Protein AF-0000000078757921 (afdb_homodimer)

Structure (mmCIF, N/CA/C/O backbone):
data_AF-0000000078757921-model_v1
#
loop_
_entity.id
_entity.type
_entity.pdbx_description
1 polymer 'Phosphoesterase RecJ domain protein'
#
loop_
_atom_site.group_PDB
_atom_site.id
_atom_site.type_symbol
_atom_site.label_atom_id
_atom_site.label_alt_id
_atom_site.label_comp_id
_atom_site.label_asym_id
_atom_site.label_entity_id
_atom_site.label_seq_id
_atom_site.pdbx_PDB_ins_code
_atom_site.Cartn_x
_atom_site.Cartn_y
_atom_site.Cartn_z
_atom_site.occupancy
_atom_site.B_iso_or_equiv
_atom_site.auth_seq_id
_atom_site.auth_comp_id
_atom_site.auth_asym_id
_atom_site.auth_atom_id
_atom_site.pdbx_PDB_model_num
ATOM 1 N N . MET A 1 1 ? 29.578 21.203 -12.328 1 53.94 1 MET A N 1
ATOM 2 C CA . MET A 1 1 ? 30.719 20.422 -11.859 1 53.94 1 MET A CA 1
ATOM 3 C C . MET A 1 1 ? 30.625 20.156 -10.359 1 53.94 1 MET A C 1
ATOM 5 O O . MET A 1 1 ? 30.703 19.016 -9.922 1 53.94 1 MET A O 1
ATOM 9 N N . GLN A 1 2 ? 30.344 21.266 -9.672 1 52.03 2 GLN A N 1
ATOM 10 C CA . GLN A 1 2 ? 30.281 21.109 -8.227 1 52.03 2 GLN A CA 1
ATOM 11 C C . GLN A 1 2 ? 29.016 20.375 -7.812 1 52.03 2 GLN A C 1
ATOM 13 O O . GLN A 1 2 ? 29.047 19.516 -6.926 1 52.03 2 GLN A O 1
ATOM 18 N N . ALA A 1 3 ? 28.031 20.484 -8.531 1 53.66 3 ALA A N 1
ATOM 19 C CA . ALA A 1 3 ? 26.766 19.844 -8.227 1 53.66 3 ALA A CA 1
ATOM 20 C C . ALA A 1 3 ? 26.828 18.328 -8.492 1 53.66 3 ALA A C 1
ATOM 22 O O . ALA A 1 3 ? 26.297 17.531 -7.715 1 53.66 3 ALA A O 1
ATOM 23 N N . GLU A 1 4 ? 27.438 18.031 -9.57 1 57.31 4 GLU A N 1
ATOM 24 C CA . GLU A 1 4 ? 27.594 16.625 -9.922 1 57.31 4 GLU A CA 1
ATOM 25 C C . GLU A 1 4 ? 28.453 15.891 -8.891 1 57.31 4 GLU A C 1
ATOM 27 O O . GLU A 1 4 ? 28.172 14.742 -8.547 1 57.31 4 GLU A O 1
ATOM 32 N N . LYS A 1 5 ? 29.484 16.578 -8.422 1 58.62 5 LYS A N 1
ATOM 33 C CA . LYS A 1 5 ? 30.375 16 -7.426 1 58.62 5 LYS A CA 1
ATOM 34 C C . LYS A 1 5 ? 29.656 15.773 -6.102 1 58.62 5 LYS A C 1
ATOM 36 O O . LYS A 1 5 ? 29.875 14.766 -5.426 1 58.62 5 LYS A O 1
ATOM 41 N N . GLU A 1 6 ? 28.859 16.672 -5.801 1 55.25 6 GLU A N 1
ATOM 42 C CA . GLU A 1 6 ? 28.094 16.578 -4.562 1 55.25 6 GLU A CA 1
ATOM 43 C C . GLU A 1 6 ? 27.062 15.461 -4.645 1 55.25 6 GLU A C 1
ATOM 45 O O . GLU A 1 6 ? 26.875 14.703 -3.689 1 55.25 6 GLU A O 1
ATOM 50 N N . THR A 1 7 ? 26.484 15.383 -5.777 1 59.5 7 THR A N 1
ATOM 51 C CA . THR A 1 7 ? 25.531 14.305 -6.008 1 59.5 7 THR A CA 1
ATOM 52 C C . THR A 1 7 ? 26.219 12.945 -5.898 1 59.5 7 THR A C 1
ATOM 54 O O . THR A 1 7 ? 25.656 12.008 -5.328 1 59.5 7 THR A O 1
ATOM 57 N N . GLN A 1 8 ? 27.438 12.969 -6.371 1 59.06 8 GLN A N 1
ATOM 58 C CA . GLN A 1 8 ? 28.219 11.734 -6.312 1 59.06 8 GLN A CA 1
ATOM 59 C C . GLN A 1 8 ? 28.562 11.375 -4.871 1 59.06 8 GLN A C 1
ATOM 61 O O . GLN A 1 8 ? 28.531 10.203 -4.496 1 59.06 8 GLN A O 1
ATOM 66 N N . ARG A 1 9 ? 28.875 12.352 -4.121 1 56.84 9 ARG A N 1
ATOM 67 C CA . ARG A 1 9 ? 29.234 12.117 -2.723 1 56.84 9 ARG A CA 1
ATOM 68 C C . ARG A 1 9 ? 28.031 11.625 -1.931 1 56.84 9 ARG A C 1
ATOM 70 O O . ARG A 1 9 ? 28.141 10.695 -1.129 1 56.84 9 ARG A O 1
ATOM 77 N N . LEU A 1 10 ? 26.922 12.211 -2.146 1 54.72 10 LEU A N 1
ATOM 78 C CA . LEU A 1 10 ? 25.703 11.828 -1.457 1 54.72 10 LEU A CA 1
ATOM 79 C C . LEU A 1 10 ? 25.297 10.398 -1.804 1 54.72 10 LEU A C 1
ATOM 81 O O . LEU A 1 10 ? 24.891 9.633 -0.93 1 54.72 10 LEU A O 1
ATOM 85 N N . SER A 1 11 ? 25.578 10.164 -3.002 1 60.16 11 SER A N 1
ATOM 86 C CA . SER A 1 11 ? 25.297 8.82 -3.5 1 60.16 11 SER A CA 1
ATOM 87 C C . SER A 1 11 ? 26.219 7.789 -2.861 1 60.16 11 SER A C 1
ATOM 89 O O . SER A 1 11 ? 25.766 6.703 -2.482 1 60.16 11 SER A O 1
ATOM 91 N N . ALA A 1 12 ? 27.406 8.305 -2.578 1 58.88 12 ALA A N 1
ATOM 92 C CA . ALA A 1 12 ? 28.391 7.391 -2.014 1 58.88 12 ALA A CA 1
ATOM 93 C C . ALA A 1 12 ? 28.078 7.082 -0.552 1 58.88 12 ALA A C 1
ATOM 95 O O . ALA A 1 12 ? 28.188 5.934 -0.115 1 58.88 12 ALA A O 1
ATOM 96 N N . ALA A 1 13 ? 27.688 8.047 0.225 1 59.38 13 ALA A N 1
ATOM 97 C CA . ALA A 1 13 ? 27.359 7.852 1.637 1 59.38 13 ALA A CA 1
ATOM 98 C C . ALA A 1 13 ? 26.141 6.953 1.804 1 59.38 13 ALA A C 1
ATOM 100 O O . ALA A 1 13 ? 26.141 6.059 2.652 1 59.38 13 ALA A O 1
ATOM 101 N N . LEU A 1 14 ? 25.188 7.199 1.048 1 61.16 14 LEU A N 1
ATOM 102 C CA . LEU A 1 14 ? 24 6.359 1.078 1 61.16 14 LEU A CA 1
ATOM 103 C C . LEU A 1 14 ? 24.344 4.918 0.709 1 61.16 14 LEU A C 1
ATOM 105 O O . LEU A 1 14 ? 23.828 3.979 1.329 1 61.16 14 LEU A O 1
ATOM 109 N N . SER A 1 15 ? 25.219 4.91 -0.259 1 59.75 15 SER A N 1
ATOM 110 C CA . SER A 1 15 ? 25.625 3.594 -0.73 1 59.75 15 SER A CA 1
ATOM 111 C C . SER A 1 15 ? 26.266 2.781 0.39 1 59.75 15 SER A C 1
ATOM 113 O O . SER A 1 15 ? 25.938 1.612 0.587 1 59.75 15 SER A O 1
ATOM 115 N N . GLN A 1 16 ? 27.062 3.471 1.153 1 61.5 16 GLN A N 1
ATOM 116 C CA . GLN A 1 16 ? 27.766 2.76 2.217 1 61.5 16 GLN A CA 1
ATOM 117 C C . GLN A 1 16 ? 26.812 2.318 3.312 1 61.5 16 GLN A C 1
ATOM 119 O O . GLN A 1 16 ? 26.922 1.206 3.834 1 61.5 16 GLN A O 1
ATOM 124 N N . GLN A 1 17 ? 25.922 3.104 3.572 1 64.94 17 GLN A N 1
ATOM 125 C CA . GLN A 1 17 ? 24.938 2.795 4.613 1 64.94 17 GLN A CA 1
ATOM 126 C C . GLN A 1 17 ? 24.031 1.654 4.184 1 64.94 17 GLN A C 1
ATOM 128 O O . GLN A 1 17 ? 23.797 0.718 4.949 1 64.94 17 GLN A O 1
ATOM 133 N N . LEU A 1 18 ? 23.594 1.81 2.967 1 67.5 18 LEU A N 1
ATOM 134 C CA . LEU A 1 18 ? 22.688 0.795 2.451 1 67.5 18 LEU A CA 1
ATOM 135 C C . LEU A 1 18 ? 23.391 -0.542 2.281 1 67.5 18 LEU A C 1
ATOM 137 O O . LEU A 1 18 ? 22.828 -1.597 2.553 1 67.5 18 LEU A O 1
ATOM 141 N N . LEU A 1 19 ? 24.578 -0.396 1.94 1 61.28 19 LEU A N 1
ATOM 142 C CA . LEU A 1 19 ? 25.391 -1.599 1.743 1 61.28 19 LEU A CA 1
ATOM 143 C C . LEU A 1 19 ? 25.531 -2.373 3.049 1 61.28 19 LEU A C 1
ATOM 145 O O . LEU A 1 19 ? 25.5 -3.605 3.051 1 61.28 19 LEU A O 1
ATOM 149 N N . ARG A 1 20 ? 25.641 -1.626 4.008 1 59.44 20 ARG A N 1
ATOM 150 C CA . ARG A 1 20 ? 25.859 -2.271 5.301 1 59.44 20 ARG A CA 1
ATOM 151 C C . ARG A 1 20 ? 24.594 -2.959 5.785 1 59.44 20 ARG A C 1
ATOM 153 O O . ARG A 1 20 ? 24.656 -3.996 6.449 1 59.44 20 ARG A O 1
ATOM 160 N N . ALA A 1 21 ? 23.594 -2.496 5.27 1 63.84 21 ALA A N 1
ATOM 161 C CA . ALA A 1 21 ? 22.328 -2.996 5.816 1 63.84 21 ALA A CA 1
ATOM 162 C C . ALA A 1 21 ? 21.734 -4.078 4.918 1 63.84 21 ALA A C 1
ATOM 164 O O . ALA A 1 21 ? 20.969 -4.918 5.383 1 63.84 21 ALA A O 1
ATOM 165 N N . TYR A 1 22 ? 22.188 -4.09 3.645 1 73.5 22 TYR A N 1
ATOM 166 C CA . TYR A 1 22 ? 21.688 -5.059 2.674 1 73.5 22 TYR A CA 1
ATOM 167 C C . TYR A 1 22 ? 22.406 -6.391 2.805 1 73.5 22 TYR A C 1
ATOM 169 O O . TYR A 1 22 ? 23.625 -6.461 2.635 1 73.5 22 TYR A O 1
ATOM 177 N N . LYS A 1 23 ? 21.703 -7.512 3.227 1 72.75 23 LYS A N 1
ATOM 178 C CA . LYS A 1 23 ? 22.281 -8.828 3.461 1 72.75 23 LYS A CA 1
ATOM 179 C C . LYS A 1 23 ? 21.594 -9.898 2.611 1 72.75 23 LYS A C 1
ATOM 181 O O . LYS A 1 23 ? 20.625 -10.5 3.047 1 72.75 23 LYS A O 1
ATOM 186 N N . PRO A 1 24 ? 22.172 -10.07 1.446 1 77 24 PRO A N 1
ATOM 187 C CA . PRO A 1 24 ? 21.625 -11.18 0.666 1 77 24 PRO A CA 1
ATOM 188 C C . PRO A 1 24 ? 21.906 -12.547 1.284 1 77 24 PRO A C 1
ATOM 190 O O . PRO A 1 24 ? 22.844 -12.68 2.076 1 77 24 PRO A O 1
ATOM 193 N N . SER A 1 25 ? 21.047 -13.555 0.934 1 79.81 25 SER A N 1
ATOM 194 C CA . SER A 1 25 ? 21.203 -14.883 1.517 1 79.81 25 SER A CA 1
ATOM 195 C C . SER A 1 25 ? 22.531 -15.508 1.11 1 79.81 25 SER A C 1
ATOM 197 O O . SER A 1 25 ? 22.797 -15.719 -0.078 1 79.81 25 SER A O 1
ATOM 199 N N . SER A 1 26 ? 23.312 -15.867 2.061 1 73.62 26 SER A N 1
ATOM 200 C CA . SER A 1 26 ? 24.625 -16.453 1.811 1 73.62 26 SER A CA 1
ATOM 201 C C . SER A 1 26 ? 24.531 -17.953 1.609 1 73.62 26 SER A C 1
ATOM 203 O O . SER A 1 26 ? 25.5 -18.578 1.148 1 73.62 26 SER A O 1
ATOM 205 N N . LYS A 1 27 ? 23.359 -18.484 1.808 1 84.06 27 LYS A N 1
ATOM 206 C CA . LYS A 1 27 ? 23.25 -19.938 1.721 1 84.06 27 LYS A CA 1
ATOM 207 C C . LYS A 1 27 ? 22.422 -20.344 0.504 1 84.06 27 LYS A C 1
ATOM 209 O O . LYS A 1 27 ? 22.859 -21.156 -0.306 1 84.06 27 LYS A O 1
ATOM 214 N N . VAL A 1 28 ? 21.406 -19.703 0.283 1 90.81 28 VAL A N 1
ATOM 215 C CA . VAL A 1 28 ? 20.422 -20.156 -0.702 1 90.81 28 VAL A CA 1
ATOM 216 C C . VAL A 1 28 ? 20.875 -19.75 -2.102 1 90.81 28 VAL A C 1
ATOM 218 O O . VAL A 1 28 ? 20.766 -20.516 -3.053 1 90.81 28 VAL A O 1
ATOM 221 N N . LEU A 1 29 ? 21.469 -18.594 -2.238 1 94.06 29 LEU A N 1
ATOM 222 C CA . LEU A 1 29 ? 21.828 -18.078 -3.555 1 94.06 29 LEU A CA 1
ATOM 223 C C . LEU A 1 29 ? 22.922 -18.906 -4.195 1 94.06 29 LEU A C 1
ATOM 225 O O . LEU A 1 29 ? 22.797 -19.328 -5.348 1 94.06 29 LEU A O 1
ATOM 229 N N . PRO A 1 30 ? 23.953 -19.25 -3.426 1 92.62 30 PRO A N 1
ATOM 230 C CA . PRO A 1 30 ? 24.984 -20.109 -4.023 1 92.62 30 PRO A CA 1
ATOM 231 C C . PRO A 1 30 ? 24.453 -21.484 -4.402 1 92.62 30 PRO A C 1
ATOM 233 O O . PRO A 1 30 ? 24.875 -22.078 -5.402 1 92.62 30 PRO A O 1
ATOM 236 N N . LYS A 1 31 ? 23.578 -21.938 -3.643 1 94.19 31 LYS A N 1
ATOM 237 C CA . LYS A 1 31 ? 22.984 -23.234 -3.922 1 94.19 31 LYS A CA 1
ATOM 238 C C . LYS A 1 31 ? 22.203 -23.219 -5.238 1 94.19 31 LYS A C 1
ATOM 240 O O . LYS A 1 31 ? 22.359 -24.125 -6.066 1 94.19 31 LYS A O 1
ATOM 245 N N . ILE A 1 32 ? 21.422 -22.234 -5.473 1 96.31 32 ILE A N 1
ATOM 246 C CA . ILE A 1 32 ? 20.656 -22.094 -6.699 1 96.31 32 ILE A CA 1
ATOM 247 C C . ILE A 1 32 ? 21.594 -21.922 -7.887 1 96.31 32 ILE A C 1
ATOM 249 O O . ILE A 1 32 ? 21.422 -22.562 -8.93 1 96.31 32 ILE A O 1
ATOM 253 N N . ALA A 1 33 ? 22.609 -21.109 -7.676 1 95.69 33 ALA A N 1
ATOM 254 C CA . ALA A 1 33 ? 23.578 -20.844 -8.734 1 95.69 33 ALA A CA 1
ATOM 255 C C . ALA A 1 33 ? 24.281 -22.125 -9.164 1 95.69 33 ALA A C 1
ATOM 257 O O . ALA A 1 33 ? 24.531 -22.328 -10.352 1 95.69 33 ALA A O 1
ATOM 258 N N . ALA A 1 34 ? 24.578 -22.953 -8.219 1 96 34 ALA A N 1
ATOM 259 C CA . ALA A 1 34 ? 25.25 -24.203 -8.508 1 96 34 ALA A CA 1
ATOM 260 C C . ALA A 1 34 ? 24.359 -25.125 -9.359 1 96 34 ALA A C 1
ATOM 262 O O . ALA A 1 34 ? 24.844 -25.766 -10.289 1 96 34 ALA A O 1
ATOM 263 N N . LEU A 1 35 ? 23.109 -25.156 -9.047 1 96.69 35 LEU A N 1
ATOM 264 C CA . LEU A 1 35 ? 22.172 -25.953 -9.812 1 96.69 35 LEU A CA 1
ATOM 265 C C . LEU A 1 35 ? 22.047 -25.438 -11.242 1 96.69 35 LEU A C 1
ATOM 267 O O . LEU A 1 35 ? 22 -26.219 -12.195 1 96.69 35 LEU A O 1
ATOM 271 N N . ILE A 1 36 ? 22.031 -24.172 -11.398 1 97.75 36 ILE A N 1
ATOM 272 C CA . ILE A 1 36 ? 21.906 -23.547 -12.711 1 97.75 36 ILE A CA 1
ATOM 273 C C . ILE A 1 36 ? 23.141 -23.875 -13.547 1 97.75 36 ILE A C 1
ATOM 275 O O . ILE A 1 36 ? 23.031 -24.172 -14.734 1 97.75 36 ILE A O 1
ATOM 279 N N . LYS A 1 37 ? 24.266 -23.891 -12.914 1 96.69 37 LYS A N 1
ATOM 280 C CA . LYS A 1 37 ? 25.516 -24.141 -13.633 1 96.69 37 LYS A CA 1
ATOM 281 C C . LYS A 1 37 ? 25.625 -25.594 -14.078 1 96.69 37 LYS A C 1
ATOM 283 O O . LYS A 1 37 ? 26.172 -25.891 -15.133 1 96.69 37 LYS A O 1
ATOM 288 N N . THR A 1 38 ? 25.047 -26.469 -13.312 1 96.38 38 THR A N 1
ATOM 289 C CA . THR A 1 38 ? 25.266 -27.906 -13.516 1 96.38 38 THR A CA 1
ATOM 290 C C . THR A 1 38 ? 24.25 -28.469 -14.516 1 96.38 38 THR A C 1
ATOM 292 O O . THR A 1 38 ? 24.422 -29.562 -15.031 1 96.38 38 THR A O 1
ATOM 295 N N . HIS A 1 39 ? 23.219 -27.734 -14.805 1 97.25 39 HIS A N 1
ATOM 296 C CA . HIS A 1 39 ? 22.188 -28.219 -15.719 1 97.25 39 HIS A CA 1
ATOM 297 C C . HIS A 1 39 ? 22.062 -27.312 -16.938 1 97.25 39 HIS A C 1
ATOM 299 O O . HIS A 1 39 ? 22.438 -26.141 -16.891 1 97.25 39 HIS A O 1
ATOM 305 N N . LYS A 1 40 ? 21.438 -27.906 -17.984 1 97.19 40 LYS A N 1
ATOM 306 C CA . LYS A 1 40 ? 21.344 -27.141 -19.234 1 97.19 40 LYS A CA 1
ATOM 307 C C . LYS A 1 40 ? 19.875 -26.875 -19.594 1 97.19 40 LYS A C 1
ATOM 309 O O . LYS A 1 40 ? 19.578 -25.891 -20.266 1 97.19 40 LYS A O 1
ATOM 314 N N . LYS A 1 41 ? 19.047 -27.781 -19.234 1 98.19 41 LYS A N 1
ATOM 315 C CA . LYS A 1 41 ? 17.625 -27.688 -19.531 1 98.19 41 LYS A CA 1
ATOM 316 C C . LYS A 1 41 ? 16.781 -27.578 -18.266 1 98.19 41 LYS A C 1
ATOM 318 O O . LYS A 1 41 ? 17.016 -28.297 -17.297 1 98.19 41 LYS A O 1
ATOM 323 N N . PHE A 1 42 ? 15.852 -26.625 -18.297 1 98.5 42 PHE A N 1
ATOM 324 C CA . PHE A 1 42 ? 15.102 -26.359 -17.078 1 98.5 42 PHE A CA 1
ATOM 325 C C . PHE A 1 42 ? 13.602 -26.312 -17.359 1 98.5 42 PHE A C 1
ATOM 327 O O . PHE A 1 42 ? 13.188 -25.875 -18.438 1 98.5 42 PHE A O 1
ATOM 334 N N . LEU A 1 43 ? 12.836 -26.781 -16.438 1 98.06 43 LEU A N 1
ATOM 335 C CA . LEU A 1 43 ? 11.406 -26.516 -16.328 1 98.06 43 LEU A CA 1
ATOM 336 C C . LEU A 1 43 ? 11.102 -25.672 -15.086 1 98.06 43 LEU A C 1
ATOM 338 O O . LEU A 1 43 ? 11.602 -25.969 -14 1 98.06 43 LEU A O 1
ATOM 342 N N . LEU A 1 44 ? 10.367 -24.625 -15.266 1 98.44 44 LEU A N 1
ATOM 343 C CA . LEU A 1 44 ? 9.898 -23.812 -14.164 1 98.44 44 LEU A CA 1
ATOM 344 C C . LEU A 1 44 ? 8.406 -24 -13.93 1 98.44 44 LEU A C 1
ATOM 346 O O . LEU A 1 44 ? 7.613 -23.953 -14.867 1 98.44 44 LEU A O 1
ATOM 350 N N . THR A 1 45 ? 8.023 -24.266 -12.719 1 97.69 45 THR A N 1
ATOM 351 C CA . THR A 1 45 ? 6.621 -24.391 -12.352 1 97.69 45 THR A CA 1
ATOM 352 C C . THR A 1 45 ? 6.355 -23.781 -10.984 1 97.69 45 THR A C 1
ATOM 354 O O . THR A 1 45 ? 7.277 -23.281 -10.336 1 97.69 45 THR A O 1
ATOM 357 N N . THR A 1 46 ? 5.07 -23.594 -10.617 1 97.19 46 THR A N 1
ATOM 358 C CA . THR A 1 46 ? 4.645 -23.047 -9.328 1 97.19 46 THR A CA 1
ATOM 359 C C . THR A 1 46 ? 3.389 -23.766 -8.828 1 97.19 46 THR A C 1
ATOM 361 O O . THR A 1 46 ? 2.998 -24.797 -9.375 1 97.19 46 THR A O 1
ATOM 364 N N . HIS A 1 47 ? 2.863 -23.344 -7.801 1 94.38 47 HIS A N 1
ATOM 365 C CA . HIS A 1 47 ? 1.723 -24 -7.176 1 94.38 47 HIS A CA 1
ATOM 366 C C . HIS A 1 47 ? 0.447 -23.781 -7.98 1 94.38 47 HIS A C 1
ATOM 368 O O . HIS A 1 47 ? 0.372 -22.844 -8.789 1 94.38 47 HIS A O 1
ATOM 374 N N . VAL A 1 48 ? -0.478 -24.641 -7.719 1 91.94 48 VAL A N 1
ATOM 375 C CA . VAL A 1 48 ? -1.806 -24.469 -8.297 1 91.94 48 VAL A CA 1
ATOM 376 C C . VAL A 1 48 ? -2.375 -23.109 -7.898 1 91.94 48 VAL A C 1
ATOM 378 O O . VAL A 1 48 ? -2.156 -22.641 -6.777 1 91.94 48 VAL A O 1
ATOM 381 N N . GLY A 1 49 ? -3.064 -22.469 -8.828 1 90 49 GLY A N 1
ATOM 382 C CA . GLY A 1 49 ? -3.52 -21.109 -8.547 1 90 49 GLY A CA 1
ATOM 383 C C . GLY A 1 49 ? -2.391 -20.109 -8.484 1 90 49 GLY A C 1
ATOM 384 O O . GLY A 1 49 ? -2.281 -19.344 -7.52 1 90 49 GLY A O 1
ATOM 385 N N . ALA A 1 50 ? -1.607 -20.188 -9.484 1 94 50 ALA A N 1
ATOM 386 C CA . ALA A 1 50 ? -0.425 -19.328 -9.531 1 94 50 ALA A CA 1
ATOM 387 C C . ALA A 1 50 ? -0.79 -17.875 -9.242 1 94 50 ALA A C 1
ATOM 389 O O . ALA A 1 50 ? -1.755 -17.344 -9.805 1 94 50 ALA A O 1
ATOM 390 N N . ASP A 1 51 ? -0.043 -17.312 -8.297 1 94.5 51 ASP A N 1
ATOM 391 C CA . ASP A 1 51 ? -0.268 -15.906 -7.977 1 94.5 51 ASP A CA 1
ATOM 392 C C . ASP A 1 51 ? 0.854 -15.031 -8.531 1 94.5 51 ASP A C 1
ATOM 394 O O . ASP A 1 51 ? 1.675 -15.492 -9.32 1 94.5 51 ASP A O 1
ATOM 398 N N . ALA A 1 52 ? 0.827 -13.789 -8.203 1 97.69 52 ALA A N 1
ATOM 399 C CA . ALA A 1 52 ? 1.756 -12.828 -8.781 1 97.69 52 ALA A CA 1
ATOM 400 C C . ALA A 1 52 ? 3.199 -13.164 -8.422 1 97.69 52 ALA A C 1
ATOM 402 O O . ALA A 1 52 ? 4.105 -13.016 -9.242 1 97.69 52 ALA A O 1
ATOM 403 N N . ASP A 1 53 ? 3.441 -13.602 -7.203 1 97.94 53 ASP A N 1
ATOM 404 C CA . ASP A 1 53 ? 4.805 -13.922 -6.793 1 97.94 53 ASP A CA 1
ATOM 405 C C . ASP A 1 53 ? 5.312 -15.172 -7.512 1 97.94 53 ASP A C 1
ATOM 407 O O . ASP A 1 53 ? 6.438 -15.195 -8.016 1 97.94 53 ASP A O 1
ATOM 411 N N . GLY A 1 54 ? 4.441 -16.156 -7.543 1 97.88 54 GLY A N 1
ATOM 412 C CA . GLY A 1 54 ? 4.82 -17.359 -8.281 1 97.88 54 GLY A CA 1
ATOM 413 C C . GLY A 1 54 ? 5.133 -17.094 -9.734 1 97.88 54 GLY A C 1
ATOM 414 O O . GLY A 1 54 ? 6.207 -17.453 -10.227 1 97.88 54 GLY A O 1
ATOM 415 N N . LEU A 1 55 ? 4.246 -16.453 -10.391 1 98.44 55 LEU A N 1
ATOM 416 C CA . LEU A 1 55 ? 4.398 -16.156 -11.812 1 98.44 55 LEU A CA 1
ATOM 417 C C . LEU A 1 55 ? 5.562 -15.195 -12.039 1 98.44 55 LEU A C 1
ATOM 419 O O . LEU A 1 55 ? 6.375 -15.406 -12.945 1 98.44 55 LEU A O 1
ATOM 423 N N . GLY A 1 56 ? 5.621 -14.148 -11.211 1 98.69 56 GLY A N 1
ATOM 424 C CA . GLY A 1 56 ? 6.711 -13.195 -11.344 1 98.69 56 GLY A CA 1
ATOM 425 C C . GLY A 1 56 ? 8.078 -13.828 -11.18 1 98.69 56 GLY A C 1
ATOM 426 O O . GLY A 1 56 ? 9.016 -13.492 -11.906 1 98.69 56 GLY A O 1
ATOM 427 N N . SER A 1 57 ? 8.164 -14.711 -10.242 1 98.62 57 SER A N 1
ATOM 428 C CA . SER A 1 57 ? 9.422 -15.414 -10 1 98.62 57 SER A CA 1
ATOM 429 C C . SER A 1 57 ? 9.773 -16.344 -11.164 1 98.62 57 SER A C 1
ATOM 431 O O . SER A 1 57 ? 10.938 -16.422 -11.562 1 98.62 57 SER A O 1
ATOM 433 N N . GLN A 1 58 ? 8.75 -17.031 -11.719 1 98.56 58 GLN A N 1
ATOM 434 C CA . GLN A 1 58 ? 8.969 -17.891 -12.875 1 98.56 58 GLN A CA 1
ATOM 435 C C . GLN A 1 58 ? 9.523 -17.078 -14.055 1 98.56 58 GLN A C 1
ATOM 437 O O . GLN A 1 58 ? 10.516 -17.484 -14.664 1 98.56 58 GLN A O 1
ATOM 442 N N . ILE A 1 59 ? 8.922 -15.992 -14.352 1 98.75 59 ILE A N 1
ATOM 443 C CA . ILE A 1 59 ? 9.289 -15.18 -15.5 1 98.75 59 ILE A CA 1
ATOM 444 C C . ILE A 1 59 ? 10.664 -14.555 -15.273 1 98.75 59 ILE A C 1
ATOM 446 O O . ILE A 1 59 ? 11.492 -14.516 -16.188 1 98.75 59 ILE A O 1
ATOM 450 N N . GLY A 1 60 ? 10.867 -14.031 -14.055 1 98.75 60 GLY A N 1
ATOM 451 C CA . GLY A 1 60 ? 12.188 -13.516 -13.719 1 98.75 60 GLY A CA 1
ATOM 452 C C . GLY A 1 60 ? 13.289 -14.539 -13.906 1 98.75 60 GLY A C 1
ATOM 453 O O . GLY A 1 60 ? 14.328 -14.242 -14.508 1 98.75 60 GLY A O 1
ATOM 454 N N . LEU A 1 61 ? 13.07 -15.742 -13.422 1 98.75 61 LEU A N 1
ATOM 455 C CA . LEU A 1 61 ? 14.07 -16.797 -13.547 1 98.75 61 LEU A CA 1
ATOM 456 C C . LEU A 1 61 ? 14.227 -17.234 -15.008 1 98.75 61 LEU A C 1
ATOM 458 O O . LEU A 1 61 ? 15.336 -17.531 -15.453 1 98.75 61 LEU A O 1
ATOM 462 N N . TYR A 1 62 ? 13.133 -17.312 -15.727 1 98.75 62 TYR A N 1
ATOM 463 C CA . TYR A 1 62 ? 13.164 -17.641 -17.156 1 98.75 62 TYR A CA 1
ATOM 464 C C . TYR A 1 62 ? 14.156 -16.75 -17.891 1 98.75 62 TYR A C 1
ATOM 466 O O . TYR A 1 62 ? 15.039 -17.25 -18.609 1 98.75 62 TYR A O 1
ATOM 474 N N . TYR A 1 63 ? 14.062 -15.477 -17.672 1 98.69 63 TYR A N 1
ATOM 475 C CA . TYR A 1 63 ? 14.914 -14.547 -18.406 1 98.69 63 TYR A CA 1
ATOM 476 C C . TYR A 1 63 ? 16.359 -14.625 -17.922 1 98.69 63 TYR A C 1
ATOM 478 O O . TYR A 1 63 ? 17.297 -14.445 -18.703 1 98.69 63 TYR A O 1
ATOM 486 N N . LEU A 1 64 ? 16.516 -14.906 -16.594 1 98.5 64 LEU A N 1
ATOM 487 C CA . LEU A 1 64 ? 17.859 -15.117 -16.094 1 98.5 64 LEU A CA 1
ATOM 488 C C . LEU A 1 64 ? 18.516 -16.312 -16.781 1 98.5 64 LEU A C 1
ATOM 490 O O . LEU A 1 64 ? 19.641 -16.219 -17.281 1 98.5 64 LEU A O 1
ATOM 494 N N . LEU A 1 65 ? 17.797 -17.422 -16.891 1 98.75 65 LEU A N 1
ATOM 495 C CA . LEU A 1 65 ? 18.312 -18.641 -17.5 1 98.75 65 LEU A CA 1
ATOM 496 C C . LEU A 1 65 ? 18.562 -18.453 -18.984 1 98.75 65 LEU A C 1
ATOM 498 O O . LEU A 1 65 ? 19.547 -18.922 -19.531 1 98.75 65 LEU A O 1
ATOM 502 N N . LYS A 1 66 ? 17.672 -17.719 -19.625 1 98.38 66 LYS A N 1
ATOM 503 C CA . LYS A 1 66 ? 17.859 -17.406 -21.031 1 98.38 66 LYS A CA 1
ATOM 504 C C . LYS A 1 66 ? 19.125 -16.594 -21.266 1 98.38 66 LYS A C 1
ATOM 506 O O . LYS A 1 66 ? 19.859 -16.828 -22.219 1 98.38 66 LYS A O 1
ATOM 511 N N . SER A 1 67 ? 19.344 -15.656 -20.422 1 97.25 67 SER A N 1
ATOM 512 C CA . SER A 1 67 ? 20.547 -14.844 -20.516 1 97.25 67 SER A CA 1
ATOM 513 C C . SER A 1 67 ? 21.797 -15.703 -20.391 1 97.25 67 SER A C 1
ATOM 515 O O . SER A 1 67 ? 22.859 -15.344 -20.906 1 97.25 67 SER A O 1
ATOM 517 N N . LEU A 1 68 ? 21.688 -16.812 -19.766 1 97.62 68 LEU A N 1
ATOM 518 C CA . LEU A 1 68 ? 22.812 -17.734 -19.562 1 97.62 68 LEU A CA 1
ATOM 519 C C . LEU A 1 68 ? 22.797 -18.844 -20.625 1 97.62 68 LEU A C 1
ATOM 521 O O . LEU A 1 68 ? 23.484 -19.859 -20.484 1 97.62 68 LEU A O 1
ATOM 525 N N . LYS A 1 69 ? 21.922 -18.688 -21.609 1 97.69 69 LYS A N 1
ATOM 526 C CA . LYS A 1 69 ? 21.828 -19.562 -22.781 1 97.69 69 LYS A CA 1
ATOM 527 C C . LYS A 1 69 ? 21.359 -20.953 -22.391 1 97.69 69 LYS A C 1
ATOM 529 O O . LYS A 1 69 ? 21.797 -21.953 -22.969 1 97.69 69 LYS A O 1
ATOM 534 N N . LYS A 1 70 ? 20.609 -21 -21.344 1 98.25 70 LYS A N 1
ATOM 535 C CA . LYS A 1 70 ? 19.969 -22.266 -20.984 1 98.25 70 LYS A CA 1
ATOM 536 C C . LYS A 1 70 ? 18.688 -22.484 -21.781 1 98.25 70 LYS A C 1
ATOM 538 O O . LYS A 1 70 ? 18.109 -21.531 -22.297 1 98.25 70 LYS A O 1
ATOM 543 N N . ASP A 1 71 ? 18.344 -23.766 -21.953 1 98.06 71 ASP A N 1
ATOM 544 C CA . ASP A 1 71 ? 17.031 -24.141 -22.484 1 98.06 71 ASP A CA 1
ATOM 545 C C . ASP A 1 71 ? 15.984 -24.188 -21.375 1 98.06 71 ASP A C 1
ATOM 547 O O . ASP A 1 71 ? 16.031 -25.062 -20.516 1 98.06 71 ASP A O 1
ATOM 551 N N . VAL A 1 72 ? 14.992 -23.266 -21.422 1 98.12 72 VAL A N 1
ATOM 552 C CA . VAL A 1 72 ? 14.078 -23.141 -20.297 1 98.12 72 VAL A CA 1
ATOM 553 C C . VAL A 1 72 ? 12.633 -23.109 -20.797 1 98.12 72 VAL A C 1
ATOM 555 O O . VAL A 1 72 ? 12.344 -22.484 -21.812 1 98.12 72 VAL A O 1
ATOM 558 N N . ARG A 1 73 ? 11.773 -23.766 -20.125 1 97.31 73 ARG A N 1
ATOM 559 C CA . ARG A 1 73 ? 10.328 -23.766 -20.359 1 97.31 73 ARG A CA 1
ATOM 560 C C . ARG A 1 73 ? 9.57 -23.484 -19.062 1 97.31 73 ARG A C 1
ATOM 562 O O . ARG A 1 73 ? 10 -23.906 -17.984 1 97.31 73 ARG A O 1
ATOM 569 N N . ILE A 1 74 ? 8.453 -22.781 -19.219 1 98.19 74 ILE A N 1
ATOM 570 C CA . ILE A 1 74 ? 7.523 -22.594 -18.109 1 98.19 74 ILE A CA 1
ATOM 571 C C . ILE A 1 74 ? 6.262 -23.422 -18.359 1 98.19 74 ILE A C 1
ATOM 573 O O . ILE A 1 74 ? 5.699 -23.391 -19.453 1 98.19 74 ILE A O 1
ATOM 577 N N . LEU A 1 75 ? 5.871 -24.188 -17.391 1 97.31 75 LEU A N 1
ATOM 578 C CA . LEU A 1 75 ? 4.645 -24.969 -17.469 1 97.31 75 LEU A CA 1
ATOM 579 C C . LEU A 1 75 ? 3.912 -24.984 -16.141 1 97.31 75 LEU A C 1
ATOM 581 O O . LEU A 1 75 ? 4.488 -25.359 -15.117 1 97.31 75 LEU A O 1
ATOM 585 N N . ASN A 1 76 ? 2.658 -24.547 -16.141 1 97 76 ASN A N 1
ATOM 586 C CA . ASN A 1 76 ? 1.821 -24.531 -14.945 1 97 76 ASN A CA 1
ATOM 587 C C . ASN A 1 76 ? 0.552 -25.359 -15.141 1 97 76 ASN A C 1
ATOM 589 O O . ASN A 1 76 ? 0.28 -25.828 -16.25 1 97 76 ASN A O 1
ATOM 593 N N . ASN A 1 77 ? -0.119 -25.547 -13.984 1 94 77 ASN A N 1
ATOM 594 C CA . ASN A 1 77 ? -1.327 -26.359 -14.008 1 94 77 ASN A CA 1
ATOM 595 C C . ASN A 1 77 ? -2.461 -25.672 -14.758 1 94 77 ASN A C 1
ATOM 597 O O . ASN A 1 77 ? -3.299 -26.328 -15.375 1 94 77 ASN A O 1
ATOM 601 N N . GLU A 1 78 ? -2.555 -24.359 -14.633 1 92.75 78 GLU A N 1
ATOM 602 C CA . GLU A 1 78 ? -3.627 -23.562 -15.219 1 92.75 78 GLU A CA 1
ATOM 603 C C . GLU A 1 78 ? -3.076 -22.328 -15.922 1 92.75 78 GLU A C 1
ATOM 605 O O . GLU A 1 78 ? -1.898 -22 -15.773 1 92.75 78 GLU A O 1
ATOM 610 N N . LYS A 1 79 ? -4.012 -21.781 -16.688 1 93.88 79 LYS A N 1
ATOM 611 C CA . LYS A 1 79 ? -3.656 -20.547 -17.391 1 93.88 79 LYS A CA 1
ATOM 612 C C . LYS A 1 79 ? -3.371 -19.406 -16.406 1 93.88 79 LYS A C 1
ATOM 614 O O . LYS A 1 79 ? -3.82 -19.453 -15.266 1 93.88 79 LYS A O 1
ATOM 619 N N . VAL A 1 80 ? -2.58 -18.422 -16.859 1 95.38 80 VAL A N 1
ATOM 620 C CA . VAL A 1 80 ? -2.357 -17.219 -16.062 1 95.38 80 VAL A CA 1
ATOM 621 C C . VAL A 1 80 ? -3.699 -16.609 -15.672 1 95.38 80 VAL A C 1
ATOM 623 O O . VAL A 1 80 ? -4.594 -16.453 -16.5 1 95.38 80 VAL A O 1
ATOM 626 N N . PRO A 1 81 ? -3.848 -16.344 -14.422 1 92.56 81 PRO A N 1
ATOM 627 C CA . PRO A 1 81 ? -5.102 -15.695 -14.016 1 92.56 81 PRO A CA 1
ATOM 628 C C . PRO A 1 81 ? -5.387 -14.414 -14.797 1 92.56 81 PRO A C 1
ATOM 630 O O . PRO A 1 81 ? -4.469 -13.641 -15.078 1 92.56 81 PRO A O 1
ATOM 633 N N . GLU A 1 82 ? -6.629 -14.18 -15.039 1 89.25 82 GLU A N 1
ATOM 634 C CA . GLU A 1 82 ? -7.062 -13.07 -15.883 1 89.25 82 GLU A CA 1
ATOM 635 C C . GLU A 1 82 ? -6.547 -11.742 -15.344 1 89.25 82 GLU A C 1
ATOM 637 O O . GLU A 1 82 ? -6.074 -10.898 -16.109 1 89.25 82 GLU A O 1
ATOM 642 N N . TYR A 1 83 ? -6.566 -11.57 -14.086 1 88.62 83 TYR A N 1
ATOM 643 C CA . TYR A 1 83 ? -6.238 -10.273 -13.5 1 88.62 83 TYR A CA 1
ATOM 644 C C . TYR A 1 83 ? -4.75 -9.977 -13.641 1 88.62 83 TYR A C 1
ATOM 646 O O . TYR A 1 83 ? -4.32 -8.828 -13.477 1 88.62 83 TYR A O 1
ATOM 654 N N . LEU A 1 84 ? -3.949 -10.961 -14.023 1 95.81 84 LEU A N 1
ATOM 655 C CA . LEU A 1 84 ? -2.506 -10.773 -14.125 1 95.81 84 LEU A CA 1
ATOM 656 C C . LEU A 1 84 ? -2.066 -10.711 -15.586 1 95.81 84 LEU A C 1
ATOM 658 O O . LEU A 1 84 ? -0.885 -10.508 -15.875 1 95.81 84 LEU A O 1
ATOM 662 N N . GLU A 1 85 ? -2.955 -10.781 -16.484 1 94.94 85 GLU A N 1
ATOM 663 C CA . GLU A 1 85 ? -2.623 -10.945 -17.891 1 94.94 85 GLU A CA 1
ATOM 664 C C . GLU A 1 85 ? -1.883 -9.719 -18.422 1 94.94 85 GLU A C 1
ATOM 666 O O . GLU A 1 85 ? -1.056 -9.836 -19.328 1 94.94 85 GLU A O 1
ATOM 671 N N . ASN A 1 86 ? -2.15 -8.562 -17.828 1 93.69 86 ASN A N 1
ATOM 672 C CA . ASN A 1 86 ? -1.558 -7.344 -18.359 1 93.69 86 ASN A CA 1
ATOM 673 C C . ASN A 1 86 ? -0.198 -7.059 -17.734 1 93.69 86 ASN A C 1
ATOM 675 O O . ASN A 1 86 ? 0.531 -6.176 -18.188 1 93.69 86 ASN A O 1
ATOM 679 N N . VAL A 1 87 ? 0.131 -7.855 -16.719 1 97.25 87 VAL A N 1
ATOM 680 C CA . VAL A 1 87 ? 1.402 -7.586 -16.062 1 97.25 87 VAL A CA 1
ATOM 681 C C . VAL A 1 87 ? 2.322 -8.797 -16.188 1 97.25 87 VAL A C 1
ATOM 683 O O . VAL A 1 87 ? 3.418 -8.812 -15.625 1 97.25 87 VAL A O 1
ATOM 686 N N . MET A 1 88 ? 1.908 -9.797 -16.844 1 96.94 88 MET A N 1
ATOM 687 C CA . MET A 1 88 ? 2.682 -11.008 -17.125 1 96.94 88 MET A CA 1
ATOM 688 C C . MET A 1 88 ? 2.754 -11.273 -18.625 1 96.94 88 MET A C 1
ATOM 690 O O . MET A 1 88 ? 1.779 -11.055 -19.344 1 96.94 88 MET A O 1
ATOM 694 N N . PRO A 1 89 ? 3.9 -11.734 -19.094 1 96.75 89 PRO A N 1
ATOM 695 C CA . PRO A 1 89 ? 3.938 -12.203 -20.484 1 96.75 89 PRO A CA 1
ATOM 696 C C . PRO A 1 89 ? 3.248 -13.555 -20.672 1 96.75 89 PRO A C 1
ATOM 698 O O . PRO A 1 89 ? 3.916 -14.594 -20.719 1 96.75 89 PRO A O 1
ATOM 701 N N . VAL A 1 90 ? 2.047 -13.594 -20.984 1 94.31 90 VAL A N 1
ATOM 702 C CA . VAL A 1 90 ? 1.173 -14.758 -20.938 1 94.31 90 VAL A CA 1
ATOM 703 C C . VAL A 1 90 ? 1.636 -15.789 -21.969 1 94.31 90 VAL A C 1
ATOM 705 O O . VAL A 1 90 ? 1.543 -17 -21.719 1 94.31 90 VAL A O 1
ATOM 708 N N . LYS A 1 91 ? 2.156 -15.352 -23.031 1 94.31 91 LYS A N 1
ATOM 709 C CA . LYS A 1 91 ? 2.555 -16.25 -24.109 1 94.31 91 LYS A CA 1
ATOM 710 C C . LYS A 1 91 ? 3.746 -17.109 -23.703 1 94.31 91 LYS A C 1
ATOM 712 O O . LYS A 1 91 ? 3.986 -18.172 -24.281 1 94.31 91 LYS A O 1
ATOM 717 N N . LEU A 1 92 ? 4.457 -16.688 -22.703 1 96.25 92 LEU A N 1
ATOM 718 C CA . LEU A 1 92 ? 5.641 -17.391 -22.219 1 96.25 92 LEU A CA 1
ATOM 719 C C . LEU A 1 92 ? 5.254 -18.516 -21.266 1 96.25 92 LEU A C 1
ATOM 721 O O . LEU A 1 92 ? 6.051 -19.422 -21 1 96.25 92 LEU A O 1
ATOM 725 N N . VAL A 1 93 ? 4.047 -18.453 -20.734 1 97.25 93 VAL A N 1
ATOM 726 C CA . VAL A 1 93 ? 3.641 -19.359 -19.672 1 97.25 93 VAL A CA 1
ATOM 727 C C . VAL A 1 93 ? 2.752 -20.469 -20.234 1 97.25 93 VAL A C 1
ATOM 729 O O . VAL A 1 93 ? 1.585 -20.219 -20.562 1 97.25 93 VAL A O 1
ATOM 732 N N . GLY A 1 94 ? 3.361 -21.656 -20.359 1 96.19 94 GLY A N 1
ATOM 733 C CA . GLY A 1 94 ? 2.553 -22.797 -20.75 1 96.19 94 GLY A CA 1
ATOM 734 C C . GLY A 1 94 ? 1.646 -23.312 -19.641 1 96.19 94 GLY A C 1
ATOM 735 O O . GLY A 1 94 ? 1.905 -23.062 -18.469 1 96.19 94 GLY A O 1
ATOM 736 N N . PHE A 1 95 ? 0.597 -23.984 -20 1 95.69 95 PHE A N 1
ATOM 737 C CA . PHE A 1 95 ? -0.299 -24.594 -19.031 1 95.69 95 PHE A CA 1
ATOM 738 C C . PHE A 1 95 ? -0.901 -25.875 -19.578 1 95.69 95 PHE A C 1
ATOM 740 O O . PHE A 1 95 ? -0.912 -26.094 -20.797 1 95.69 95 PHE A O 1
ATOM 747 N N . LEU A 1 96 ? -1.302 -26.703 -18.625 1 92.75 96 LEU A N 1
ATOM 748 C CA . LEU A 1 96 ? -1.865 -27.984 -19.016 1 92.75 96 LEU A CA 1
ATOM 749 C C . LEU A 1 96 ? -3.369 -27.875 -19.234 1 92.75 96 LEU A C 1
ATOM 751 O O . LEU A 1 96 ? -4.043 -27.078 -18.594 1 92.75 96 LEU A O 1
ATOM 755 N N . GLY A 1 97 ? -3.873 -28.641 -20.078 1 82.38 97 GLY A N 1
ATOM 756 C CA . GLY A 1 97 ? -5.312 -28.812 -20.188 1 82.38 97 GLY A CA 1
ATOM 757 C C . GLY A 1 97 ? -5.891 -28.219 -21.469 1 82.38 97 GLY A C 1
ATOM 758 O O . GLY A 1 97 ? -5.195 -28.125 -22.484 1 82.38 97 GLY A O 1
ATOM 759 N N . HIS A 1 98 ? -7.23 -27.891 -21.281 1 79.38 98 HIS A N 1
ATOM 760 C CA . HIS A 1 98 ? -7.984 -27.453 -22.453 1 79.38 98 HIS A CA 1
ATOM 761 C C . HIS A 1 98 ? -7.414 -26.156 -23.031 1 79.38 98 HIS A C 1
ATOM 763 O O . HIS A 1 98 ? -7.297 -25.156 -22.312 1 79.38 98 HIS A O 1
ATOM 769 N N . ASN A 1 99 ? -6.945 -26.156 -24.219 1 80.44 99 ASN A N 1
ATOM 770 C CA . ASN A 1 99 ? -6.406 -25.031 -24.969 1 80.44 99 ASN A CA 1
ATOM 771 C C . ASN A 1 99 ? -4.941 -24.781 -24.641 1 80.44 99 ASN A C 1
ATOM 773 O O . ASN A 1 99 ? -4.387 -23.75 -25 1 80.44 99 ASN A O 1
ATOM 777 N N . GLY A 1 100 ? -4.477 -25.672 -23.766 1 89.75 100 GLY A N 1
ATOM 778 C CA . GLY A 1 100 ? -3.057 -25.641 -23.469 1 89.75 100 GLY A CA 1
ATOM 779 C C . GLY A 1 100 ? -2.297 -26.828 -24.031 1 89.75 100 GLY A C 1
ATOM 780 O O . GLY A 1 100 ? -2.572 -27.266 -25.156 1 89.75 100 GLY A O 1
ATOM 781 N N . ILE A 1 101 ? -1.267 -27.281 -23.297 1 91 101 ILE A N 1
ATOM 782 C CA . ILE A 1 101 ? -0.429 -28.391 -23.75 1 91 101 ILE A CA 1
ATOM 783 C C . ILE A 1 101 ? -1.005 -29.703 -23.234 1 91 101 ILE A C 1
ATOM 785 O O . ILE A 1 101 ? -1.327 -29.828 -22.047 1 91 101 ILE A O 1
ATOM 789 N N . GLU A 1 102 ? -1.116 -30.578 -24.094 1 90.62 102 GLU A N 1
ATOM 790 C CA . GLU A 1 102 ? -1.574 -31.906 -23.703 1 90.62 102 GLU A CA 1
ATOM 791 C C . GLU A 1 102 ? -0.522 -32.625 -22.859 1 90.62 102 GLU A C 1
ATOM 793 O O . GLU A 1 102 ? 0.678 -32.438 -23.062 1 90.62 102 GLU A O 1
ATOM 798 N N . GLU A 1 103 ? -1.041 -33.469 -21.984 1 88.81 103 GLU A N 1
ATOM 799 C CA . GLU A 1 103 ? -0.162 -34.156 -21.031 1 88.81 103 GLU A CA 1
ATOM 800 C C . GLU A 1 103 ? 0.938 -34.938 -21.75 1 88.81 103 GLU A C 1
ATOM 802 O O . GLU A 1 103 ? 2.104 -34.875 -21.359 1 88.81 103 GLU A O 1
ATOM 807 N N . ALA A 1 104 ? 0.579 -35.594 -22.828 1 88.31 104 ALA A N 1
ATOM 808 C CA . ALA A 1 104 ? 1.55 -36.406 -23.562 1 88.31 104 ALA A CA 1
ATOM 809 C C . ALA A 1 104 ? 2.623 -35.531 -24.203 1 88.31 104 ALA A C 1
ATOM 811 O O . ALA A 1 104 ? 3.809 -35.875 -24.172 1 88.31 104 ALA A O 1
ATOM 812 N N . ALA A 1 105 ? 2.205 -34.5 -24.688 1 90.75 105 ALA A N 1
ATOM 813 C CA . ALA A 1 105 ? 3.143 -33.562 -25.297 1 90.75 105 ALA A CA 1
ATOM 814 C C .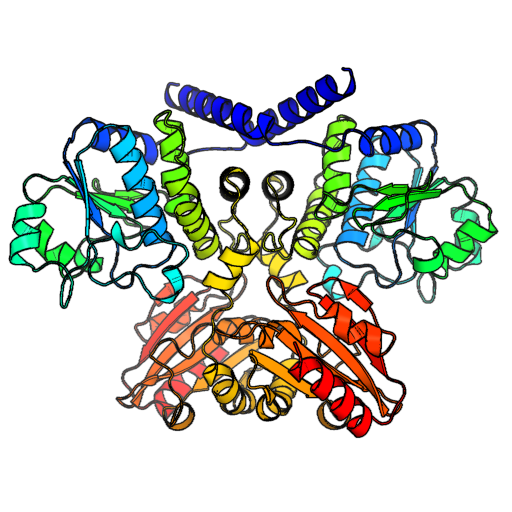 ALA A 1 105 ? 4.023 -32.906 -24.219 1 90.75 105 ALA A C 1
ATOM 816 O O . ALA A 1 105 ? 5.211 -32.656 -24.453 1 90.75 105 ALA A O 1
ATOM 817 N N . ALA A 1 106 ? 3.396 -32.656 -23.125 1 92.44 106 ALA A N 1
ATOM 818 C CA . ALA A 1 106 ? 4.133 -32.062 -22 1 92.44 106 ALA A CA 1
ATOM 819 C C . ALA A 1 106 ? 5.234 -33 -21.516 1 92.44 106 ALA A C 1
ATOM 821 O O . ALA A 1 106 ? 6.348 -32.562 -21.219 1 92.44 106 ALA A O 1
ATOM 822 N N . ALA A 1 107 ? 4.961 -34.219 -21.453 1 91.62 107 ALA A N 1
ATOM 823 C CA . ALA A 1 107 ? 5.941 -35.219 -21 1 91.62 107 ALA A CA 1
ATOM 824 C C . ALA A 1 107 ? 7.172 -35.219 -21.906 1 91.62 107 ALA A C 1
ATOM 826 O O . ALA A 1 107 ? 8.305 -35.312 -21.422 1 91.62 107 ALA A O 1
ATOM 827 N N . LYS A 1 108 ? 6.957 -35.125 -23.156 1 91.31 108 LYS A N 1
ATOM 828 C CA . LYS A 1 108 ? 8.055 -35.094 -24.109 1 91.31 108 LYS A CA 1
ATOM 829 C C . LYS A 1 108 ? 8.883 -33.812 -23.953 1 91.31 108 LYS A C 1
ATOM 831 O O . LYS A 1 108 ? 10.117 -33.844 -24.031 1 91.31 108 LYS A O 1
ATOM 836 N N . LEU A 1 109 ? 8.18 -32.812 -23.703 1 90.19 109 LEU A N 1
ATOM 837 C CA . LEU A 1 109 ? 8.812 -31.5 -23.578 1 90.19 109 LEU A CA 1
ATOM 838 C C . LEU A 1 109 ? 9.664 -31.438 -22.312 1 90.19 109 LEU A C 1
ATOM 840 O O . LEU A 1 109 ? 10.672 -30.719 -22.281 1 90.19 109 LEU A O 1
ATOM 844 N N . LEU A 1 110 ? 9.312 -32.188 -21.328 1 92.44 110 LEU A N 1
ATOM 845 C CA . LEU A 1 110 ? 9.938 -32.062 -20.016 1 92.44 110 LEU A CA 1
ATOM 846 C C . LEU A 1 110 ? 11.125 -33.031 -19.906 1 92.44 110 LEU A C 1
ATOM 848 O O . LEU A 1 110 ? 11.93 -32.906 -18.969 1 92.44 110 LEU A O 1
ATOM 852 N N . LYS A 1 111 ? 11.289 -33.875 -20.859 1 90.38 111 LYS A N 1
ATOM 853 C CA . LYS A 1 111 ? 12.312 -34.938 -20.766 1 90.38 111 LYS A CA 1
ATOM 854 C C . LYS A 1 111 ? 13.695 -34.312 -20.547 1 90.38 111 LYS A C 1
ATOM 856 O O . LYS A 1 111 ? 14.062 -33.344 -21.203 1 90.38 111 LYS A O 1
ATOM 861 N N . ASP A 1 112 ? 14.477 -34.812 -19.516 1 93.12 112 ASP A N 1
ATOM 862 C CA . ASP A 1 112 ? 15.875 -34.5 -19.203 1 93.12 112 ASP A CA 1
ATOM 863 C C . ASP A 1 112 ? 16.031 -33.094 -18.641 1 93.12 112 ASP A C 1
ATOM 865 O O . ASP A 1 112 ? 17.109 -32.5 -18.703 1 93.12 112 ASP A O 1
ATOM 869 N N . ARG A 1 113 ? 14.914 -32.531 -18.141 1 97.19 113 ARG A N 1
ATOM 870 C CA . ARG A 1 113 ? 14.984 -31.172 -17.609 1 97.19 113 ARG A CA 1
ATOM 871 C C . ARG A 1 113 ? 15.109 -31.203 -16.094 1 97.19 113 ARG A C 1
ATOM 873 O O . ARG A 1 113 ? 14.602 -32.125 -15.43 1 97.19 113 ARG A O 1
ATOM 880 N N . PHE A 1 114 ? 15.875 -30.297 -15.57 1 98 114 PHE A N 1
ATOM 881 C CA . PHE A 1 114 ? 15.844 -30 -14.141 1 98 114 PHE A CA 1
ATOM 882 C C . PHE A 1 114 ? 14.672 -29.094 -13.789 1 98 114 PHE A C 1
ATOM 884 O O . PHE A 1 114 ? 14.445 -28.078 -14.453 1 98 114 PHE A O 1
ATOM 891 N N . VAL A 1 115 ? 13.906 -29.453 -12.727 1 97.75 115 VAL A N 1
ATOM 892 C CA . VAL A 1 115 ? 12.688 -28.719 -12.406 1 97.75 115 VAL A CA 1
ATOM 893 C C . VAL A 1 115 ? 12.945 -27.766 -11.234 1 97.75 115 VAL A C 1
ATOM 895 O O . VAL A 1 115 ? 13.438 -28.203 -10.188 1 97.75 115 VAL A O 1
ATOM 898 N N . PHE A 1 116 ? 12.68 -26.469 -11.422 1 97.81 116 PHE A N 1
ATOM 899 C CA . PHE A 1 116 ? 12.555 -25.547 -10.297 1 97.81 116 PHE A CA 1
ATOM 900 C C . PHE A 1 116 ? 11.094 -25.312 -9.953 1 97.81 116 PHE A C 1
ATOM 902 O O . PHE A 1 116 ? 10.297 -24.922 -10.812 1 97.81 116 PHE A O 1
ATOM 909 N N . ILE A 1 117 ? 10.719 -25.562 -8.742 1 97.12 117 ILE A N 1
ATOM 910 C CA . ILE A 1 117 ? 9.414 -25.203 -8.211 1 97.12 117 ILE A CA 1
ATOM 911 C C . ILE A 1 117 ? 9.516 -23.859 -7.477 1 97.12 117 ILE A C 1
ATOM 913 O O . ILE A 1 117 ? 10.18 -23.766 -6.445 1 97.12 117 ILE A O 1
ATOM 917 N N . LEU A 1 118 ? 8.828 -22.891 -8 1 97.62 118 LEU A N 1
ATOM 918 C CA . LEU A 1 118 ? 8.961 -21.547 -7.449 1 97.62 118 LEU A CA 1
ATOM 919 C C . LEU A 1 118 ? 7.766 -21.203 -6.566 1 97.62 118 LEU A C 1
ATOM 921 O O . LEU A 1 118 ? 6.617 -21.438 -6.953 1 97.62 118 LEU A O 1
ATOM 925 N N . ASP A 1 119 ? 8.039 -20.594 -5.383 1 95.69 119 ASP A N 1
ATOM 926 C CA . ASP A 1 119 ? 7.051 -20.062 -4.445 1 95.69 119 ASP A CA 1
ATOM 927 C C . ASP A 1 119 ? 6.141 -21.172 -3.918 1 95.69 119 ASP A C 1
ATOM 929 O O . ASP A 1 119 ? 4.934 -20.969 -3.771 1 95.69 119 ASP A O 1
ATOM 933 N N . SER A 1 120 ? 6.711 -22.328 -3.893 1 90 120 SER A N 1
ATOM 934 C CA . SER A 1 120 ? 6.035 -23.516 -3.381 1 90 120 SER A CA 1
ATOM 935 C C . SER A 1 120 ? 7.039 -24.547 -2.877 1 90 120 SER A C 1
ATOM 937 O O . SER A 1 120 ? 8.156 -24.625 -3.387 1 90 120 SER A O 1
ATOM 939 N N . SER A 1 121 ? 6.652 -25.359 -1.958 1 78.12 121 SER A N 1
ATOM 940 C CA . SER A 1 121 ? 7.629 -26.203 -1.275 1 78.12 121 SER A CA 1
ATOM 941 C C . SER A 1 121 ? 7.578 -27.641 -1.789 1 78.12 121 SER A C 1
ATOM 943 O O . SER A 1 121 ? 8.539 -28.391 -1.632 1 78.12 121 SER A O 1
ATOM 945 N N . GLU A 1 122 ? 6.461 -28.047 -2.426 1 85.62 122 GLU A N 1
ATOM 946 C CA . GLU A 1 122 ? 6.344 -29.469 -2.727 1 85.62 122 GLU A CA 1
ATOM 947 C C . GLU A 1 122 ? 5.723 -29.688 -4.102 1 85.62 122 GLU A C 1
ATOM 949 O O . GLU A 1 122 ? 4.895 -28.906 -4.551 1 85.62 122 GLU A O 1
ATOM 954 N N . PRO A 1 123 ? 6.148 -30.797 -4.668 1 90.81 123 PRO A N 1
ATOM 955 C CA . PRO A 1 123 ? 5.652 -31.125 -6.004 1 90.81 123 PRO A CA 1
ATOM 956 C C . PRO A 1 123 ? 4.129 -31.234 -6.059 1 90.81 123 PRO A C 1
ATOM 958 O O . PRO A 1 123 ? 3.514 -30.828 -7.047 1 90.81 123 PRO A O 1
ATOM 961 N N . HIS A 1 124 ? 3.543 -31.703 -5.004 1 90.38 124 HIS A N 1
ATOM 962 C CA . HIS A 1 124 ? 2.105 -31.953 -5.031 1 90.38 124 HIS A CA 1
ATOM 963 C C . HIS A 1 124 ? 1.322 -30.656 -5.133 1 90.38 124 HIS A C 1
ATOM 965 O O . HIS A 1 124 ? 0.171 -30.641 -5.574 1 90.38 124 HIS A O 1
ATOM 971 N N . ARG A 1 125 ? 1.914 -29.547 -4.812 1 90.31 125 ARG A N 1
ATOM 972 C CA . ARG A 1 125 ? 1.269 -28.234 -4.902 1 90.31 125 ARG A CA 1
ATOM 973 C C . ARG A 1 125 ? 1.146 -27.781 -6.352 1 90.31 125 ARG A C 1
ATOM 975 O O . ARG A 1 125 ? 0.399 -26.844 -6.656 1 90.31 125 ARG A O 1
ATOM 982 N N . SER A 1 126 ? 1.848 -28.453 -7.227 1 93.19 126 SER A N 1
ATOM 983 C CA . SER A 1 126 ? 1.757 -28.141 -8.648 1 93.19 126 SER A CA 1
ATOM 984 C C . SER A 1 126 ? 0.776 -29.078 -9.352 1 93.19 126 SER A C 1
ATOM 986 O O . SER A 1 126 ? 0.674 -29.078 -10.578 1 93.19 126 SER A O 1
ATOM 988 N N . GLU A 1 127 ? 0.202 -29.969 -8.641 1 93.69 127 GLU A N 1
ATOM 989 C CA . GLU A 1 127 ? -0.848 -30.875 -9.094 1 93.69 127 GLU A CA 1
ATOM 990 C C . GLU A 1 127 ? -0.403 -31.672 -10.312 1 93.69 127 GLU A C 1
ATOM 992 O O . GLU A 1 127 ? 0.625 -32.344 -10.281 1 93.69 127 GLU A O 1
ATOM 997 N N . LYS A 1 128 ? -1.08 -31.469 -11.469 1 93.38 128 LYS A N 1
ATOM 998 C CA . LYS A 1 128 ? -0.835 -32.312 -12.641 1 93.38 128 LYS A CA 1
ATOM 999 C C . LYS A 1 128 ? 0.602 -32.156 -13.125 1 93.38 128 LYS A C 1
ATOM 1001 O O . LYS A 1 128 ? 1.221 -33.125 -13.555 1 93.38 128 LYS A O 1
ATOM 1006 N N . VAL A 1 129 ? 1.097 -31 -13.094 1 94.81 129 VAL A N 1
ATOM 1007 C CA . VAL A 1 129 ? 2.471 -30.781 -13.531 1 94.81 129 VAL A CA 1
ATOM 1008 C C . VAL A 1 129 ? 3.436 -31.484 -12.578 1 94.81 129 VAL A C 1
ATOM 1010 O O . VAL A 1 129 ? 4.41 -32.094 -13.016 1 94.81 129 VAL A O 1
ATOM 1013 N N . GLY A 1 130 ? 3.131 -31.328 -11.289 1 94.94 130 GLY A N 1
ATOM 1014 C CA . GLY A 1 130 ? 3.922 -32.031 -10.289 1 94.94 130 GLY A CA 1
ATOM 1015 C C . GLY A 1 130 ? 3.914 -33.531 -10.477 1 94.94 130 GLY A C 1
ATOM 1016 O O . GLY A 1 130 ? 4.965 -34.188 -10.422 1 94.94 130 GLY A O 1
ATOM 1017 N N . GLU A 1 131 ? 2.762 -34.062 -10.719 1 94.75 131 GLU A N 1
ATOM 1018 C CA . GLU A 1 131 ? 2.623 -35.5 -10.969 1 94.75 131 GLU A CA 1
ATOM 1019 C C . GLU A 1 131 ? 3.447 -35.938 -12.172 1 94.75 131 GLU A C 1
ATOM 1021 O O . GLU A 1 131 ? 4.09 -36.969 -12.148 1 94.75 131 GLU A O 1
ATOM 1026 N N . LEU A 1 132 ? 3.412 -35.125 -13.156 1 94.44 132 LEU A N 1
ATOM 1027 C CA . LEU A 1 132 ? 4.074 -35.469 -14.414 1 94.44 132 LEU A CA 1
ATOM 1028 C C . LEU A 1 132 ? 5.586 -35.531 -14.234 1 94.44 132 LEU A C 1
ATOM 1030 O O . LEU A 1 132 ? 6.215 -36.531 -14.617 1 94.44 132 LEU A O 1
ATOM 1034 N N . PHE A 1 133 ? 6.242 -34.531 -13.602 1 94.69 133 PHE A N 1
ATOM 1035 C CA . PHE A 1 133 ? 7.699 -34.531 -13.523 1 94.69 133 PHE A CA 1
ATOM 1036 C C . PHE A 1 133 ? 8.172 -35.531 -12.469 1 94.69 133 PHE A C 1
ATOM 1038 O O . PHE A 1 133 ? 9.305 -36 -12.523 1 94.69 133 PHE A O 1
ATOM 1045 N N . MET A 1 134 ? 7.281 -35.812 -11.516 1 95.19 134 MET A N 1
ATOM 1046 C CA . MET A 1 134 ? 7.609 -36.875 -10.562 1 95.19 134 MET A CA 1
ATOM 1047 C C . MET A 1 134 ? 7.559 -38.25 -11.227 1 95.19 134 MET A C 1
ATOM 1049 O O . MET A 1 134 ? 8.391 -39.094 -10.945 1 95.19 134 MET A O 1
ATOM 1053 N N . ALA A 1 135 ? 6.562 -38.438 -12.047 1 94.38 135 ALA A N 1
ATOM 1054 C CA . ALA A 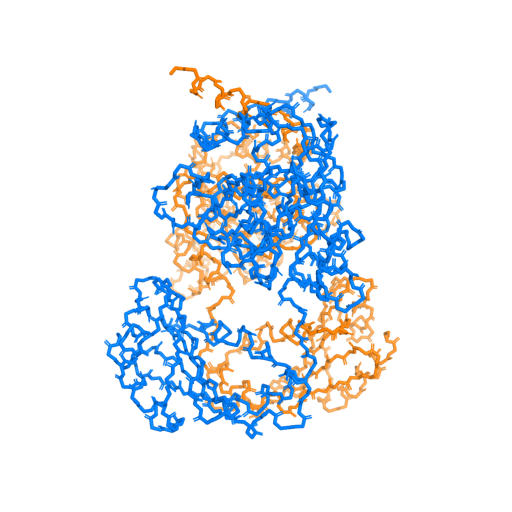1 135 ? 6.434 -39.719 -12.781 1 94.38 135 ALA A CA 1
ATOM 1055 C C . ALA A 1 135 ? 7.633 -39.938 -13.695 1 94.38 135 ALA A C 1
ATOM 1057 O O . ALA A 1 135 ? 8.07 -41.062 -13.891 1 94.38 135 ALA A O 1
ATOM 1058 N N . LEU A 1 136 ? 8.164 -38.906 -14.227 1 95.25 136 LEU A N 1
ATOM 1059 C CA . LEU A 1 136 ? 9.305 -38.969 -15.125 1 95.25 136 LEU A CA 1
ATOM 1060 C C . LEU A 1 136 ? 10.609 -39.031 -14.336 1 95.25 136 LEU A C 1
ATOM 1062 O O . LEU A 1 136 ? 11.695 -39.094 -14.922 1 95.25 136 LEU A O 1
ATOM 1066 N N . LYS A 1 137 ? 10.562 -38.906 -12.992 1 95.94 137 LYS A N 1
ATOM 1067 C CA . LYS A 1 137 ? 11.695 -38.969 -12.078 1 95.94 137 LYS A CA 1
ATOM 1068 C C . LYS A 1 137 ? 12.719 -37.875 -12.398 1 95.94 137 LYS A C 1
ATOM 1070 O O . LYS A 1 137 ? 13.922 -38.125 -12.398 1 95.94 137 LYS A O 1
ATOM 1075 N N . LEU A 1 138 ? 12.164 -36.75 -12.75 1 95.88 138 LEU A N 1
ATOM 1076 C CA . LEU A 1 138 ? 13.047 -35.594 -13 1 95.88 138 LEU A CA 1
ATOM 1077 C C . LEU A 1 138 ? 13.617 -35.062 -11.695 1 95.88 138 LEU A C 1
ATOM 1079 O O . LEU A 1 138 ? 12.914 -35 -10.688 1 95.88 138 LEU A O 1
ATOM 1083 N N . PRO A 1 139 ? 14.906 -34.656 -11.75 1 95.81 139 PRO A N 1
ATOM 1084 C CA . PRO A 1 139 ? 15.438 -33.938 -10.578 1 95.81 139 PRO A CA 1
ATOM 1085 C C . PRO A 1 139 ? 14.797 -32.562 -10.375 1 95.81 139 PRO A C 1
ATOM 1087 O O . PRO A 1 139 ? 14.453 -31.891 -11.344 1 95.81 139 PRO A O 1
ATOM 1090 N N . TRP A 1 140 ? 14.625 -32.156 -9.094 1 95.5 140 TRP A N 1
ATOM 1091 C CA . TRP A 1 140 ? 13.938 -30.906 -8.828 1 95.5 140 TRP A CA 1
ATOM 1092 C C . TRP A 1 140 ? 14.461 -30.25 -7.559 1 95.5 140 TRP A C 1
ATOM 1094 O O . TRP A 1 140 ? 15.125 -30.906 -6.742 1 95.5 140 TRP A O 1
ATOM 1104 N N . ALA A 1 141 ? 14.289 -28.984 -7.484 1 95.5 141 ALA A N 1
ATOM 1105 C CA . ALA A 1 141 ? 14.531 -28.172 -6.297 1 95.5 141 ALA A CA 1
ATOM 1106 C C . ALA A 1 141 ? 13.5 -27.062 -6.184 1 95.5 141 ALA A C 1
ATOM 1108 O O . ALA A 1 141 ? 12.898 -26.656 -7.18 1 95.5 141 ALA A O 1
ATOM 1109 N N . THR A 1 142 ? 13.273 -26.578 -4.984 1 94.75 142 THR A N 1
ATOM 1110 C CA . THR A 1 142 ? 12.352 -25.469 -4.773 1 94.75 142 THR A CA 1
ATOM 1111 C C . THR A 1 142 ? 13.125 -24.172 -4.535 1 94.75 142 THR A C 1
ATOM 1113 O O . THR A 1 142 ? 14.25 -24.188 -4.035 1 94.75 142 THR A O 1
ATOM 1116 N N . ILE A 1 143 ? 12.672 -23.094 -5.004 1 95.56 143 ILE A N 1
ATOM 1117 C CA . ILE A 1 143 ? 13.062 -21.734 -4.629 1 95.56 143 ILE A CA 1
ATOM 1118 C C . ILE A 1 143 ? 11.898 -21.031 -3.949 1 95.56 143 ILE A C 1
ATOM 1120 O O . ILE A 1 143 ? 10.875 -20.766 -4.582 1 95.56 143 ILE A O 1
ATOM 1124 N N . ASP A 1 144 ? 12.062 -20.781 -2.678 1 92.06 144 ASP A N 1
ATOM 1125 C CA . ASP A 1 144 ? 10.898 -20.359 -1.909 1 92.06 144 ASP A CA 1
ATOM 1126 C C . ASP A 1 144 ? 11.305 -19.469 -0.731 1 92.06 144 ASP A C 1
ATOM 1128 O O . ASP A 1 144 ? 12.484 -19.406 -0.373 1 92.06 144 ASP A O 1
ATOM 1132 N N . HIS A 1 145 ? 10.328 -18.797 -0.217 1 89.81 145 HIS A N 1
ATOM 1133 C CA . HIS A 1 145 ? 10.57 -17.953 0.958 1 89.81 145 HIS A CA 1
ATOM 1134 C C . HIS A 1 145 ? 9.68 -18.391 2.123 1 89.81 145 HIS A C 1
ATOM 1136 O O . HIS A 1 145 ? 9.805 -17.859 3.23 1 89.81 145 HIS A O 1
ATOM 1142 N N . HIS A 1 146 ? 8.883 -19.375 1.994 1 83 146 HIS A N 1
ATOM 1143 C CA . HIS A 1 146 ? 8.031 -19.844 3.078 1 83 146 HIS A CA 1
ATOM 1144 C C . HIS A 1 146 ? 8.812 -20.734 4.039 1 83 146 HIS A C 1
ATOM 1146 O O . HIS A 1 146 ? 9.852 -21.297 3.668 1 83 146 HIS A O 1
ATOM 1152 N N . ILE A 1 147 ? 8.312 -20.766 5.227 1 73.88 147 ILE A N 1
ATOM 1153 C CA . ILE A 1 147 ? 8.969 -21.609 6.215 1 73.88 147 ILE A CA 1
ATOM 1154 C C . ILE A 1 147 ? 8.719 -23.078 5.883 1 73.88 147 ILE A C 1
ATOM 1156 O O . ILE A 1 147 ? 7.57 -23.531 5.875 1 73.88 147 ILE A O 1
ATOM 1160 N N . LEU A 1 148 ? 9.797 -23.719 5.484 1 69.25 148 LEU A N 1
ATOM 1161 C CA . LEU A 1 148 ? 9.703 -25.141 5.137 1 69.25 148 LEU A CA 1
ATOM 1162 C C . LEU A 1 148 ? 10.742 -25.953 5.91 1 69.25 148 LEU A C 1
ATOM 1164 O O . LEU A 1 148 ? 11.766 -25.406 6.336 1 69.25 148 LEU A O 1
ATOM 1168 N N . PRO A 1 149 ? 10.32 -27.219 6.094 1 65.25 149 PRO A N 1
ATOM 1169 C CA . PRO A 1 149 ? 11.328 -28.094 6.715 1 65.25 149 PRO A CA 1
ATOM 1170 C C . PRO A 1 149 ? 12.617 -28.172 5.902 1 65.25 149 PRO A C 1
ATOM 1172 O O . PRO A 1 149 ? 12.609 -27.906 4.695 1 65.25 149 PRO A O 1
ATOM 1175 N N . GLY A 1 150 ? 13.688 -28.281 6.566 1 65.31 150 GLY A N 1
ATOM 1176 C CA . GLY A 1 150 ? 15.008 -28.344 5.965 1 65.31 150 GLY A CA 1
ATOM 1177 C C . GLY A 1 150 ? 15.234 -29.594 5.145 1 65.31 150 GLY A C 1
ATOM 1178 O O . GLY A 1 150 ? 15.18 -30.719 5.68 1 65.31 150 GLY A O 1
ATOM 1179 N N . LYS A 1 151 ? 14.969 -29.562 3.807 1 72.44 151 LYS A N 1
ATOM 1180 C CA . LYS A 1 151 ? 15.336 -30.625 2.873 1 72.44 151 LYS A CA 1
ATOM 1181 C C . LYS A 1 151 ? 16.359 -30.125 1.848 1 72.44 151 LYS A C 1
ATOM 1183 O O . LYS A 1 151 ? 16.453 -28.922 1.592 1 72.44 151 LYS A O 1
ATOM 1188 N N . LYS A 1 152 ? 17.141 -31.094 1.356 1 66.75 152 LYS A N 1
ATOM 1189 C CA . LYS A 1 152 ? 18.188 -30.797 0.381 1 66.75 152 LYS A CA 1
ATOM 1190 C C . LYS A 1 152 ? 17.609 -30.078 -0.835 1 66.75 152 LYS A C 1
ATOM 1192 O O . LYS A 1 152 ? 18.25 -29.172 -1.375 1 66.75 152 LYS A O 1
ATOM 1197 N N . GLU A 1 153 ? 16.531 -30.391 -1.157 1 77.25 153 GLU A N 1
ATOM 1198 C CA . GLU A 1 153 ? 15.914 -29.859 -2.371 1 77.25 153 GLU A CA 1
ATOM 1199 C C . GLU A 1 153 ? 15.344 -28.469 -2.133 1 77.25 153 GLU A C 1
ATOM 1201 O O . GLU A 1 153 ? 14.945 -27.781 -3.078 1 77.25 153 GLU A O 1
ATOM 1206 N N . PHE A 1 154 ? 15.602 -28.031 -0.938 1 79.69 154 PHE A N 1
ATOM 1207 C CA . PHE A 1 154 ? 14.898 -26.797 -0.596 1 79.69 154 PHE A CA 1
ATOM 1208 C C . PHE A 1 154 ? 15.859 -25.609 -0.551 1 79.69 154 PHE A C 1
ATOM 1210 O O . PHE A 1 154 ? 16.672 -25.5 0.369 1 79.69 154 PHE A O 1
ATOM 1217 N N . CYS A 1 155 ? 15.805 -24.828 -1.566 1 89.81 155 CYS A N 1
ATOM 1218 C CA . CYS A 1 155 ? 16.438 -23.5 -1.545 1 89.81 155 CYS A CA 1
ATOM 1219 C C . CYS A 1 155 ? 15.492 -22.453 -0.965 1 89.81 155 CYS A C 1
ATOM 1221 O O . CYS A 1 155 ? 14.844 -21.719 -1.709 1 89.81 155 CYS A O 1
ATOM 1223 N N . VAL A 1 156 ? 15.461 -22.453 0.386 1 90 156 VAL A N 1
ATOM 1224 C CA . VAL A 1 156 ? 14.438 -21.688 1.077 1 90 156 VAL A CA 1
ATOM 1225 C C . VAL A 1 156 ? 15.094 -20.703 2.041 1 90 156 VAL A C 1
ATOM 1227 O O . VAL A 1 156 ? 16.047 -21.047 2.742 1 90 156 VAL A O 1
ATOM 1230 N N . ASP A 1 157 ? 14.695 -19.516 2.018 1 91.12 157 ASP A N 1
ATOM 1231 C CA . ASP A 1 157 ? 15.078 -18.5 3.002 1 91.12 157 ASP A CA 1
ATOM 1232 C C . ASP A 1 157 ? 13.875 -17.656 3.416 1 91.12 157 ASP A C 1
ATOM 1234 O O . ASP A 1 157 ? 13.484 -16.734 2.697 1 91.12 157 ASP A O 1
ATOM 1238 N N . PRO A 1 158 ? 13.344 -17.938 4.586 1 90.44 158 PRO A N 1
ATOM 1239 C CA . PRO A 1 158 ? 12.109 -17.281 5.031 1 90.44 158 PRO A CA 1
ATOM 1240 C C . PRO A 1 158 ? 12.312 -15.812 5.383 1 90.44 158 PRO A C 1
ATOM 1242 O O . PRO A 1 158 ? 11.344 -15.102 5.688 1 90.44 158 PRO A O 1
ATOM 1245 N N . SER A 1 159 ? 13.547 -15.289 5.312 1 90.44 159 SER A N 1
ATOM 1246 C CA . SER A 1 159 ? 13.773 -13.875 5.594 1 90.44 159 SER A CA 1
ATOM 1247 C C . SER A 1 159 ? 13.359 -13 4.414 1 90.44 159 SER A C 1
ATOM 1249 O O . SER A 1 159 ? 13.242 -11.781 4.547 1 90.44 159 SER A O 1
ATOM 1251 N N . TYR A 1 160 ? 13.141 -13.609 3.289 1 94.06 160 TYR A N 1
ATOM 1252 C CA . TYR A 1 160 ? 12.695 -12.883 2.107 1 94.06 160 TYR A CA 1
ATOM 1253 C C . TYR A 1 160 ? 11.195 -12.648 2.152 1 94.06 160 TYR A C 1
ATOM 1255 O O . TYR A 1 160 ? 10.43 -13.516 2.576 1 94.06 160 TYR A O 1
ATOM 1263 N N . ALA A 1 161 ? 10.805 -11.523 1.66 1 94.56 161 ALA A N 1
ATOM 1264 C CA . ALA A 1 161 ? 9.391 -11.164 1.667 1 94.56 161 ALA A CA 1
ATOM 1265 C C . ALA A 1 161 ? 8.648 -11.852 0.522 1 94.56 161 ALA A C 1
ATOM 1267 O O . ALA A 1 161 ? 7.426 -12.008 0.574 1 94.56 161 ALA A O 1
ATOM 1268 N N . ALA A 1 162 ? 9.336 -12.203 -0.468 1 96.69 162 ALA A N 1
ATOM 1269 C CA . ALA A 1 162 ? 8.781 -12.812 -1.674 1 96.69 162 ALA A CA 1
ATOM 1270 C C . ALA A 1 162 ? 9.82 -13.672 -2.385 1 96.69 162 ALA A C 1
ATOM 1272 O O . ALA A 1 162 ? 11.031 -13.438 -2.248 1 96.69 162 ALA A O 1
ATOM 1273 N N . THR A 1 163 ? 9.367 -14.648 -3.098 1 97.12 163 THR A N 1
ATOM 1274 C CA . THR A 1 163 ? 10.273 -15.422 -3.943 1 97.12 163 THR A CA 1
ATOM 1275 C C . THR A 1 163 ? 10.867 -14.547 -5.039 1 97.12 163 THR A C 1
ATOM 1277 O O . THR A 1 163 ? 12.031 -14.719 -5.41 1 97.12 163 THR A O 1
ATOM 1280 N N . ALA A 1 164 ? 10.094 -13.57 -5.5 1 98.19 164 ALA A N 1
ATOM 1281 C CA . ALA A 1 164 ? 10.578 -12.617 -6.5 1 98.19 164 ALA A CA 1
ATOM 1282 C C . ALA A 1 164 ? 11.812 -11.875 -6 1 98.19 164 ALA A C 1
ATOM 1284 O O . ALA A 1 164 ? 12.711 -11.555 -6.781 1 98.19 164 ALA A O 1
ATOM 1285 N N . GLU A 1 165 ? 11.828 -11.602 -4.758 1 96.62 165 GLU A N 1
ATOM 1286 C CA . GLU A 1 165 ? 12.977 -10.93 -4.152 1 96.62 165 GLU A CA 1
ATOM 1287 C C . GLU A 1 165 ? 14.219 -11.812 -4.211 1 96.62 165 GLU A C 1
ATOM 1289 O O . GLU A 1 165 ? 15.328 -11.312 -4.441 1 96.62 165 GLU A O 1
ATOM 1294 N N . LEU A 1 166 ? 14.086 -13.07 -3.98 1 95.44 166 LEU A N 1
ATOM 1295 C CA . LEU A 1 166 ? 15.172 -14.039 -4.094 1 95.44 166 LEU A CA 1
ATOM 1296 C C . LEU A 1 166 ? 15.719 -14.078 -5.52 1 95.44 166 LEU A C 1
ATOM 1298 O O . LEU A 1 166 ? 16.938 -14.086 -5.723 1 95.44 166 LEU A O 1
ATOM 1302 N N . ILE A 1 167 ? 14.82 -14.109 -6.484 1 97.81 167 ILE A N 1
ATOM 1303 C CA . ILE A 1 167 ? 15.219 -14.125 -7.887 1 97.81 167 ILE A CA 1
ATOM 1304 C C . ILE A 1 167 ? 15.961 -12.844 -8.227 1 97.81 167 ILE A C 1
ATOM 1306 O O . ILE A 1 167 ? 16.969 -12.867 -8.945 1 97.81 167 ILE A O 1
ATOM 1310 N N . TRP A 1 168 ? 15.422 -11.727 -7.73 1 96.06 168 TRP A N 1
ATOM 1311 C CA . TRP A 1 168 ? 16.078 -10.445 -7.941 1 96.06 168 TRP A CA 1
ATOM 1312 C C . TRP A 1 168 ? 17.516 -10.469 -7.426 1 96.06 168 TRP A C 1
ATOM 1314 O O . TRP A 1 168 ? 18.438 -10.062 -8.125 1 96.06 168 TRP A O 1
ATOM 1324 N N . ASP A 1 169 ? 17.734 -11 -6.254 1 93.94 169 ASP A N 1
ATOM 1325 C CA . ASP A 1 169 ? 19.062 -11.133 -5.672 1 93.94 169 ASP A CA 1
ATOM 1326 C C . ASP A 1 169 ? 19.922 -12.086 -6.496 1 93.94 169 ASP A C 1
ATOM 1328 O O . ASP A 1 169 ? 21.141 -11.898 -6.59 1 93.94 169 ASP A O 1
ATOM 1332 N N . LEU A 1 170 ? 19.344 -13.094 -7.043 1 95.25 170 LEU A N 1
ATOM 1333 C CA . LEU A 1 170 ? 20.062 -14.086 -7.828 1 95.25 170 LEU A CA 1
ATOM 1334 C C . LEU A 1 170 ? 20.719 -13.453 -9.047 1 95.25 170 LEU A C 1
ATOM 1336 O O . LEU A 1 170 ? 21.828 -13.828 -9.438 1 95.25 170 LEU A O 1
ATOM 1340 N N . TYR A 1 171 ? 20.047 -12.508 -9.703 1 94.12 171 TYR A N 1
ATOM 1341 C CA . TYR A 1 171 ? 20.625 -11.789 -10.836 1 94.12 171 TYR A CA 1
ATOM 1342 C C . TYR A 1 171 ? 21.969 -11.164 -10.453 1 94.12 171 TYR A C 1
ATOM 1344 O O . TYR A 1 171 ? 22.953 -11.32 -11.172 1 94.12 171 TYR A O 1
ATOM 1352 N N . ARG A 1 172 ? 21.969 -10.531 -9.336 1 88.38 172 ARG A N 1
ATOM 1353 C CA . ARG A 1 172 ? 23.188 -9.883 -8.883 1 88.38 172 ARG A CA 1
ATOM 1354 C C . ARG A 1 172 ? 24.25 -10.914 -8.508 1 88.38 172 ARG A C 1
ATOM 1356 O O . ARG A 1 172 ? 25.438 -10.734 -8.82 1 88.38 172 ARG A O 1
ATOM 1363 N N . HIS A 1 173 ? 23.75 -11.891 -7.844 1 89.75 173 HIS A N 1
ATOM 1364 C CA . HIS A 1 173 ? 24.672 -12.945 -7.438 1 89.75 173 HIS A CA 1
ATOM 1365 C C . HIS A 1 173 ? 25.359 -13.57 -8.648 1 89.75 173 HIS A C 1
ATOM 1367 O O . HIS A 1 173 ? 26.547 -13.898 -8.586 1 89.75 173 HIS A O 1
ATOM 1373 N N . MET A 1 174 ? 24.688 -13.672 -9.68 1 93 174 MET A N 1
ATOM 1374 C CA . MET A 1 174 ? 25.219 -14.328 -10.875 1 93 174 MET A CA 1
ATOM 1375 C C . MET A 1 174 ? 25.781 -13.297 -11.844 1 93 174 MET A C 1
ATOM 1377 O O . MET A 1 174 ? 26.219 -13.656 -12.945 1 93 174 MET A O 1
ATOM 1381 N N . LYS A 1 175 ? 25.719 -12.039 -11.5 1 89.44 175 LYS A N 1
ATOM 1382 C CA . LYS A 1 175 ? 26.281 -10.938 -12.273 1 89.44 175 LYS A CA 1
ATOM 1383 C C . LYS A 1 175 ? 25.609 -10.82 -13.641 1 89.44 175 LYS A C 1
ATOM 1385 O O . LYS A 1 175 ? 26.281 -10.703 -14.664 1 89.44 175 LYS A O 1
ATOM 1390 N N . VAL A 1 176 ? 24.359 -10.938 -13.617 1 92.88 176 VAL A N 1
ATOM 1391 C CA . VAL A 1 176 ? 23.531 -10.789 -14.812 1 92.88 176 VAL A CA 1
ATOM 1392 C C . VAL A 1 176 ? 22.641 -9.562 -14.68 1 92.88 176 VAL A C 1
ATOM 1394 O O . VAL A 1 176 ? 22.062 -9.328 -13.617 1 92.88 176 VAL A O 1
ATOM 1397 N N . THR A 1 177 ? 22.562 -8.742 -15.711 1 91.19 177 THR A N 1
ATOM 1398 C CA . THR A 1 177 ? 21.672 -7.594 -15.719 1 91.19 177 THR A CA 1
ATOM 1399 C C . THR A 1 177 ? 20.234 -8.039 -15.93 1 91.19 177 THR A C 1
ATOM 1401 O O . THR A 1 177 ? 19.953 -8.906 -16.766 1 91.19 177 THR A O 1
ATOM 1404 N N . ILE A 1 178 ? 19.344 -7.469 -15.234 1 94.88 178 ILE A N 1
ATOM 1405 C CA . ILE A 1 178 ? 17.922 -7.801 -15.375 1 94.88 178 ILE A CA 1
ATOM 1406 C C . ILE A 1 178 ? 17.406 -7.246 -16.688 1 94.88 178 ILE A C 1
ATOM 1408 O O . ILE A 1 178 ? 17.484 -6.043 -16.953 1 94.88 178 ILE A O 1
ATOM 1412 N N . PRO A 1 179 ? 16.922 -8.109 -17.516 1 96.25 179 PRO A N 1
ATOM 1413 C CA . PRO A 1 179 ? 16.297 -7.594 -18.734 1 96.25 179 PRO A CA 1
ATOM 1414 C C . PRO A 1 179 ? 14.992 -6.844 -18.453 1 96.25 179 PRO A C 1
ATOM 1416 O O . PRO A 1 179 ? 14.266 -7.172 -17.516 1 96.25 179 PRO A O 1
ATOM 1419 N N . LYS A 1 180 ? 14.688 -5.879 -19.312 1 95.44 180 LYS A N 1
ATOM 1420 C CA . LYS A 1 180 ? 13.484 -5.062 -19.156 1 95.44 180 LYS A CA 1
ATOM 1421 C C . LYS A 1 180 ? 12.234 -5.934 -19.078 1 95.44 180 LYS A C 1
ATOM 1423 O O . LYS A 1 180 ? 11.32 -5.648 -18.297 1 95.44 180 LYS A O 1
ATOM 1428 N N . ALA A 1 181 ? 12.203 -7.031 -19.781 1 96.75 181 ALA A N 1
ATOM 1429 C CA . ALA A 1 181 ? 11.039 -7.906 -19.875 1 96.75 181 ALA A CA 1
ATOM 1430 C C . ALA A 1 181 ? 10.773 -8.609 -18.531 1 96.75 181 ALA A C 1
ATOM 1432 O O . ALA A 1 181 ? 9.648 -9.039 -18.266 1 96.75 181 ALA A O 1
ATOM 1433 N N . ALA A 1 182 ? 11.789 -8.656 -17.656 1 98.06 182 ALA A N 1
ATOM 1434 C CA . ALA A 1 182 ? 11.648 -9.359 -16.375 1 98.06 182 ALA A CA 1
ATOM 1435 C C . ALA A 1 182 ? 11.211 -8.406 -15.273 1 98.06 182 ALA A C 1
ATOM 1437 O O . ALA A 1 182 ? 10.781 -8.844 -14.203 1 98.06 182 ALA A O 1
ATOM 1438 N N . ALA A 1 183 ? 11.328 -7.117 -15.539 1 98 183 ALA A N 1
ATOM 1439 C CA . ALA A 1 183 ? 11.195 -6.125 -14.469 1 98 183 ALA A CA 1
ATOM 1440 C C . ALA A 1 183 ? 9.766 -6.051 -13.961 1 98 183 ALA A C 1
ATOM 1442 O O . ALA A 1 183 ? 9.523 -6.145 -12.758 1 98 183 ALA A O 1
ATOM 1443 N N . LEU A 1 184 ? 8.789 -5.953 -14.867 1 98.5 184 LEU A N 1
ATOM 1444 C CA . LEU A 1 184 ? 7.391 -5.77 -14.484 1 98.5 184 LEU A CA 1
ATOM 1445 C C . LEU A 1 184 ? 6.855 -7.004 -13.766 1 98.5 184 LEU A C 1
ATOM 1447 O O . LEU A 1 184 ? 6.254 -6.891 -12.695 1 98.5 184 LEU A O 1
ATOM 1451 N N . PRO A 1 185 ? 7.152 -8.219 -14.234 1 98.75 185 PRO A N 1
ATOM 1452 C CA . PRO A 1 185 ? 6.699 -9.414 -13.516 1 98.75 185 PRO A CA 1
ATOM 1453 C C . PRO A 1 185 ? 7.312 -9.523 -12.125 1 98.75 185 PRO A C 1
ATOM 1455 O O . PRO A 1 185 ? 6.602 -9.82 -11.156 1 98.75 185 PRO A O 1
ATOM 1458 N N . LEU A 1 186 ? 8.602 -9.242 -12.023 1 98.75 186 LEU A N 1
ATOM 1459 C CA . LEU A 1 186 ? 9.266 -9.297 -10.727 1 98.75 186 LEU A CA 1
ATOM 1460 C C . LEU A 1 186 ? 8.688 -8.266 -9.773 1 98.75 186 LEU A C 1
ATOM 1462 O O . LEU A 1 186 ? 8.422 -8.57 -8.602 1 98.75 186 LEU A O 1
ATOM 1466 N N . TYR A 1 187 ? 8.469 -7.074 -10.297 1 98.56 187 TYR A N 1
ATOM 1467 C CA . TYR A 1 187 ? 7.891 -6.023 -9.469 1 98.56 187 TYR A CA 1
ATOM 1468 C C . TYR A 1 187 ? 6.5 -6.414 -8.984 1 98.56 187 TYR A C 1
ATOM 1470 O O . TYR A 1 187 ? 6.156 -6.191 -7.82 1 98.56 187 TYR A O 1
ATOM 1478 N N . THR A 1 188 ? 5.73 -6.996 -9.867 1 98.62 188 THR A N 1
ATOM 1479 C CA . THR A 1 188 ? 4.379 -7.426 -9.523 1 98.62 188 THR A CA 1
ATOM 1480 C C . THR A 1 188 ? 4.41 -8.453 -8.391 1 98.62 188 THR A C 1
ATOM 1482 O O . THR A 1 188 ? 3.57 -8.414 -7.492 1 98.62 188 THR A O 1
ATOM 1485 N N . GLY A 1 189 ? 5.406 -9.312 -8.398 1 98.44 189 GLY A N 1
ATOM 1486 C CA . GLY A 1 189 ? 5.547 -10.312 -7.352 1 98.44 189 GLY A CA 1
ATOM 1487 C C . GLY A 1 189 ? 5.816 -9.703 -5.988 1 98.44 189 GLY A C 1
ATOM 1488 O O . GLY A 1 189 ? 5.164 -10.062 -5.004 1 98.44 189 GLY A O 1
ATOM 1489 N N . ILE A 1 190 ? 6.762 -8.758 -5.93 1 98.12 190 ILE A N 1
ATOM 1490 C CA . ILE A 1 190 ? 7.117 -8.18 -4.641 1 98.12 190 ILE A CA 1
ATOM 1491 C C . ILE A 1 190 ? 5.969 -7.309 -4.133 1 98.12 190 ILE A C 1
ATOM 1493 O O . ILE A 1 190 ? 5.711 -7.258 -2.926 1 98.12 190 ILE A O 1
ATOM 1497 N N . VAL A 1 191 ? 5.246 -6.629 -5.004 1 98.19 191 VAL A N 1
ATOM 1498 C CA . VAL A 1 191 ? 4.094 -5.824 -4.609 1 98.19 191 VAL A CA 1
ATOM 1499 C C . VAL A 1 191 ? 3.031 -6.719 -3.975 1 98.19 191 VAL A C 1
ATOM 1501 O O . VAL A 1 191 ? 2.512 -6.406 -2.9 1 98.19 191 VAL A O 1
ATOM 1504 N N . ALA A 1 192 ? 2.807 -7.828 -4.551 1 96.81 192 ALA A N 1
ATOM 1505 C CA . ALA A 1 192 ? 1.762 -8.727 -4.066 1 96.81 192 ALA A CA 1
ATOM 1506 C C . ALA A 1 192 ? 2.141 -9.336 -2.721 1 96.81 192 ALA A C 1
ATOM 1508 O O . ALA A 1 192 ? 1.409 -9.188 -1.739 1 96.81 192 ALA A O 1
ATOM 1509 N N . ASP A 1 193 ? 3.312 -9.875 -2.578 1 95.94 193 ASP A N 1
ATOM 1510 C CA . ASP A 1 193 ? 3.65 -10.672 -1.407 1 95.94 193 ASP A CA 1
ATOM 1511 C C . ASP A 1 193 ? 4.105 -9.789 -0.248 1 95.94 193 ASP A C 1
ATOM 1513 O O . ASP A 1 193 ? 4.141 -10.234 0.901 1 95.94 193 ASP A O 1
ATOM 1517 N N . SER A 1 194 ? 4.457 -8.539 -0.537 1 96.44 194 SER A N 1
ATOM 1518 C CA . SER A 1 194 ? 4.816 -7.629 0.542 1 96.44 194 SER A CA 1
ATOM 1519 C C . SER A 1 194 ? 3.631 -6.766 0.957 1 96.44 194 SER A C 1
ATOM 1521 O O . SER A 1 194 ? 3.77 -5.867 1.792 1 96.44 194 SER A O 1
ATOM 1523 N N . GLY A 1 195 ? 2.473 -7.008 0.325 1 95.94 195 GLY A N 1
ATOM 1524 C CA . GLY A 1 195 ? 1.349 -6.129 0.592 1 95.94 195 GLY A CA 1
ATOM 1525 C C . GLY A 1 195 ? 1.591 -4.699 0.142 1 95.94 195 GLY A C 1
ATOM 1526 O O . GLY A 1 195 ? 1.175 -3.752 0.813 1 95.94 195 GLY A O 1
ATOM 1527 N N . ASN A 1 196 ? 2.303 -4.594 -0.94 1 97.62 196 ASN A N 1
ATOM 1528 C CA . ASN A 1 196 ? 2.766 -3.279 -1.365 1 97.62 196 ASN A CA 1
ATOM 1529 C C . ASN A 1 196 ? 3.625 -2.613 -0.293 1 97.62 196 ASN A C 1
ATOM 1531 O O . ASN A 1 196 ? 3.375 -1.467 0.086 1 97.62 196 ASN A O 1
ATOM 1535 N N . PHE A 1 197 ? 4.504 -3.338 0.28 1 97.69 197 PHE A N 1
ATOM 1536 C CA . PHE A 1 197 ? 5.578 -2.928 1.178 1 97.69 197 PHE A CA 1
ATOM 1537 C C . PHE A 1 197 ? 5.027 -2.582 2.557 1 97.69 197 PHE A C 1
ATOM 1539 O O . PHE A 1 197 ? 5.648 -1.828 3.309 1 97.69 197 PHE A O 1
ATOM 1546 N N . ARG A 1 198 ? 3.852 -3.121 2.885 1 95.88 198 ARG A N 1
ATOM 1547 C CA . ARG A 1 198 ? 3.307 -2.789 4.199 1 95.88 198 ARG A CA 1
ATOM 1548 C C . ARG A 1 198 ? 3.477 -3.951 5.168 1 95.88 198 ARG A C 1
ATOM 1550 O O . ARG A 1 198 ? 3.393 -3.768 6.387 1 95.88 198 ARG A O 1
ATOM 1557 N N . TYR A 1 199 ? 3.684 -5.188 4.738 1 93.38 199 TYR A N 1
ATOM 1558 C CA . TYR A 1 199 ? 3.723 -6.34 5.633 1 93.38 199 TYR A CA 1
ATOM 1559 C C . TYR A 1 199 ? 5.023 -6.371 6.426 1 93.38 199 TYR A C 1
ATOM 1561 O O . TYR A 1 199 ? 6.023 -5.777 6.016 1 93.38 199 TYR A O 1
ATOM 1569 N N . PRO A 1 200 ? 5.055 -7.086 7.512 1 90.06 200 PRO A N 1
ATOM 1570 C CA . PRO A 1 200 ? 6.168 -7.02 8.461 1 90.06 200 PRO A CA 1
ATOM 1571 C C . PRO A 1 200 ? 7.48 -7.527 7.867 1 90.06 200 PRO A C 1
ATOM 1573 O O . PRO A 1 200 ? 8.562 -7.141 8.32 1 90.06 200 PRO A O 1
ATOM 1576 N N . LYS A 1 201 ? 7.477 -8.328 6.84 1 90.88 201 LYS A N 1
ATOM 1577 C CA . LYS A 1 201 ? 8.703 -8.875 6.273 1 90.88 201 LYS A CA 1
ATOM 1578 C C . LYS A 1 201 ? 9.352 -7.891 5.305 1 90.88 201 LYS A C 1
ATOM 1580 O O . LYS A 1 201 ? 10.477 -8.109 4.844 1 90.88 201 LYS A O 1
ATOM 1585 N N . THR A 1 202 ? 8.602 -6.824 5.012 1 94.69 202 THR A N 1
ATOM 1586 C CA . THR A 1 202 ? 9.188 -5.781 4.18 1 94.69 202 THR A CA 1
ATOM 1587 C C . THR A 1 202 ? 10.469 -5.246 4.816 1 94.69 202 THR A C 1
ATOM 1589 O O . THR A 1 202 ? 10.523 -5.012 6.023 1 94.69 202 THR A O 1
ATOM 1592 N N . SER A 1 20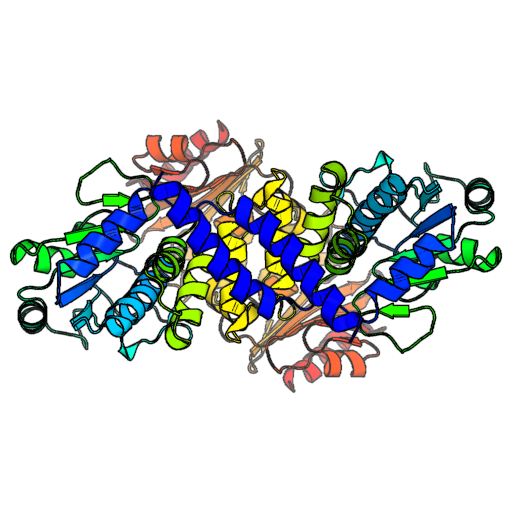3 ? 11.508 -5.066 4.004 1 92.19 203 SER A N 1
ATOM 1593 C CA . SER A 1 203 ? 12.828 -4.676 4.492 1 92.19 203 SER A CA 1
ATOM 1594 C C . SER A 1 203 ? 13.523 -3.738 3.51 1 92.19 203 SER A C 1
ATOM 1596 O O . SER A 1 203 ? 12.945 -3.365 2.484 1 92.19 203 SER A O 1
ATOM 1598 N N . LEU A 1 204 ? 14.734 -3.391 3.922 1 91.25 204 LEU A N 1
ATOM 1599 C CA . LEU A 1 204 ? 15.586 -2.621 3.018 1 91.25 204 LEU A CA 1
ATOM 1600 C C . LEU A 1 204 ? 15.727 -3.326 1.673 1 91.25 204 LEU A C 1
ATOM 1602 O O . LEU A 1 204 ? 15.648 -2.688 0.621 1 91.25 204 LEU A O 1
ATOM 1606 N N . ARG A 1 205 ? 15.828 -4.641 1.705 1 91.06 205 ARG A N 1
ATOM 1607 C CA . ARG A 1 205 ? 15.977 -5.426 0.483 1 91.06 205 ARG A CA 1
ATOM 1608 C C . ARG A 1 205 ? 14.75 -5.277 -0.414 1 91.06 205 ARG A C 1
ATOM 1610 O O . ARG A 1 205 ? 14.883 -5.086 -1.625 1 91.06 205 ARG A O 1
ATOM 1617 N N . SER A 1 206 ? 13.578 -5.336 0.216 1 95.31 206 SER A N 1
ATOM 1618 C CA . SER A 1 206 ? 12.328 -5.191 -0.527 1 95.31 206 SER A CA 1
ATOM 1619 C C . SER A 1 206 ? 12.258 -3.834 -1.22 1 95.31 206 SER A C 1
ATOM 1621 O O . SER A 1 206 ? 11.906 -3.752 -2.398 1 95.31 206 SER A O 1
ATOM 1623 N N . HIS A 1 207 ? 12.641 -2.836 -0.48 1 94.75 207 HIS A N 1
ATOM 1624 C CA . HIS A 1 207 ? 12.578 -1.481 -1.017 1 94.75 207 HIS A CA 1
ATOM 1625 C C . HIS A 1 207 ? 13.641 -1.263 -2.09 1 94.75 207 HIS A C 1
ATOM 1627 O O . HIS A 1 207 ? 13.383 -0.604 -3.1 1 94.75 207 HIS A O 1
ATOM 1633 N N . LEU A 1 208 ? 14.82 -1.783 -1.864 1 91.38 208 LEU A N 1
ATOM 1634 C CA . LEU A 1 208 ? 15.852 -1.695 -2.893 1 91.38 208 LEU A CA 1
ATOM 1635 C C . LEU A 1 208 ? 15.383 -2.342 -4.191 1 91.38 208 LEU A C 1
ATOM 1637 O O . LEU A 1 208 ? 15.547 -1.769 -5.27 1 91.38 208 LEU A O 1
ATOM 1641 N N . MET A 1 209 ? 14.766 -3.498 -4.051 1 93.38 209 MET A N 1
ATOM 1642 C CA . MET A 1 209 ? 14.211 -4.18 -5.215 1 93.38 209 MET A CA 1
ATOM 1643 C C . MET A 1 209 ? 13.141 -3.326 -5.883 1 93.38 209 MET A C 1
ATOM 1645 O O . MET A 1 209 ? 13.172 -3.131 -7.102 1 93.38 209 MET A O 1
ATOM 1649 N N . GLY A 1 210 ? 12.234 -2.836 -5.047 1 95 210 GLY A N 1
ATOM 1650 C CA . GLY A 1 210 ? 11.18 -1.989 -5.586 1 95 210 GLY A CA 1
ATOM 1651 C C . GLY A 1 210 ? 11.711 -0.794 -6.355 1 95 210 GLY A C 1
ATOM 1652 O O . GLY A 1 210 ? 11.297 -0.55 -7.492 1 95 210 GLY A O 1
ATOM 1653 N N . GLY A 1 211 ? 12.648 -0.061 -5.754 1 93.06 211 GLY A N 1
ATOM 1654 C CA . GLY A 1 211 ? 13.234 1.095 -6.41 1 93.06 211 GLY A CA 1
ATOM 1655 C C . GLY A 1 211 ? 13.977 0.745 -7.688 1 93.06 211 GLY A C 1
ATOM 1656 O O . GLY A 1 211 ? 13.82 1.428 -8.703 1 93.06 211 GLY A O 1
ATOM 1657 N N . ASP A 1 212 ? 14.766 -0.3 -7.641 1 91.12 212 ASP A N 1
ATOM 1658 C CA . ASP A 1 212 ? 15.516 -0.766 -8.797 1 91.12 212 ASP A CA 1
ATOM 1659 C C . ASP A 1 212 ? 14.594 -1.083 -9.969 1 91.12 212 ASP A C 1
ATOM 1661 O O . ASP A 1 212 ? 14.805 -0.607 -11.086 1 91.12 212 ASP A O 1
ATOM 1665 N N . LEU A 1 213 ? 13.57 -1.783 -9.688 1 95.38 213 LEU A N 1
ATOM 1666 C CA . LEU A 1 213 ? 12.68 -2.24 -10.75 1 95.38 213 LEU A CA 1
ATOM 1667 C C . LEU A 1 213 ? 11.844 -1.087 -11.297 1 95.38 213 LEU A C 1
ATOM 1669 O O . LEU A 1 213 ? 11.523 -1.052 -12.484 1 95.38 213 LEU A O 1
ATOM 1673 N N . LEU A 1 214 ? 11.508 -0.129 -10.484 1 94.12 214 LEU A N 1
ATOM 1674 C CA . LEU A 1 214 ? 10.758 1.036 -10.953 1 94.12 214 LEU A CA 1
ATOM 1675 C C . LEU A 1 214 ? 11.578 1.837 -11.961 1 94.12 214 LEU A C 1
ATOM 1677 O O . LEU A 1 214 ? 11.023 2.523 -12.82 1 94.12 214 LEU A O 1
ATOM 1681 N N . SER A 1 215 ? 12.852 1.752 -11.844 1 89.19 215 SER A N 1
ATOM 1682 C CA . SER A 1 215 ? 13.727 2.518 -12.727 1 89.19 215 SER A CA 1
ATOM 1683 C C . SER A 1 215 ? 13.625 2.029 -14.172 1 89.19 215 SER A C 1
ATOM 1685 O O . SER A 1 215 ? 14.102 2.693 -15.094 1 89.19 215 SER A O 1
ATOM 1687 N N . TYR A 1 216 ? 12.953 0.897 -14.391 1 93.38 216 TYR A N 1
ATOM 1688 C CA . TYR A 1 216 ? 12.734 0.37 -15.727 1 93.38 216 TYR A CA 1
ATOM 1689 C C . TYR A 1 216 ? 11.492 0.991 -16.359 1 93.38 216 TYR A C 1
ATOM 1691 O O . TYR A 1 216 ? 11.062 0.569 -17.438 1 93.38 216 TYR A O 1
ATOM 1699 N N . GLY A 1 217 ? 10.844 1.938 -15.68 1 93.5 217 GLY A N 1
ATOM 1700 C CA . GLY A 1 217 ? 9.703 2.654 -16.234 1 93.5 217 GLY A CA 1
ATOM 1701 C C . GLY A 1 217 ? 8.367 2.051 -15.852 1 93.5 217 GLY A C 1
ATOM 1702 O O . GLY A 1 217 ? 7.355 2.303 -16.516 1 93.5 217 GLY A O 1
ATOM 1703 N N . ILE A 1 218 ? 8.367 1.28 -14.836 1 96 218 ILE A N 1
ATOM 1704 C CA . ILE A 1 218 ? 7.148 0.642 -14.344 1 96 218 ILE A CA 1
ATOM 1705 C C . ILE A 1 218 ? 6.285 1.668 -13.617 1 96 218 ILE A C 1
ATOM 1707 O O . ILE A 1 218 ? 6.801 2.492 -12.859 1 96 218 ILE A O 1
ATOM 1711 N N . HIS A 1 219 ? 5.012 1.602 -13.875 1 94.5 219 HIS A N 1
ATOM 1712 C CA . HIS A 1 219 ? 4.047 2.436 -13.164 1 94.5 219 HIS A CA 1
ATOM 1713 C C . HIS A 1 219 ? 3.529 1.735 -11.914 1 94.5 219 HIS A C 1
ATOM 1715 O O . HIS A 1 219 ? 2.705 0.823 -12 1 94.5 219 HIS A O 1
ATOM 1721 N N . SER A 1 220 ? 3.992 2.23 -10.773 1 96.56 220 SER A N 1
ATOM 1722 C CA . SER A 1 220 ? 3.648 1.591 -9.508 1 96.56 220 SER A CA 1
ATOM 1723 C C . SER A 1 220 ? 2.139 1.571 -9.289 1 96.56 220 SER A C 1
ATOM 1725 O O . SER A 1 220 ? 1.59 0.585 -8.797 1 96.56 220 SER A O 1
ATOM 1727 N N . ASP A 1 221 ? 1.43 2.607 -9.672 1 94.31 221 ASP A N 1
ATOM 1728 C CA . ASP A 1 221 ? -0.013 2.721 -9.477 1 94.31 221 ASP A CA 1
ATOM 1729 C C . ASP A 1 221 ? -0.761 1.672 -10.297 1 94.31 221 ASP A C 1
ATOM 1731 O O . ASP A 1 221 ? -1.735 1.085 -9.82 1 94.31 221 ASP A O 1
ATOM 1735 N N . TYR A 1 222 ? -0.285 1.451 -11.5 1 94.06 222 TYR A N 1
ATOM 1736 C CA . TYR A 1 222 ? -0.905 0.455 -12.367 1 94.06 222 TYR A CA 1
ATOM 1737 C C . TYR A 1 222 ? -0.803 -0.938 -11.758 1 94.06 222 TYR A C 1
ATOM 1739 O O . TYR A 1 222 ? -1.781 -1.688 -11.742 1 94.06 222 TYR A O 1
ATOM 1747 N N . VAL A 1 223 ? 0.372 -1.277 -11.266 1 97.12 223 VAL A N 1
ATOM 1748 C CA . VAL A 1 223 ? 0.589 -2.592 -10.672 1 97.12 223 VAL A CA 1
ATOM 1749 C C . VAL A 1 223 ? -0.256 -2.734 -9.406 1 97.12 223 VAL A C 1
ATOM 1751 O O . VAL A 1 223 ? -0.891 -3.77 -9.188 1 97.12 223 VAL A O 1
ATOM 1754 N N . TYR A 1 224 ? -0.288 -1.699 -8.594 1 96.56 224 TYR A N 1
ATOM 1755 C CA . TYR A 1 224 ? -1.088 -1.724 -7.375 1 96.56 224 TYR A CA 1
ATOM 1756 C C . TYR A 1 224 ? -2.559 -1.971 -7.691 1 96.56 224 TYR A C 1
ATOM 1758 O O . TYR A 1 224 ? -3.199 -2.818 -7.07 1 96.56 224 TYR A O 1
ATOM 1766 N N . ARG A 1 225 ? -3.082 -1.283 -8.641 1 94.5 225 ARG A N 1
ATOM 1767 C CA . ARG A 1 225 ? -4.484 -1.426 -9.016 1 94.5 225 ARG A CA 1
ATOM 1768 C C . ARG A 1 225 ? -4.773 -2.832 -9.531 1 94.5 225 ARG A C 1
ATOM 1770 O O . ARG A 1 225 ? -5.816 -3.41 -9.219 1 94.5 225 ARG A O 1
ATOM 1777 N N . THR A 1 226 ? -3.85 -3.32 -10.281 1 94.44 226 THR A N 1
ATOM 1778 C CA . THR A 1 226 ? -3.986 -4.664 -10.828 1 94.44 226 THR A CA 1
ATOM 1779 C C . THR A 1 226 ? -4.129 -5.695 -9.711 1 94.44 226 THR A C 1
ATOM 1781 O O . THR A 1 226 ? -4.945 -6.613 -9.812 1 94.44 226 THR A O 1
ATOM 1784 N N . ILE A 1 227 ? -3.393 -5.492 -8.656 1 94.88 227 ILE A N 1
ATOM 1785 C CA . ILE A 1 227 ? -3.314 -6.492 -7.594 1 94.88 227 ILE A CA 1
ATOM 1786 C C . ILE A 1 227 ? -4.426 -6.246 -6.574 1 94.88 227 ILE A C 1
ATOM 1788 O O . ILE A 1 227 ? -5.047 -7.195 -6.086 1 94.88 227 ILE A O 1
ATOM 1792 N N . TYR A 1 228 ? -4.754 -4.965 -6.293 1 93.06 228 TYR A N 1
ATOM 1793 C CA . TYR A 1 228 ? -5.512 -4.707 -5.074 1 93.06 228 TYR A CA 1
ATOM 1794 C C . TYR A 1 228 ? -6.828 -4.004 -5.391 1 93.06 228 TYR A C 1
ATOM 1796 O O . TYR A 1 228 ? -7.715 -3.928 -4.539 1 93.06 228 TYR A O 1
ATOM 1804 N N . GLU A 1 229 ? -6.961 -3.463 -6.551 1 92 229 GLU A N 1
ATOM 1805 C CA . GLU A 1 229 ? -8.133 -2.641 -6.836 1 92 229 GLU A CA 1
ATOM 1806 C C . GLU A 1 229 ? -8.875 -3.15 -8.062 1 92 229 GLU A C 1
ATOM 1808 O O . GLU A 1 229 ? -9.32 -2.359 -8.898 1 92 229 GLU A O 1
ATOM 1813 N N . SER A 1 230 ? -8.992 -4.418 -8.219 1 88.94 230 SER A N 1
ATOM 1814 C CA . SER A 1 230 ? -9.68 -5.012 -9.359 1 88.94 230 SER A CA 1
ATOM 1815 C C . SER A 1 230 ? -10.867 -5.863 -8.906 1 88.94 230 SER A C 1
ATOM 1817 O O . SER A 1 230 ? -11.125 -6.926 -9.469 1 88.94 230 SER A O 1
ATOM 1819 N N . ASN A 1 231 ? -11.602 -5.336 -7.906 1 91.12 231 ASN A N 1
ATOM 1820 C CA . ASN A 1 231 ? -12.781 -6.059 -7.434 1 91.12 231 ASN A CA 1
ATOM 1821 C C . ASN A 1 231 ? -13.859 -6.133 -8.508 1 91.12 231 ASN A C 1
ATOM 1823 O O . ASN A 1 231 ? -14.047 -5.188 -9.273 1 91.12 231 ASN A O 1
ATOM 1827 N N . PRO A 1 232 ? -14.547 -7.301 -8.57 1 90.88 232 PRO A N 1
ATOM 1828 C CA . PRO A 1 232 ? -15.68 -7.344 -9.5 1 90.88 232 PRO A CA 1
ATOM 1829 C C . PRO A 1 232 ? -16.766 -6.332 -9.148 1 90.88 232 PRO A C 1
ATOM 1831 O O . PRO A 1 232 ? -17.016 -6.066 -7.969 1 90.88 232 PRO A O 1
ATOM 1834 N N . LEU A 1 233 ? -17.438 -5.816 -10.148 1 92.88 233 LEU A N 1
ATOM 1835 C CA . LEU A 1 233 ? -18.469 -4.805 -9.945 1 92.88 233 LEU A CA 1
ATOM 1836 C C . LEU A 1 233 ? -19.594 -5.336 -9.062 1 92.88 233 LEU A C 1
ATOM 1838 O O . LEU A 1 233 ? -20.156 -4.598 -8.258 1 92.88 233 LEU A O 1
ATOM 1842 N N . ASP A 1 234 ? -19.859 -6.617 -9.148 1 95.44 234 ASP A N 1
ATOM 1843 C CA . ASP A 1 234 ? -20.922 -7.242 -8.359 1 95.44 234 ASP A CA 1
ATOM 1844 C C . ASP A 1 234 ? -20.609 -7.184 -6.867 1 95.44 234 ASP A C 1
ATOM 1846 O O . ASP A 1 234 ? -21.5 -7.355 -6.035 1 95.44 234 ASP A O 1
ATOM 1850 N N . ARG A 1 235 ? -19.391 -6.906 -6.551 1 95.38 235 ARG A N 1
ATOM 1851 C CA . ARG A 1 235 ? -19 -6.738 -5.156 1 95.38 235 ARG A CA 1
ATOM 1852 C C . ARG A 1 235 ? -19.734 -5.562 -4.516 1 95.38 235 ARG A C 1
ATOM 1854 O O . ARG A 1 235 ? -20.031 -5.586 -3.322 1 95.38 235 ARG A O 1
ATOM 1861 N N . LEU A 1 236 ? -20 -4.559 -5.301 1 95.94 236 LEU A N 1
ATOM 1862 C CA . LEU A 1 236 ? -20.734 -3.41 -4.785 1 95.94 236 LEU A CA 1
ATOM 1863 C C . LEU A 1 236 ? -22.125 -3.822 -4.301 1 95.94 236 LEU A C 1
ATOM 1865 O O . LEU A 1 236 ? -22.531 -3.447 -3.199 1 95.94 236 LEU A O 1
ATOM 1869 N N . LYS A 1 237 ? -22.781 -4.617 -5.074 1 95.75 237 LYS A N 1
ATOM 1870 C CA . LYS A 1 237 ? -24.094 -5.129 -4.691 1 95.75 237 LYS A CA 1
ATOM 1871 C C . LYS A 1 237 ? -24 -6.086 -3.51 1 95.75 237 LYS A C 1
ATOM 1873 O O . LYS A 1 237 ? -24.844 -6.066 -2.611 1 95.75 237 LYS A O 1
ATOM 1878 N N . LEU A 1 238 ? -23 -6.867 -3.562 1 96.94 238 LEU A N 1
ATOM 1879 C CA . LEU A 1 238 ? -22.797 -7.793 -2.455 1 96.94 238 LEU A CA 1
ATOM 1880 C C . LEU A 1 238 ? -22.578 -7.035 -1.147 1 96.94 238 LEU A C 1
ATOM 1882 O O . LEU A 1 238 ? -23.156 -7.395 -0.118 1 96.94 238 LEU A O 1
ATOM 1886 N N . ASN A 1 239 ? -21.719 -6.016 -1.179 1 96.69 239 ASN A N 1
ATOM 1887 C CA . ASN A 1 239 ? -21.469 -5.207 0.008 1 96.69 239 ASN A CA 1
ATOM 1888 C C . ASN A 1 239 ? -22.75 -4.602 0.567 1 96.69 239 ASN A C 1
ATOM 1890 O O . ASN A 1 239 ? -22.922 -4.527 1.784 1 96.69 239 ASN A O 1
ATOM 1894 N N . ALA A 1 240 ? -23.609 -4.23 -0.313 1 96.88 240 ALA A N 1
ATOM 1895 C CA . ALA A 1 240 ? -24.906 -3.686 0.106 1 96.88 240 ALA A CA 1
ATOM 1896 C C . ALA A 1 240 ? -25.703 -4.711 0.914 1 96.88 240 ALA A C 1
ATOM 1898 O O . ALA A 1 240 ? -26.406 -4.355 1.854 1 96.88 240 ALA A O 1
ATOM 1899 N N . ARG A 1 241 ? -25.516 -5.926 0.571 1 97.12 241 ARG A N 1
ATOM 1900 C CA . ARG A 1 241 ? -26.219 -7.004 1.254 1 97.12 241 ARG A CA 1
ATOM 1901 C C . ARG A 1 241 ? -25.5 -7.402 2.537 1 97.12 241 ARG A C 1
ATOM 1903 O O . ARG A 1 241 ? -26.125 -7.828 3.506 1 97.12 241 ARG A O 1
ATOM 1910 N N . LEU A 1 242 ? -24.203 -7.254 2.562 1 97.5 242 LEU A N 1
ATOM 1911 C CA . LEU A 1 242 ? -23.391 -7.875 3.604 1 97.5 242 LEU A CA 1
ATOM 1912 C C . LEU A 1 242 ? -23.188 -6.918 4.773 1 97.5 242 LEU A C 1
ATOM 1914 O O . LEU A 1 242 ? -23.203 -7.336 5.934 1 97.5 242 LEU A O 1
ATOM 1918 N N . TYR A 1 243 ? -23.016 -5.66 4.547 1 97.5 243 TYR A N 1
ATOM 1919 C CA . TYR A 1 243 ? -22.609 -4.734 5.598 1 97.5 243 TYR A CA 1
ATOM 1920 C C . TYR A 1 243 ? -23.641 -4.672 6.707 1 97.5 243 TYR A C 1
ATOM 1922 O O . TYR A 1 243 ? -23.297 -4.559 7.887 1 97.5 243 TYR A O 1
ATOM 1930 N N . PRO A 1 244 ? -24.938 -4.77 6.371 1 97.31 244 PRO A N 1
ATOM 1931 C CA . PRO A 1 244 ? -25.922 -4.781 7.449 1 97.31 244 PRO A CA 1
ATOM 1932 C C . PRO A 1 244 ? -25.797 -5.996 8.367 1 97.31 244 PRO A C 1
ATOM 1934 O O . PRO A 1 244 ? -26.359 -6.02 9.461 1 97.31 244 PRO A O 1
ATOM 1937 N N . LYS A 1 245 ? -25.016 -6.961 7.949 1 97.88 245 LYS A N 1
ATOM 1938 C CA . LYS A 1 245 ? -24.906 -8.219 8.688 1 97.88 245 LYS A CA 1
ATOM 1939 C C . LYS A 1 245 ? -23.641 -8.25 9.539 1 97.88 245 LYS A C 1
ATOM 1941 O O . LYS A 1 245 ? -23.375 -9.234 10.234 1 97.88 245 LYS A O 1
ATOM 1946 N N . VAL A 1 246 ? -22.875 -7.195 9.508 1 98.38 246 VAL A N 1
ATOM 1947 C CA . VAL A 1 246 ? -21.625 -7.137 10.25 1 98.38 246 VAL A CA 1
ATOM 1948 C C . VAL A 1 246 ? -21.906 -7.223 11.75 1 98.38 246 VAL A C 1
ATOM 1950 O O . VAL A 1 246 ? -22.797 -6.539 12.258 1 98.38 246 VAL A O 1
ATOM 1953 N N . GLN A 1 247 ? -21.141 -8.102 12.414 1 98.25 247 GLN A N 1
ATOM 1954 C CA . GLN A 1 247 ? -21.297 -8.289 13.852 1 98.25 247 GLN A CA 1
ATOM 1955 C C . GLN A 1 247 ? -20.016 -7.891 14.594 1 98.25 247 GLN A C 1
ATOM 1957 O O . GLN A 1 247 ? -18.922 -8.305 14.211 1 98.25 247 GLN A O 1
ATOM 1962 N N . LEU A 1 248 ? -20.266 -7.09 15.664 1 97.56 248 LEU A N 1
ATOM 1963 C CA . LEU A 1 248 ? -19.156 -6.648 16.5 1 97.56 248 LEU A CA 1
ATOM 1964 C C . LEU A 1 248 ? -19.203 -7.324 17.875 1 97.56 248 LEU A C 1
ATOM 1966 O O . LEU A 1 248 ? -20.203 -7.254 18.562 1 97.56 248 LEU A O 1
ATOM 1970 N N . LEU A 1 249 ? -18.078 -7.969 18.156 1 97.56 249 LEU A N 1
ATOM 1971 C CA . LEU A 1 249 ? -17.969 -8.547 19.484 1 97.56 249 LEU A CA 1
ATOM 1972 C C . LEU A 1 249 ? -17.344 -7.551 20.469 1 97.56 249 LEU A C 1
ATOM 1974 O O . LEU A 1 249 ? -16.641 -6.633 20.047 1 97.56 249 LEU A O 1
ATOM 1978 N N . GLU A 1 250 ? -17.531 -7.77 21.734 1 95.06 250 GLU A N 1
ATOM 1979 C CA . GLU A 1 250 ? -17.078 -6.848 22.766 1 95.06 250 GLU A CA 1
ATOM 1980 C C . GLU A 1 250 ? -15.555 -6.852 22.875 1 95.06 250 GLU A C 1
ATOM 1982 O O . GLU A 1 250 ? -14.953 -5.852 23.266 1 95.06 250 GLU A O 1
ATOM 1987 N N . ASN A 1 251 ? -14.977 -7.906 22.5 1 96.12 251 ASN A N 1
ATOM 1988 C CA . ASN A 1 251 ? -13.531 -8.031 22.703 1 96.12 251 ASN A CA 1
ATOM 1989 C C . ASN A 1 251 ? -12.75 -7.441 21.531 1 96.12 251 ASN A C 1
ATOM 1991 O O . ASN A 1 251 ? -11.547 -7.672 21.406 1 96.12 251 ASN A O 1
ATOM 1995 N N . GLY A 1 252 ? -13.438 -6.801 20.578 1 96.75 252 GLY A N 1
ATOM 1996 C CA . GLY A 1 252 ? -12.742 -6.141 19.484 1 96.75 252 GLY A CA 1
ATOM 1997 C C . GLY A 1 252 ? -12.648 -7 18.234 1 96.75 252 GLY A C 1
ATOM 1998 O O . GLY A 1 252 ? -11.852 -6.715 17.344 1 96.75 252 GLY A O 1
ATOM 1999 N N . VAL A 1 253 ? -13.469 -8.055 18.234 1 98.44 253 VAL A N 1
ATOM 2000 C CA . VAL A 1 253 ? -13.523 -8.914 17.047 1 98.44 253 VAL A CA 1
ATOM 2001 C C . VAL A 1 253 ? -14.758 -8.57 16.219 1 98.44 253 VAL A C 1
ATOM 2003 O O . VAL A 1 253 ? -15.836 -8.336 16.781 1 98.44 253 VAL A O 1
ATOM 2006 N N . VAL A 1 254 ? -14.555 -8.438 14.922 1 98.69 254 VAL A N 1
ATOM 2007 C CA . VAL A 1 254 ? -15.672 -8.25 13.992 1 98.69 254 VAL A CA 1
ATOM 2008 C C . VAL A 1 254 ? -15.797 -9.477 13.094 1 98.69 254 VAL A C 1
ATOM 2010 O O . VAL A 1 254 ? -14.797 -10.094 12.727 1 98.69 254 VAL A O 1
ATOM 2013 N N . TYR A 1 255 ? -16.984 -9.906 12.859 1 98.69 255 TYR A N 1
ATOM 2014 C CA . TYR A 1 255 ? -17.141 -11 11.914 1 98.69 255 TYR A CA 1
ATOM 2015 C C . TYR A 1 255 ? -18.359 -10.789 11.023 1 98.69 255 TYR A C 1
ATOM 2017 O O . TYR A 1 255 ? -19.219 -9.961 11.32 1 98.69 255 TYR A O 1
ATOM 2025 N N . LEU A 1 256 ? -18.391 -11.453 9.898 1 98.56 256 LEU A N 1
ATOM 2026 C CA . LEU A 1 256 ? -19.422 -11.32 8.867 1 98.56 256 LEU A CA 1
ATOM 2027 C C . LEU A 1 256 ? -19.781 -12.68 8.281 1 98.56 256 LEU A C 1
ATOM 2029 O O . LEU A 1 256 ? -18.953 -13.32 7.637 1 98.56 256 LEU A O 1
ATOM 2033 N N . PRO A 1 257 ? -21 -13.172 8.578 1 98.25 257 PRO A N 1
ATOM 2034 C CA . PRO A 1 257 ? -21.484 -14.383 7.906 1 98.25 257 PRO A CA 1
ATOM 2035 C C . PRO A 1 257 ? -22 -14.109 6.496 1 98.25 257 PRO A C 1
ATOM 2037 O O . PRO A 1 257 ? -22.688 -13.109 6.266 1 98.25 257 PRO A O 1
ATOM 2040 N N . VAL A 1 258 ? -21.641 -14.914 5.59 1 97.5 258 VAL A N 1
ATOM 2041 C CA . VAL A 1 258 ? -22.094 -14.836 4.203 1 97.5 258 VAL A CA 1
ATOM 2042 C C . VAL A 1 258 ? -22.75 -16.156 3.801 1 97.5 258 VAL A C 1
ATOM 2044 O O . VAL A 1 258 ? -22.078 -17.172 3.646 1 97.5 258 VAL A O 1
ATOM 2047 N N . VAL A 1 259 ? -24.031 -16.156 3.631 1 96.62 259 VAL A N 1
ATOM 2048 C CA . VAL A 1 259 ? -24.75 -17.359 3.236 1 96.62 259 VAL A CA 1
ATOM 2049 C C . VAL A 1 259 ? -24.938 -17.375 1.721 1 96.62 259 VAL A C 1
ATOM 2051 O O . VAL A 1 259 ? -24.734 -16.359 1.05 1 96.62 259 VAL A O 1
ATOM 2054 N N . CYS A 1 260 ? -25.312 -18.453 1.217 1 94.69 260 CYS A N 1
ATOM 2055 C CA . CYS A 1 260 ? -25.453 -18.625 -0.225 1 94.69 260 CYS A CA 1
ATOM 2056 C C . CYS A 1 260 ? -26.453 -17.641 -0.801 1 94.69 260 CYS A C 1
ATOM 2058 O O . CYS A 1 260 ? -26.25 -17.109 -1.895 1 94.69 260 CYS A O 1
ATOM 2060 N N . ALA A 1 261 ? -27.484 -17.359 -0.094 1 95.25 261 ALA A N 1
ATOM 2061 C CA . ALA A 1 261 ? -28.547 -16.453 -0.545 1 95.25 261 ALA A CA 1
ATOM 2062 C C . ALA A 1 261 ? -28 -15.055 -0.792 1 95.25 261 ALA A C 1
ATOM 2064 O O . ALA A 1 261 ? -28.5 -14.336 -1.662 1 95.25 261 ALA A O 1
ATOM 2065 N N . ASP A 1 262 ? -27 -14.656 -0.058 1 95.75 262 ASP A N 1
ATOM 2066 C CA . ASP A 1 262 ? -26.422 -13.32 -0.202 1 95.75 262 ASP A CA 1
ATOM 2067 C C . ASP A 1 262 ? -25.766 -13.156 -1.577 1 95.75 262 ASP A C 1
ATOM 2069 O O . ASP A 1 262 ? -25.656 -12.031 -2.078 1 95.75 262 ASP A O 1
ATOM 2073 N N . ARG A 1 263 ? -25.344 -14.203 -2.174 1 94.88 263 ARG A N 1
ATOM 2074 C CA . ARG A 1 263 ? -24.609 -14.156 -3.43 1 94.88 263 ARG A CA 1
ATOM 2075 C C . ARG A 1 263 ? -25.531 -14.43 -4.617 1 94.88 263 ARG A C 1
ATOM 2077 O O . ARG A 1 263 ? -25.094 -14.359 -5.77 1 94.88 263 ARG A O 1
ATOM 2084 N N . GLU A 1 264 ? -26.703 -14.758 -4.305 1 93.56 264 GLU A N 1
ATOM 2085 C CA . GLU A 1 264 ? -27.641 -15.117 -5.367 1 93.56 264 GLU A CA 1
ATOM 2086 C C . GLU A 1 264 ? -27.797 -13.977 -6.363 1 93.56 264 GLU A C 1
ATOM 2088 O O . GLU A 1 264 ? -27.984 -12.82 -5.969 1 93.56 264 GLU A O 1
ATOM 2093 N N . GLY A 1 265 ? -27.688 -14.367 -7.668 1 93.81 265 GLY A N 1
ATOM 2094 C CA . GLY A 1 265 ? -27.891 -13.383 -8.719 1 93.81 265 GLY A CA 1
ATOM 2095 C C . GLY A 1 265 ? -26.641 -12.57 -9.016 1 93.81 265 GLY A C 1
ATOM 2096 O O . GLY A 1 265 ? -26.641 -11.734 -9.922 1 93.81 265 GLY A O 1
ATOM 2097 N N . LEU A 1 266 ? -25.656 -12.773 -8.211 1 94.5 266 LEU A N 1
ATOM 2098 C CA . LEU A 1 266 ? -24.391 -12.07 -8.43 1 94.5 266 LEU A CA 1
ATOM 2099 C C . LEU A 1 266 ? -23.375 -12.969 -9.117 1 94.5 266 LEU A C 1
ATOM 2101 O O . LEU A 1 266 ? -23.344 -14.172 -8.867 1 94.5 266 LEU A O 1
ATOM 2105 N N . HIS A 1 267 ? -22.688 -12.438 -10.047 1 90.12 267 HIS A N 1
ATOM 2106 C CA . HIS A 1 267 ? -21.656 -13.18 -10.758 1 90.12 267 HIS A CA 1
ATOM 2107 C C . HIS A 1 267 ? -20.312 -13.078 -10.047 1 90.12 267 HIS A C 1
ATOM 2109 O O . HIS A 1 267 ? -19.375 -12.453 -10.562 1 90.12 267 HIS A O 1
ATOM 2115 N N . LEU A 1 268 ? -20.391 -13.805 -8.922 1 87.25 268 LEU A N 1
ATOM 2116 C CA . LEU A 1 268 ? -19.188 -13.789 -8.094 1 87.25 268 LEU A CA 1
ATOM 2117 C C . LEU A 1 268 ? -18.625 -15.195 -7.922 1 87.25 268 LEU A C 1
ATOM 2119 O O . LEU A 1 268 ? -19.375 -16.156 -7.84 1 87.25 268 LEU A O 1
ATOM 2123 N N . GLY A 1 269 ? -17.453 -15.516 -8.422 1 74.44 269 GLY A N 1
ATOM 2124 C CA . GLY A 1 269 ? -16.828 -16.797 -8.18 1 74.44 269 GLY A CA 1
ATOM 2125 C C . GLY A 1 269 ? -16.391 -17 -6.734 1 74.44 269 GLY A C 1
ATOM 2126 O O . GLY A 1 269 ? -16.906 -16.328 -5.836 1 74.44 269 GLY A O 1
ATOM 2127 N N . ASP A 1 270 ? -15.617 -17.984 -6.438 1 68.19 270 ASP A N 1
ATOM 2128 C CA . ASP A 1 270 ? -15.109 -18.344 -5.113 1 68.19 270 ASP A CA 1
ATOM 2129 C C . ASP A 1 270 ? -14.305 -17.188 -4.516 1 68.19 270 ASP A C 1
ATOM 2131 O O . ASP A 1 270 ? -14.195 -17.062 -3.295 1 68.19 270 ASP A O 1
ATOM 2135 N N . SER A 1 271 ? -13.93 -16.297 -5.379 1 75.12 271 SER A N 1
ATOM 2136 C CA . SER A 1 271 ? -13.055 -15.211 -4.938 1 75.12 271 SER A CA 1
ATOM 2137 C C . SER A 1 271 ? -13.828 -13.922 -4.719 1 75.12 271 SER A C 1
ATOM 2139 O O . SER A 1 271 ? -13.242 -12.875 -4.449 1 75.12 271 SER A O 1
ATOM 2141 N N . GLY A 1 272 ? -15.148 -14.039 -4.754 1 84.44 272 GLY A N 1
ATOM 2142 C CA . GLY A 1 272 ? -15.977 -12.844 -4.719 1 84.44 272 GLY A CA 1
ATOM 2143 C C . GLY A 1 272 ? -15.922 -12.117 -3.385 1 84.44 272 GLY A C 1
ATOM 2144 O O . GLY A 1 272 ? -16.156 -10.914 -3.316 1 84.44 272 GLY A O 1
ATOM 2145 N N . THR A 1 273 ? -15.539 -12.875 -2.338 1 91.81 273 THR A N 1
ATOM 2146 C CA . THR A 1 273 ? -15.555 -12.258 -1.017 1 91.81 273 THR A CA 1
ATOM 2147 C C . THR A 1 273 ? -14.133 -11.984 -0.535 1 91.81 273 THR A C 1
ATOM 2149 O O . THR A 1 273 ? -13.93 -11.484 0.578 1 91.81 273 THR A O 1
ATOM 2152 N N . GLU A 1 274 ? -13.203 -12.195 -1.416 1 87.88 274 GLU A N 1
ATOM 2153 C CA . GLU A 1 274 ? -11.805 -12.008 -1.046 1 87.88 274 GLU A CA 1
ATOM 2154 C C . GLU A 1 274 ? -11.523 -10.562 -0.653 1 87.88 274 GLU A C 1
ATOM 2156 O O . GLU A 1 274 ? -11.984 -9.633 -1.312 1 87.88 274 GLU A O 1
ATOM 2161 N N . GLY A 1 275 ? -10.844 -10.398 0.454 1 91.12 275 GLY A N 1
ATOM 2162 C CA . GLY A 1 275 ? -10.414 -9.078 0.874 1 91.12 275 GLY A CA 1
ATOM 2163 C C . GLY A 1 275 ? -11.375 -8.414 1.846 1 91.12 275 GLY A C 1
ATOM 2164 O O . GLY A 1 275 ? -11.008 -7.461 2.533 1 91.12 275 GLY A O 1
ATOM 2165 N N . ILE A 1 276 ? -12.609 -8.922 1.928 1 95.25 276 ILE A N 1
ATOM 2166 C CA . ILE A 1 276 ? -13.609 -8.297 2.783 1 95.25 276 ILE A CA 1
ATOM 2167 C C . ILE A 1 276 ? -13.156 -8.359 4.242 1 95.25 276 ILE A C 1
ATOM 2169 O O . ILE A 1 276 ? -13.328 -7.398 4.992 1 95.25 276 ILE A O 1
ATOM 2173 N N . VAL A 1 277 ? -12.562 -9.477 4.609 1 96.88 277 VAL A N 1
ATOM 2174 C CA . VAL A 1 277 ? -12.141 -9.664 5.992 1 96.88 277 VAL A CA 1
ATOM 2175 C C . VAL A 1 277 ? -11.125 -8.586 6.371 1 96.88 277 VAL A C 1
ATOM 2177 O O . VAL A 1 277 ? -11.164 -8.047 7.48 1 96.88 277 VAL A O 1
ATOM 2180 N N . ASN A 1 278 ? -10.258 -8.25 5.48 1 94.5 278 ASN A N 1
ATOM 2181 C CA . ASN A 1 278 ? -9.273 -7.199 5.715 1 94.5 278 ASN A CA 1
ATOM 2182 C C . ASN A 1 278 ? -9.938 -5.824 5.82 1 94.5 278 ASN A C 1
ATOM 2184 O O . ASN A 1 278 ? -9.5 -4.98 6.605 1 94.5 278 ASN A O 1
ATOM 2188 N N . GLN A 1 279 ? -10.898 -5.605 4.984 1 94.69 279 GLN A N 1
ATOM 2189 C CA . GLN A 1 279 ? -11.633 -4.344 5.031 1 94.69 279 GLN A CA 1
ATOM 2190 C C . GLN A 1 279 ? -12.336 -4.164 6.375 1 94.69 279 GLN A C 1
ATOM 2192 O O . GLN A 1 279 ? -12.383 -3.057 6.914 1 94.69 279 GLN A O 1
ATOM 2197 N N . LEU A 1 280 ? -12.836 -5.262 6.871 1 97.19 280 LEU A N 1
ATOM 2198 C CA . LEU A 1 280 ? -13.469 -5.219 8.18 1 97.19 280 LEU A CA 1
ATOM 2199 C C . LEU A 1 280 ? -12.453 -4.887 9.273 1 97.19 280 LEU A C 1
ATOM 2201 O O . LEU A 1 280 ? -12.734 -4.082 10.164 1 97.19 280 LEU A O 1
ATOM 2205 N N . LEU A 1 281 ? -11.336 -5.445 9.148 1 97.06 281 LEU A N 1
ATOM 2206 C CA . LEU A 1 281 ? -10.305 -5.305 10.172 1 97.06 281 LEU A CA 1
ATOM 2207 C C . LEU A 1 281 ? -9.742 -3.887 10.18 1 97.06 281 LEU A C 1
ATOM 2209 O O . LEU A 1 281 ? -9.141 -3.463 11.172 1 97.06 281 LEU A O 1
ATOM 2213 N N . ALA A 1 282 ? -9.977 -3.111 9.133 1 95.31 282 ALA A N 1
ATOM 2214 C CA . ALA A 1 282 ? -9.375 -1.795 8.938 1 95.31 282 ALA A CA 1
ATOM 2215 C C . ALA A 1 282 ? -10.141 -0.725 9.719 1 95.31 282 ALA A C 1
ATOM 2217 O O . ALA A 1 282 ? -10.391 0.367 9.203 1 95.31 282 ALA A O 1
ATOM 2218 N N . HIS A 1 283 ? -10.578 -1.058 10.883 1 94.44 283 HIS A N 1
ATOM 2219 C CA . HIS A 1 283 ? -11.297 -0.123 11.742 1 94.44 283 HIS A CA 1
ATOM 2220 C C . HIS A 1 283 ? -10.648 -0.025 13.117 1 94.44 283 HIS A C 1
ATOM 2222 O O . HIS A 1 283 ? -10.148 -1.021 13.648 1 94.44 283 HIS A O 1
ATOM 2228 N N . LYS A 1 284 ? -10.688 1.233 13.609 1 90.75 284 LYS A N 1
ATOM 2229 C CA . LYS A 1 284 ? -10.047 1.538 14.883 1 90.75 284 LYS A CA 1
ATOM 2230 C C . LYS A 1 284 ? -10.594 0.654 16 1 90.75 284 LYS A C 1
ATOM 2232 O O . LYS A 1 284 ? -11.805 0.446 16.094 1 90.75 284 LYS A O 1
ATOM 2237 N N . GLY A 1 285 ? -9.648 0.11 16.75 1 90.88 285 GLY A N 1
ATOM 2238 C CA . GLY A 1 285 ? -10.047 -0.618 17.953 1 90.88 285 GLY A CA 1
ATOM 2239 C C . GLY A 1 285 ? -10.234 -2.104 17.703 1 90.88 285 GLY A C 1
ATOM 2240 O O . GLY A 1 285 ? -10.32 -2.885 18.656 1 90.88 285 GLY A O 1
ATOM 2241 N N . LEU A 1 286 ? -10.281 -2.508 16.469 1 96.31 286 LEU A N 1
ATOM 2242 C CA . LEU A 1 286 ? -10.438 -3.928 16.172 1 96.31 286 LEU A CA 1
ATOM 2243 C C . LEU A 1 286 ? -9.094 -4.645 16.219 1 96.31 286 LEU A C 1
ATOM 2245 O O . LEU A 1 286 ? -8.07 -4.078 15.82 1 96.31 286 LEU A O 1
ATOM 2249 N N . LYS A 1 287 ? -9.141 -5.875 16.719 1 96.88 287 LYS A N 1
ATOM 2250 C CA . LYS A 1 287 ? -7.898 -6.637 16.828 1 96.88 287 LYS A CA 1
ATOM 2251 C C . LYS A 1 287 ? -7.945 -7.879 15.938 1 96.88 287 LYS A C 1
ATOM 2253 O O . LYS A 1 287 ? -6.91 -8.492 15.664 1 96.88 287 LYS A O 1
ATOM 2258 N N . ALA A 1 288 ? -9.172 -8.281 15.555 1 98.44 288 ALA A N 1
ATOM 2259 C CA . ALA A 1 288 ? -9.336 -9.438 14.68 1 98.44 288 ALA A CA 1
ATOM 2260 C C . ALA A 1 288 ? -10.625 -9.328 13.867 1 98.44 288 ALA A C 1
ATOM 2262 O O . ALA A 1 288 ? -11.531 -8.57 14.227 1 98.44 288 ALA A O 1
ATOM 2263 N N . ALA A 1 289 ? -10.648 -9.992 12.734 1 98.69 289 ALA A N 1
ATOM 2264 C CA . ALA A 1 289 ? -11.805 -10.062 11.852 1 98.69 289 ALA A CA 1
ATOM 2265 C C . ALA A 1 289 ? -11.969 -11.469 11.273 1 98.69 289 ALA A C 1
ATOM 2267 O O . ALA A 1 289 ? -10.992 -12.203 11.133 1 98.69 289 ALA A O 1
ATOM 2268 N N . ALA A 1 290 ? -13.188 -11.781 11 1 98.75 290 ALA A N 1
ATOM 2269 C CA . ALA A 1 290 ? -13.477 -13.086 10.406 1 98.75 290 ALA A CA 1
ATOM 2270 C C . ALA A 1 290 ? -14.578 -12.977 9.359 1 98.75 290 ALA A C 1
ATOM 2272 O O . ALA A 1 290 ? -15.539 -12.219 9.531 1 98.75 290 ALA A O 1
ATOM 2273 N N . LEU A 1 291 ? -14.391 -13.625 8.273 1 98.38 291 LEU A N 1
ATOM 2274 C CA . LEU A 1 291 ? -15.398 -13.812 7.242 1 98.38 291 LEU A CA 1
ATOM 2275 C C . LEU A 1 291 ? -15.797 -15.281 7.133 1 98.38 291 LEU A C 1
ATOM 2277 O O . LEU A 1 291 ? -14.93 -16.156 6.961 1 98.38 291 LEU A O 1
ATOM 2281 N N . PHE A 1 292 ? -17.078 -15.555 7.27 1 98.06 292 PHE A N 1
ATOM 2282 C CA . PHE A 1 292 ? -17.578 -16.922 7.215 1 98.06 292 PHE A CA 1
ATOM 2283 C C . PHE A 1 292 ? -18.453 -17.125 5.988 1 98.06 292 PHE A C 1
ATOM 2285 O O . PHE A 1 292 ? -19.578 -16.609 5.934 1 98.06 292 PHE A O 1
ATOM 2292 N N . ASN A 1 293 ? -18 -17.922 5.098 1 97 293 ASN A N 1
ATOM 2293 C CA . ASN A 1 293 ? -18.75 -18.219 3.887 1 97 293 ASN A CA 1
ATOM 2294 C C . ASN A 1 293 ? -19.453 -19.562 3.99 1 97 293 ASN A C 1
ATOM 2296 O O . ASN A 1 293 ? -18.844 -20.562 4.379 1 97 293 ASN A O 1
ATOM 2300 N N . GLU A 1 294 ? -20.703 -19.609 3.684 1 96.38 294 GLU A N 1
ATOM 2301 C CA . GLU A 1 294 ? -21.406 -20.875 3.484 1 96.38 294 GLU A CA 1
ATOM 2302 C C . GLU A 1 294 ? -21.062 -21.484 2.129 1 96.38 294 GLU A C 1
ATOM 2304 O O . GLU A 1 294 ? -21.203 -20.828 1.094 1 96.38 294 GLU A O 1
ATOM 2309 N N . THR A 1 295 ? -20.625 -22.734 2.15 1 93.75 295 THR A N 1
ATOM 2310 C CA . THR A 1 295 ? -20.328 -23.422 0.903 1 93.75 295 THR A CA 1
ATOM 2311 C C . THR A 1 295 ? -21.609 -23.938 0.243 1 93.75 295 THR A C 1
ATOM 2313 O O . THR A 1 295 ? -22.688 -23.891 0.846 1 93.75 295 THR A O 1
ATOM 2316 N N . GLU A 1 296 ? -21.469 -24.359 -0.954 1 90.56 296 GLU A N 1
ATOM 2317 C CA . GLU A 1 296 ? -22.609 -24.906 -1.681 1 90.56 296 GLU A CA 1
ATOM 2318 C C . GLU A 1 296 ? -23.172 -26.125 -0.966 1 90.56 296 GLU A C 1
ATOM 2320 O O . GLU A 1 296 ? -24.359 -26.438 -1.11 1 90.56 296 GLU A O 1
ATOM 2325 N N . HIS A 1 297 ? -22.359 -26.781 -0.12 1 94.25 297 HIS A N 1
ATOM 2326 C CA . HIS A 1 297 ? -22.797 -27.984 0.596 1 94.25 297 HIS A CA 1
ATOM 2327 C C . HIS A 1 297 ? -23.297 -27.625 1.992 1 94.25 297 HIS A C 1
ATOM 2329 O O . HIS A 1 297 ? -23.562 -28.531 2.801 1 94.25 297 HIS A O 1
ATOM 2335 N N . GLY A 1 298 ? -23.359 -26.359 2.289 1 94.75 298 GLY A N 1
ATOM 2336 C CA . GLY A 1 298 ? -23.922 -25.906 3.553 1 94.75 298 GLY A CA 1
ATOM 2337 C C . GLY A 1 298 ? -22.922 -25.891 4.688 1 94.75 298 GLY A C 1
ATOM 2338 O O . GLY A 1 298 ? -23.297 -25.75 5.852 1 94.75 298 GLY A O 1
ATOM 2339 N N . GLU A 1 299 ? -21.672 -26.016 4.27 1 96.94 299 GLU A N 1
ATOM 2340 C CA . GLU A 1 299 ? -20.594 -26.016 5.25 1 96.94 299 GLU A CA 1
ATOM 2341 C C . GLU A 1 299 ? -20.047 -24.594 5.461 1 96.94 299 GLU A C 1
ATOM 2343 O O . GLU A 1 299 ? -20.469 -23.656 4.797 1 96.94 299 GLU A O 1
ATOM 2348 N N . LEU A 1 300 ? -19.156 -24.516 6.488 1 97.56 300 LEU A N 1
ATOM 2349 C CA . LEU A 1 300 ? -18.594 -23.219 6.805 1 97.56 300 LEU A CA 1
ATOM 2350 C C . LEU A 1 300 ? -17.125 -23.141 6.395 1 97.56 300 LEU A C 1
ATOM 2352 O O . LEU A 1 300 ? -16.328 -24 6.77 1 97.56 300 LEU A O 1
ATOM 2356 N N . LYS A 1 301 ? -16.797 -22.219 5.539 1 96.75 301 LYS A N 1
ATOM 2357 C CA . LYS A 1 301 ? -15.414 -21.828 5.242 1 96.75 301 LYS A CA 1
ATOM 2358 C C . LYS A 1 301 ? -15.078 -20.484 5.875 1 96.75 301 LYS A C 1
ATOM 2360 O O . LYS A 1 301 ? -15.742 -19.484 5.598 1 96.75 301 LYS A O 1
ATOM 2365 N N . GLY A 1 302 ? -14.062 -20.469 6.723 1 97.31 302 GLY A N 1
ATOM 2366 C CA . GLY A 1 302 ? -13.734 -19.266 7.473 1 97.31 302 GLY A CA 1
ATOM 2367 C C . GLY A 1 302 ? -12.391 -18.672 7.098 1 97.31 302 GLY A C 1
ATOM 2368 O O . GLY A 1 302 ? -11.438 -19.406 6.836 1 97.31 302 GLY A O 1
ATOM 2369 N N . SER A 1 303 ? -12.305 -17.359 7.027 1 97.44 303 SER A N 1
ATOM 2370 C CA . SER A 1 303 ? -11.078 -16.594 6.902 1 97.44 303 SER A CA 1
ATOM 2371 C C . SER A 1 303 ? -10.875 -15.672 8.102 1 97.44 303 SER A C 1
ATOM 2373 O O . SER A 1 303 ? -11.719 -14.828 8.391 1 97.44 303 SER A O 1
ATOM 2375 N N . LEU A 1 304 ? -9.82 -15.859 8.758 1 98.31 304 LEU A N 1
ATOM 2376 C CA . LEU A 1 304 ? -9.539 -15.094 9.969 1 98.31 304 LEU A CA 1
ATOM 2377 C C . LEU A 1 304 ? -8.312 -14.211 9.773 1 98.31 304 LEU A C 1
ATOM 2379 O O . LEU A 1 304 ? -7.336 -14.625 9.148 1 98.31 304 LEU A O 1
ATOM 2383 N N . ARG A 1 305 ? -8.398 -12.992 10.242 1 97.44 305 ARG A N 1
ATOM 2384 C CA . ARG A 1 305 ? -7.293 -12.039 10.25 1 97.44 305 ARG A CA 1
ATOM 2385 C C . ARG A 1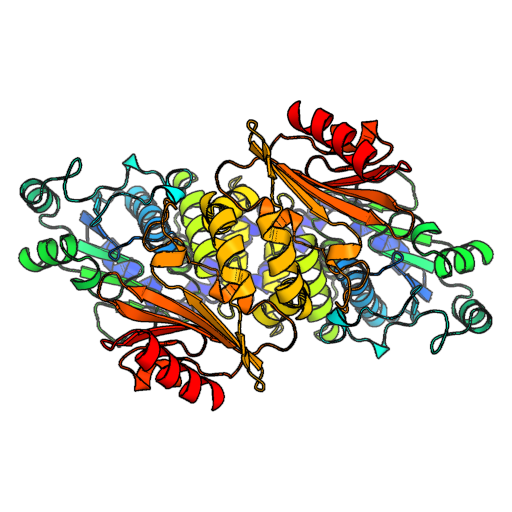 305 ? -7.168 -11.352 11.609 1 97.44 305 ARG A C 1
ATOM 2387 O O . ARG A 1 305 ? -8.164 -11.172 12.305 1 97.44 305 ARG A O 1
ATOM 2394 N N . SER A 1 306 ? -5.977 -11.055 11.977 1 97.38 306 SER A N 1
ATOM 2395 C CA . SER A 1 306 ? -5.77 -10.336 13.227 1 97.38 306 SER A CA 1
ATOM 2396 C C . SER A 1 306 ? -4.562 -9.406 13.133 1 97.38 306 SER A C 1
ATOM 2398 O O . SER A 1 306 ? -3.908 -9.328 12.094 1 97.38 306 SER A O 1
ATOM 2400 N N . ILE A 1 307 ? -4.418 -8.625 14.172 1 92.88 307 ILE A N 1
ATOM 2401 C CA . ILE A 1 307 ? -3.328 -7.656 14.242 1 92.88 307 ILE A CA 1
ATOM 2402 C C . ILE A 1 307 ? -2.457 -7.949 15.461 1 92.88 307 ILE A C 1
ATOM 2404 O O . ILE A 1 307 ? -2.953 -8.414 16.484 1 92.88 307 ILE A O 1
ATOM 2408 N N . GLY A 1 308 ? -1.155 -7.641 15.312 1 89.06 308 GLY A N 1
ATOM 2409 C CA . GLY A 1 308 ? -0.256 -7.707 16.453 1 89.06 308 GLY A CA 1
ATOM 2410 C C . GLY A 1 308 ? -0.105 -9.109 17.016 1 89.06 308 GLY A C 1
ATOM 2411 O O . GLY A 1 308 ? 0.174 -10.055 16.266 1 89.06 308 GLY A O 1
ATOM 2412 N N . ASP A 1 309 ? -0.384 -9.234 18.234 1 91.62 309 ASP A N 1
ATOM 2413 C CA . ASP A 1 309 ? -0.057 -10.477 18.938 1 91.62 309 ASP A CA 1
ATOM 2414 C C . ASP A 1 309 ? -1.274 -11.398 19.016 1 91.62 309 ASP A C 1
ATOM 2416 O O . ASP A 1 309 ? -1.198 -12.484 19.594 1 91.62 309 ASP A O 1
ATOM 2420 N N . VAL A 1 310 ? -2.359 -11.016 18.375 1 95.88 310 VAL A N 1
ATOM 2421 C CA . VAL A 1 310 ? -3.559 -11.844 18.406 1 95.88 310 VAL A CA 1
ATOM 2422 C C . VAL A 1 310 ? -3.387 -13.031 17.453 1 95.88 310 VAL A C 1
ATOM 2424 O O . VAL A 1 310 ? -3.164 -12.852 16.25 1 95.88 310 VAL A O 1
ATOM 2427 N N . ASP A 1 311 ? -3.537 -14.234 17.969 1 96.25 311 ASP A N 1
ATOM 2428 C CA . ASP A 1 311 ? -3.27 -15.461 17.219 1 96.25 311 ASP A CA 1
ATOM 2429 C C . ASP A 1 311 ? -4.57 -16.109 16.734 1 96.25 311 ASP A C 1
ATOM 2431 O O . ASP A 1 311 ? -5.145 -16.938 17.438 1 96.25 311 ASP A O 1
ATOM 2435 N N . VAL A 1 312 ? -4.93 -15.844 15.578 1 97.69 312 VAL A N 1
ATOM 2436 C CA . VAL A 1 312 ? -6.176 -16.391 15.047 1 97.69 312 VAL A CA 1
ATOM 2437 C C . VAL A 1 312 ? -5.949 -17.812 14.547 1 97.69 312 VAL A C 1
ATOM 2439 O O . VAL A 1 312 ? -6.902 -18.562 14.312 1 97.69 312 VAL A O 1
ATOM 2442 N N . ALA A 1 313 ? -4.711 -18.188 14.312 1 95.88 313 ALA A N 1
ATOM 2443 C CA . ALA A 1 313 ? -4.398 -19.562 13.906 1 95.88 313 ALA A CA 1
ATOM 2444 C C . ALA A 1 313 ? -4.812 -20.547 14.984 1 95.88 313 ALA A C 1
ATOM 2446 O O . ALA A 1 313 ? -5.238 -21.672 14.68 1 95.88 313 ALA A O 1
ATOM 2447 N N . SER A 1 314 ? -4.656 -20.219 16.203 1 96.5 314 SER A N 1
ATOM 2448 C CA . SER A 1 314 ? -5.047 -21.078 17.312 1 96.5 314 SER A CA 1
ATOM 2449 C C . SER A 1 314 ? -6.539 -21.406 17.266 1 96.5 314 SER A C 1
ATOM 2451 O O . SER A 1 314 ? -6.945 -22.516 17.578 1 96.5 314 SER A O 1
ATOM 2453 N N . VAL A 1 315 ? -7.34 -20.469 16.828 1 97.56 315 VAL A N 1
ATOM 2454 C CA . VAL A 1 315 ? -8.781 -20.672 16.688 1 97.56 315 VAL A CA 1
ATOM 2455 C C . VAL A 1 315 ? -9.047 -21.625 15.523 1 97.56 315 VAL A C 1
ATOM 2457 O O . VAL A 1 315 ? -9.82 -22.578 15.656 1 97.56 315 VAL A O 1
ATOM 2460 N N . ALA A 1 316 ? -8.414 -21.312 14.406 1 97.69 316 ALA A N 1
ATOM 2461 C CA . ALA A 1 316 ? -8.609 -22.141 13.211 1 97.69 316 ALA A CA 1
ATOM 2462 C C . ALA A 1 316 ? -8.242 -23.594 13.477 1 97.69 316 ALA A C 1
ATOM 2464 O O . ALA A 1 316 ? -8.953 -24.5 13.039 1 97.69 316 ALA A O 1
ATOM 2465 N N . LYS A 1 317 ? -7.199 -23.875 14.211 1 96.06 317 LYS A N 1
ATOM 2466 C CA . LYS A 1 317 ? -6.691 -25.219 14.492 1 96.06 317 LYS A CA 1
ATOM 2467 C C . LYS A 1 317 ? -7.707 -26.031 15.281 1 96.06 317 LYS A C 1
ATOM 2469 O O . LYS A 1 317 ? -7.801 -27.25 15.102 1 96.06 317 LYS A O 1
ATOM 2474 N N . LYS A 1 318 ? -8.461 -25.438 16.094 1 96.81 318 LYS A N 1
ATOM 2475 C CA . LYS A 1 318 ? -9.469 -26.125 16.891 1 96.81 318 LYS A CA 1
ATOM 2476 C C . LYS A 1 318 ? -10.531 -26.766 15.992 1 96.81 318 LYS A C 1
ATOM 2478 O O . LYS A 1 318 ? -11.234 -27.688 16.422 1 96.81 318 LYS A O 1
ATOM 2483 N N . PHE A 1 319 ? -10.625 -26.281 14.812 1 97.12 319 PHE A N 1
ATOM 2484 C CA . PHE A 1 319 ? -11.648 -26.781 13.906 1 97.12 319 PHE A CA 1
ATOM 2485 C C . PHE A 1 319 ? -11.023 -27.453 12.688 1 97.12 319 PHE A C 1
ATOM 2487 O O . PHE A 1 319 ? -11.648 -27.547 11.633 1 97.12 319 PHE A O 1
ATOM 2494 N N . GLY A 1 320 ? -9.703 -27.797 12.781 1 92.88 320 GLY A N 1
ATOM 2495 C CA . GLY A 1 320 ? -9.016 -28.531 11.727 1 92.88 320 GLY A CA 1
ATOM 2496 C C . GLY A 1 320 ? -8.422 -27.625 10.664 1 92.88 320 GLY A C 1
ATOM 2497 O O . GLY A 1 320 ? -7.949 -28.094 9.633 1 92.88 320 GLY A O 1
ATOM 2498 N N . GLY A 1 321 ? -8.484 -26.297 10.938 1 94.38 321 GLY A N 1
ATOM 2499 C CA . GLY A 1 321 ? -7.863 -25.344 10.023 1 94.38 321 GLY A CA 1
ATOM 2500 C C . GLY A 1 321 ? -6.422 -25.031 10.375 1 94.38 321 GLY A C 1
ATOM 2501 O O . GLY A 1 321 ? -5.727 -25.875 10.961 1 94.38 321 GLY A O 1
ATOM 2502 N N . GLY A 1 322 ? -5.926 -23.938 9.781 1 90.88 322 GLY A N 1
ATOM 2503 C CA . GLY A 1 322 ? -4.551 -23.531 10.023 1 90.88 322 GLY A CA 1
ATOM 2504 C C . GLY A 1 322 ? -4.18 -22.25 9.289 1 90.88 322 GLY A C 1
ATOM 2505 O O . GLY A 1 322 ? -5.051 -21.547 8.758 1 90.88 322 GLY A O 1
ATOM 2506 N N . GLY A 1 323 ? -2.932 -21.922 9.438 1 87.31 323 GLY A N 1
ATOM 2507 C CA . GLY A 1 323 ? -2.393 -20.703 8.844 1 87.31 323 GLY A CA 1
ATOM 2508 C C . GLY A 1 323 ? -1.341 -20.031 9.711 1 87.31 323 GLY A C 1
ATOM 2509 O O . GLY A 1 323 ? -0.641 -20.703 10.477 1 87.31 323 GLY A O 1
ATOM 2510 N N . HIS A 1 324 ? -1.19 -18.797 9.508 1 85.69 324 HIS A N 1
ATOM 2511 C CA . HIS A 1 324 ? -0.232 -18 10.266 1 85.69 324 HIS A CA 1
ATOM 2512 C C . HIS A 1 324 ? -0.91 -17.297 11.438 1 85.69 324 HIS A C 1
ATOM 2514 O O . HIS A 1 324 ? -2.139 -17.297 11.539 1 85.69 324 HIS A O 1
ATOM 2520 N N . LYS A 1 325 ? -0.064 -16.766 12.242 1 90.19 325 LYS A N 1
ATOM 2521 C CA . LYS A 1 325 ? -0.538 -16.125 13.461 1 90.19 325 LYS A CA 1
ATOM 2522 C C . LYS A 1 325 ? -1.65 -15.125 13.156 1 90.19 325 LYS A C 1
ATOM 2524 O O . LYS A 1 325 ? -2.686 -15.117 13.828 1 90.19 325 LYS A O 1
ATOM 2529 N N . ASN A 1 326 ? -1.527 -14.305 12.117 1 94.12 326 ASN A N 1
ATOM 2530 C CA . ASN A 1 326 ? -2.459 -13.211 11.852 1 94.12 326 ASN A CA 1
ATOM 2531 C C . ASN A 1 326 ? -3.312 -13.484 10.617 1 94.12 326 ASN A C 1
ATOM 2533 O O . ASN A 1 326 ? -4.016 -12.602 10.133 1 94.12 326 ASN A O 1
ATOM 2537 N N . ALA A 1 327 ? -3.207 -14.641 10.055 1 92.75 327 ALA A N 1
ATOM 2538 C CA . ALA A 1 327 ? -3.967 -15.039 8.867 1 92.75 327 ALA A CA 1
ATOM 2539 C C . ALA A 1 327 ? -4.195 -16.547 8.844 1 92.75 327 ALA A C 1
ATOM 2541 O O . ALA A 1 327 ? -3.26 -17.328 8.625 1 92.75 327 ALA A O 1
ATOM 2542 N N . ALA A 1 328 ? -5.445 -16.891 9.047 1 95.25 328 ALA A N 1
ATOM 2543 C CA . ALA A 1 328 ? -5.746 -18.312 9.133 1 95.25 328 ALA A CA 1
ATOM 2544 C C . ALA A 1 328 ? -7.086 -18.641 8.477 1 95.25 328 ALA A C 1
ATOM 2546 O O . ALA A 1 328 ? -7.883 -17.734 8.203 1 95.25 328 ALA A O 1
ATOM 2547 N N . GLY A 1 329 ? -7.223 -19.828 8.086 1 96.19 329 GLY A N 1
ATOM 2548 C CA . GLY A 1 329 ? -8.453 -20.344 7.5 1 96.19 329 GLY A CA 1
ATOM 2549 C C . GLY A 1 329 ? -8.922 -21.641 8.125 1 96.19 329 GLY A C 1
ATOM 2550 O O . GLY A 1 329 ? -8.141 -22.344 8.773 1 96.19 329 GLY A O 1
ATOM 2551 N N . LEU A 1 330 ? -10.195 -21.906 7.992 1 96.5 330 LEU A N 1
ATOM 2552 C CA . LEU A 1 330 ? -10.789 -23.141 8.492 1 96.5 330 LEU A CA 1
ATOM 2553 C C . LEU A 1 330 ? -11.984 -23.562 7.641 1 96.5 330 LEU A C 1
ATOM 2555 O O . LEU A 1 330 ? -12.539 -22.734 6.898 1 96.5 330 LEU A O 1
ATOM 2559 N N . LYS A 1 331 ? -12.227 -24.797 7.664 1 96.62 331 LYS A N 1
ATOM 2560 C CA . LYS A 1 331 ? -13.414 -25.406 7.066 1 96.62 331 LYS A CA 1
ATOM 2561 C C . LYS A 1 331 ? -14.086 -26.375 8.031 1 96.62 331 LYS A C 1
ATOM 2563 O O . LYS A 1 331 ? -13.438 -27.297 8.547 1 96.62 331 LYS A O 1
ATOM 2568 N N . VAL A 1 332 ? -15.297 -26.078 8.336 1 96.94 332 VAL A N 1
ATOM 2569 C CA . VAL A 1 332 ? -16.047 -26.922 9.266 1 96.94 332 VAL A CA 1
ATOM 2570 C C . VAL A 1 332 ? -17.172 -27.641 8.516 1 96.94 332 VAL A C 1
ATOM 2572 O O . VAL A 1 332 ? -18.047 -27 7.922 1 96.94 332 VAL A O 1
ATOM 2575 N N . ARG A 1 333 ? -17.078 -28.953 8.562 1 94.62 333 ARG A N 1
ATOM 2576 C CA . ARG A 1 333 ? -18.062 -29.781 7.859 1 94.62 333 ARG A CA 1
ATOM 2577 C C . ARG A 1 333 ? -19.297 -30.016 8.711 1 94.62 333 ARG A C 1
ATOM 2579 O O . ARG A 1 333 ? -19.625 -31.156 9.062 1 94.62 333 ARG A O 1
ATOM 2586 N N . GLU A 1 334 ? -19.953 -29.062 9.18 1 95.94 334 GLU A N 1
ATOM 2587 C CA . GLU A 1 334 ? -21.234 -28.969 9.891 1 95.94 334 GLU A CA 1
ATOM 2588 C C . GLU A 1 334 ? -22.141 -27.922 9.266 1 95.94 334 GLU A C 1
ATOM 2590 O O . GLU A 1 334 ? -21.688 -27.125 8.445 1 95.94 334 GLU A O 1
ATOM 2595 N N . PRO A 1 335 ? -23.469 -28.109 9.594 1 97.38 335 PRO A N 1
ATOM 2596 C CA . PRO A 1 335 ? -24.344 -27.062 9.086 1 97.38 335 PRO A CA 1
ATOM 2597 C C . PRO A 1 335 ? -23.875 -25.656 9.461 1 97.38 335 PRO A C 1
ATOM 2599 O O . PRO A 1 335 ? -23.453 -25.438 10.594 1 97.38 335 PRO A O 1
ATOM 2602 N N . PHE A 1 336 ? -23.953 -24.719 8.602 1 97.94 336 PHE A N 1
ATOM 2603 C CA . PHE A 1 336 ? -23.359 -23.391 8.68 1 97.94 336 PHE A CA 1
ATOM 2604 C C . PHE A 1 336 ? -23.734 -22.719 9.992 1 97.94 336 PHE A C 1
ATOM 2606 O O . PHE A 1 336 ? -22.859 -22.219 10.703 1 97.94 336 PHE A O 1
ATOM 2613 N N . ALA A 1 337 ? -25 -22.641 10.336 1 97.69 337 ALA A N 1
ATOM 2614 C CA . ALA A 1 337 ? -25.453 -21.922 11.516 1 97.69 337 ALA A CA 1
ATOM 2615 C C . ALA A 1 337 ? -24.844 -22.484 12.789 1 97.69 337 ALA A C 1
ATOM 2617 O O . ALA A 1 337 ? -24.469 -21.75 13.703 1 97.69 337 ALA A O 1
ATOM 2618 N N . GLU A 1 338 ? -24.766 -23.781 12.828 1 98 338 GLU A N 1
ATOM 2619 C CA . GLU A 1 338 ? -24.188 -24.438 13.992 1 98 338 GLU A CA 1
ATOM 2620 C C . GLU A 1 338 ? -22.688 -24.203 14.078 1 98 338 GLU A C 1
ATOM 2622 O O . GLU A 1 338 ? -22.172 -23.891 15.148 1 98 338 GLU A O 1
ATOM 2627 N N . ALA A 1 339 ? -22.047 -24.391 12.961 1 98.31 339 ALA A N 1
ATOM 2628 C CA . ALA A 1 339 ? -20.609 -24.156 12.898 1 98.31 339 ALA A CA 1
ATOM 2629 C C . ALA A 1 339 ? -20.281 -22.719 13.289 1 98.31 339 ALA A C 1
ATOM 2631 O O . ALA A 1 339 ? -19.312 -22.484 14.016 1 98.31 339 ALA A O 1
ATOM 2632 N N . LEU A 1 340 ? -21.047 -21.781 12.789 1 98.38 340 LEU A N 1
ATOM 2633 C CA . LEU A 1 340 ? -20.844 -20.375 13.062 1 98.38 340 LEU A CA 1
ATOM 2634 C C . LEU A 1 340 ? -20.859 -20.094 14.562 1 98.38 340 LEU A C 1
ATOM 2636 O O . LEU A 1 340 ? -19.984 -19.422 15.094 1 98.38 340 LEU A O 1
ATOM 2640 N N . LYS A 1 341 ? -21.828 -20.625 15.227 1 98.25 341 LYS A N 1
ATOM 2641 C CA . LYS A 1 341 ? -21.969 -20.422 16.672 1 98.25 341 LYS A CA 1
ATOM 2642 C C . LYS A 1 341 ? -20.734 -20.938 17.406 1 98.25 341 LYS A C 1
ATOM 2644 O O . LYS A 1 341 ? -20.234 -20.281 18.328 1 98.25 341 LYS A O 1
ATOM 2649 N N . LYS A 1 342 ? -20.25 -22.031 16.953 1 98.19 342 LYS A N 1
ATOM 2650 C CA . LYS A 1 342 ? -19.109 -22.656 17.609 1 98.19 342 LYS A CA 1
ATOM 2651 C C . LYS A 1 342 ? -17.844 -21.812 17.406 1 98.19 342 LYS A C 1
ATOM 2653 O O . LYS A 1 342 ? -17.094 -21.562 18.344 1 98.19 342 LYS A O 1
ATOM 2658 N N . VAL A 1 343 ? -17.625 -21.422 16.188 1 98.44 343 VAL A N 1
ATOM 2659 C CA . VAL A 1 343 ? -16.391 -20.688 15.875 1 98.44 343 VAL A CA 1
ATOM 2660 C C . VAL A 1 343 ? -16.438 -19.312 16.547 1 98.44 343 VAL A C 1
ATOM 2662 O O . VAL A 1 343 ? -15.414 -18.844 17.047 1 98.44 343 VAL A O 1
ATOM 2665 N N . VAL A 1 344 ? -17.578 -18.656 16.547 1 98.38 344 VAL A N 1
ATOM 2666 C CA . VAL A 1 344 ? -17.734 -17.328 17.141 1 98.38 344 VAL A CA 1
ATOM 2667 C C . VAL A 1 344 ? -17.453 -17.406 18.641 1 98.38 344 VAL A C 1
ATOM 2669 O O . VAL A 1 344 ? -16.844 -16.516 19.219 1 98.38 344 VAL A O 1
ATOM 2672 N N . ALA A 1 345 ? -17.891 -18.5 19.266 1 98.06 345 ALA A N 1
ATOM 2673 C CA . ALA A 1 345 ? -17.641 -18.703 20.688 1 98.06 345 ALA A CA 1
ATOM 2674 C C . ALA A 1 345 ? -16.141 -18.734 20.969 1 98.06 345 ALA A C 1
ATOM 2676 O O . ALA A 1 345 ? -15.688 -18.234 22.016 1 98.06 345 ALA A O 1
ATOM 2677 N N . GLU A 1 346 ? -15.422 -19.328 20.047 1 97.94 346 GLU A N 1
ATOM 2678 C CA . GLU A 1 346 ? -13.977 -19.391 20.219 1 97.94 346 GLU A CA 1
ATOM 2679 C C . GLU A 1 346 ? -13.336 -18.016 19.984 1 97.94 346 GLU A C 1
ATOM 2681 O O . GLU A 1 346 ? -12.359 -17.672 20.641 1 97.94 346 GLU A O 1
ATOM 2686 N N . LEU A 1 347 ? -13.867 -17.266 19.062 1 98 347 LEU A N 1
ATOM 2687 C CA . LEU A 1 347 ? -13.359 -15.922 18.766 1 98 347 LEU A CA 1
ATOM 2688 C C . LEU A 1 347 ? -13.555 -14.992 19.969 1 98 347 LEU A C 1
ATOM 2690 O O . LEU A 1 347 ? -12.75 -14.086 20.188 1 98 347 LEU A O 1
ATOM 2694 N N . GLU A 1 348 ? -14.625 -15.203 20.703 1 97.25 348 GLU A N 1
ATOM 2695 C CA . GLU A 1 348 ? -14.93 -14.383 21.875 1 97.25 348 GLU A CA 1
ATOM 2696 C C . GLU A 1 348 ? -13.875 -14.547 22.953 1 97.25 348 GLU A C 1
ATOM 2698 O O . GLU A 1 348 ? -13.727 -13.68 23.828 1 97.25 348 GLU A O 1
ATOM 2703 N N . LYS A 1 349 ? -13.109 -15.633 22.859 1 95.81 349 LYS A N 1
ATOM 2704 C CA . LYS A 1 349 ? -12.109 -15.93 23.875 1 95.81 349 LYS A CA 1
ATOM 2705 C C . LYS A 1 349 ? -10.766 -15.289 23.531 1 95.81 349 LYS A C 1
ATOM 2707 O O . LYS A 1 349 ? -9.836 -15.32 24.328 1 95.81 349 LYS A O 1
ATOM 2712 N N . LEU A 1 350 ? -10.672 -14.781 22.391 1 94.06 350 LEU A N 1
ATOM 2713 C CA . LEU A 1 350 ? -9.414 -14.18 21.953 1 94.06 350 LEU A CA 1
ATOM 2714 C C . LEU A 1 350 ? -9.062 -12.977 22.828 1 94.06 350 LEU A C 1
ATOM 2716 O O . LEU A 1 350 ? -9.938 -12.172 23.156 1 94.06 350 LEU A O 1
ATOM 2720 N N . MET B 1 1 ? 34.156 -16.578 5.074 1 54.91 1 MET B N 1
ATOM 2721 C CA . MET B 1 1 ? 35.031 -15.562 4.512 1 54.91 1 MET B CA 1
ATOM 2722 C C . MET B 1 1 ? 34.656 -15.266 3.062 1 54.91 1 MET B C 1
ATOM 2724 O O . MET B 1 1 ? 34.438 -14.102 2.695 1 54.91 1 MET B O 1
ATOM 2728 N N . GLN B 1 2 ? 34.469 -16.375 2.328 1 54.31 2 GLN B N 1
ATOM 2729 C CA . GLN B 1 2 ? 34.125 -16.172 0.922 1 54.31 2 GLN B CA 1
ATOM 2730 C C . GLN B 1 2 ? 32.688 -15.664 0.762 1 54.31 2 GLN B C 1
ATOM 2732 O O . GLN B 1 2 ? 32.438 -14.773 -0.055 1 54.31 2 GLN B O 1
ATOM 2737 N N . ALA B 1 3 ? 31.906 -15.984 1.615 1 55.97 3 ALA B N 1
ATOM 2738 C CA . ALA B 1 3 ? 30.5 -15.609 1.556 1 55.97 3 ALA B CA 1
ATOM 2739 C C . ALA B 1 3 ? 30.312 -14.141 1.921 1 55.97 3 ALA B C 1
ATOM 2741 O O . ALA B 1 3 ? 29.531 -13.43 1.288 1 55.97 3 ALA B O 1
ATOM 2742 N N . GLU B 1 4 ? 31.016 -13.797 2.895 1 59.03 4 GLU B N 1
ATOM 2743 C CA . GLU B 1 4 ? 30.953 -12.398 3.328 1 59.03 4 GLU B CA 1
ATOM 2744 C C . GLU B 1 4 ? 31.469 -11.461 2.244 1 59.03 4 GLU B C 1
ATOM 2746 O O . GLU B 1 4 ? 30.922 -10.391 2.021 1 59.03 4 GLU B O 1
ATOM 2751 N N . LYS B 1 5 ? 32.531 -11.891 1.577 1 60.12 5 LYS B N 1
ATOM 2752 C CA . LYS B 1 5 ? 33.125 -11.094 0.507 1 60.12 5 LYS B CA 1
ATOM 2753 C C . LYS B 1 5 ? 32.188 -10.969 -0.679 1 60.12 5 LYS B C 1
ATOM 2755 O O . LYS B 1 5 ? 32.094 -9.906 -1.3 1 60.12 5 LYS B O 1
ATOM 2760 N N . GLU B 1 6 ? 31.531 -11.984 -0.936 1 58.5 6 GLU B N 1
ATOM 2761 C CA . GLU B 1 6 ? 30.578 -11.984 -2.043 1 58.5 6 GLU B CA 1
ATOM 2762 C C . GLU B 1 6 ? 29.359 -11.125 -1.728 1 58.5 6 GLU B C 1
ATOM 2764 O O . GLU B 1 6 ? 28.891 -10.367 -2.584 1 58.5 6 GLU B O 1
ATOM 2769 N N . THR B 1 7 ? 28.938 -11.242 -0.548 1 61.69 7 THR B N 1
ATOM 2770 C CA . THR B 1 7 ? 27.828 -10.398 -0.101 1 61.69 7 THR B CA 1
ATOM 2771 C C . THR B 1 7 ? 28.203 -8.922 -0.195 1 61.69 7 THR B C 1
ATOM 2773 O O . THR B 1 7 ? 27.391 -8.094 -0.61 1 61.69 7 THR B O 1
ATOM 2776 N N . GLN B 1 8 ? 29.453 -8.734 0.111 1 61.16 8 GLN B N 1
ATOM 2777 C CA . GLN B 1 8 ? 29.953 -7.359 0.043 1 61.16 8 GLN B CA 1
ATOM 2778 C C . GLN B 1 8 ? 30.016 -6.867 -1.4 1 61.16 8 GLN B C 1
ATOM 2780 O O . GLN B 1 8 ? 29.688 -5.715 -1.684 1 61.16 8 GLN B O 1
ATOM 2785 N N . ARG B 1 9 ? 30.375 -7.75 -2.238 1 59.12 9 ARG B N 1
ATOM 2786 C CA . ARG B 1 9 ? 30.469 -7.387 -3.648 1 59.12 9 ARG B CA 1
ATOM 2787 C C . ARG B 1 9 ? 29.094 -7.109 -4.238 1 59.12 9 ARG B C 1
ATOM 2789 O O . ARG B 1 9 ? 28.906 -6.137 -4.973 1 59.12 9 ARG B O 1
ATOM 2796 N N . LEU B 1 10 ? 28.172 -7.906 -3.93 1 56.56 10 LEU B N 1
ATOM 2797 C CA . LEU B 1 10 ? 26.812 -7.758 -4.43 1 56.56 10 LEU B CA 1
ATOM 2798 C C . LEU B 1 10 ? 26.188 -6.469 -3.912 1 56.56 10 LEU B C 1
ATOM 2800 O O . LEU B 1 10 ? 25.5 -5.762 -4.66 1 56.56 10 LEU B O 1
ATOM 2804 N N . SER B 1 11 ? 26.531 -6.277 -2.713 1 61.44 11 SER B N 1
ATOM 2805 C CA . SER B 1 11 ? 26.031 -5.062 -2.078 1 61.44 11 SER B CA 1
ATOM 2806 C C . SER B 1 11 ? 26.625 -3.816 -2.73 1 61.44 11 SER B C 1
ATOM 2808 O O . SER B 1 11 ? 25.906 -2.844 -2.986 1 61.44 11 SER B O 1
ATOM 2810 N N . ALA B 1 12 ? 27.859 -4.043 -3.166 1 60.97 12 ALA B N 1
ATOM 2811 C CA . ALA B 1 12 ? 28.547 -2.896 -3.752 1 60.97 12 ALA B CA 1
ATOM 2812 C C . ALA B 1 12 ? 28.031 -2.598 -5.152 1 60.97 12 ALA B C 1
ATOM 2814 O O . ALA B 1 12 ? 27.828 -1.436 -5.512 1 60.97 12 ALA B O 1
ATOM 2815 N N . ALA B 1 13 ? 27.766 -3.629 -5.926 1 61.88 13 ALA B N 1
ATOM 2816 C CA . ALA B 1 13 ? 27.297 -3.443 -7.293 1 61.88 13 ALA B CA 1
ATOM 2817 C C . ALA B 1 13 ? 25.891 -2.832 -7.309 1 61.88 13 ALA B C 1
ATOM 2819 O O . ALA B 1 13 ? 25.609 -1.925 -8.094 1 61.88 13 ALA B O 1
ATOM 2820 N N . LEU B 1 14 ? 25.062 -3.32 -6.512 1 62.34 14 LEU B N 1
ATOM 2821 C CA . LEU B 1 14 ? 23.703 -2.791 -6.422 1 62.34 14 LEU B CA 1
ATOM 2822 C C . LEU B 1 14 ? 23.719 -1.331 -5.984 1 62.34 14 LEU B C 1
ATOM 2824 O O . LEU B 1 14 ? 23.016 -0.499 -6.559 1 62.34 14 LEU B O 1
ATOM 2828 N N . SER B 1 15 ? 24.547 -1.22 -4.992 1 62.25 15 SER B N 1
ATOM 2829 C CA . SER B 1 15 ? 24.641 0.131 -4.445 1 62.25 15 SER B CA 1
ATOM 2830 C C . SER B 1 15 ? 25.078 1.132 -5.508 1 62.25 15 SER B C 1
ATOM 2832 O O . SER B 1 15 ? 24.5 2.217 -5.621 1 62.25 15 SER B O 1
ATOM 2834 N N . GLN B 1 16 ? 25.984 0.646 -6.336 1 62.12 16 GLN B N 1
ATOM 2835 C CA . GLN B 1 16 ? 26.484 1.544 -7.367 1 62.12 16 GLN B CA 1
ATOM 2836 C C . GLN B 1 16 ? 25.438 1.818 -8.43 1 62.12 16 GLN B C 1
ATOM 2838 O O . GLN B 1 16 ? 25.281 2.953 -8.891 1 62.12 16 GLN B O 1
ATOM 2843 N N . GLN B 1 17 ? 24.75 0.838 -8.742 1 65.94 17 GLN B N 1
ATOM 2844 C CA . GLN B 1 17 ? 23.703 0.979 -9.766 1 65.94 17 GLN B CA 1
ATOM 2845 C C . GLN B 1 17 ? 22.594 1.897 -9.281 1 65.94 17 GLN B C 1
ATOM 2847 O O . GLN B 1 17 ? 22.156 2.795 -10.016 1 65.94 17 GLN B O 1
ATOM 2852 N N . LEU B 1 18 ? 22.172 1.637 -8.109 1 68.25 18 LEU B N 1
ATOM 2853 C CA . LEU B 1 18 ? 21.062 2.416 -7.566 1 68.25 18 LEU B CA 1
ATOM 2854 C C . LEU B 1 18 ? 21.484 3.865 -7.34 1 68.25 18 LEU B C 1
ATOM 2856 O O . LEU B 1 18 ? 20.703 4.785 -7.621 1 68.25 18 LEU B O 1
ATOM 2860 N N . LEU B 1 19 ? 22.656 3.922 -7.059 1 60.56 19 LEU B N 1
ATOM 2861 C CA . LEU B 1 19 ? 23.156 5.25 -6.723 1 60.56 19 LEU B CA 1
ATOM 2862 C C . LEU B 1 19 ? 23.312 6.105 -7.977 1 60.56 19 LEU B C 1
ATOM 2864 O O . LEU B 1 19 ? 23.094 7.316 -7.941 1 60.56 19 LEU B O 1
ATOM 2868 N N . ARG B 1 20 ? 23.656 5.363 -8.953 1 59.94 20 ARG B N 1
ATOM 2869 C CA . ARG B 1 20 ? 23.766 6.078 -10.219 1 59.94 20 ARG B CA 1
ATOM 2870 C C . ARG B 1 20 ? 22.422 6.605 -10.68 1 59.94 20 ARG B C 1
ATOM 2872 O O . ARG B 1 20 ? 22.328 7.676 -11.281 1 59.94 20 ARG B O 1
ATOM 2879 N N . ALA B 1 21 ? 21.484 5.949 -10.195 1 65.12 21 ALA B N 1
ATOM 2880 C CA . ALA B 1 21 ? 20.156 6.316 -10.664 1 65.12 21 ALA B CA 1
ATOM 2881 C C . ALA B 1 21 ? 19.5 7.32 -9.711 1 65.12 21 ALA B C 1
ATOM 2883 O O . ALA B 1 21 ? 18.562 8.031 -10.102 1 65.12 21 ALA B O 1
ATOM 2884 N N . TYR B 1 22 ? 20.078 7.422 -8.484 1 74.56 22 TYR B N 1
ATOM 2885 C CA . TYR B 1 22 ? 19.562 8.328 -7.457 1 74.56 22 TYR B CA 1
ATOM 2886 C C . TYR B 1 22 ? 19.984 9.766 -7.738 1 74.56 22 TYR B C 1
ATOM 2888 O O . TYR B 1 22 ? 21.188 10.062 -7.801 1 74.56 22 TYR B O 1
ATOM 2896 N N . LYS B 1 23 ? 19 10.727 -8.023 1 73.19 23 LYS B N 1
ATOM 2897 C CA . LYS B 1 23 ? 19.281 12.117 -8.383 1 73.19 23 LYS B CA 1
ATOM 2898 C C . LYS B 1 23 ? 18.609 13.078 -7.391 1 73.19 23 LYS B C 1
ATOM 2900 O O . LYS B 1 23 ? 17.469 13.5 -7.594 1 73.19 23 LYS B O 1
ATOM 2905 N N . PRO B 1 24 ? 19.391 13.383 -6.395 1 77.81 24 PRO B N 1
ATOM 2906 C CA . PRO B 1 24 ? 18.844 14.398 -5.492 1 77.81 24 PRO B CA 1
ATOM 2907 C C . PRO B 1 24 ? 18.75 15.781 -6.145 1 77.81 24 PRO B C 1
ATOM 2909 O O . PRO B 1 24 ? 19.453 16.047 -7.117 1 77.81 24 PRO B O 1
ATOM 2912 N N . SER B 1 25 ? 17.844 16.625 -5.613 1 80.56 25 SER B N 1
ATOM 2913 C CA . SER B 1 25 ? 17.641 17.953 -6.199 1 80.56 25 SER B CA 1
ATOM 2914 C C . SER B 1 25 ? 18.891 18.797 -6.09 1 80.56 25 SER B C 1
ATOM 2916 O O . SER B 1 25 ? 19.375 19.062 -4.988 1 80.56 25 SER B O 1
ATOM 2918 N N . SER B 1 26 ? 19.359 19.281 -7.191 1 74.69 26 SER B N 1
ATOM 2919 C CA . SER B 1 26 ? 20.578 20.062 -7.234 1 74.69 26 SER B CA 1
ATOM 2920 C C . SER B 1 26 ? 20.297 21.547 -6.996 1 74.69 26 SER B C 1
ATOM 2922 O O . SER B 1 26 ? 21.203 22.328 -6.758 1 74.69 26 SER B O 1
ATOM 2924 N N . LYS B 1 27 ? 19.031 21.859 -6.918 1 84.44 27 LYS B N 1
ATOM 2925 C CA . LYS B 1 27 ? 18.688 23.281 -6.777 1 84.44 27 LYS B CA 1
ATOM 2926 C C . LYS B 1 27 ? 18.125 23.578 -5.391 1 84.44 27 LYS B C 1
ATOM 2928 O O . LYS B 1 27 ? 18.609 24.453 -4.691 1 84.44 27 LYS B O 1
ATOM 2933 N N . VAL B 1 28 ? 17.312 22.766 -4.961 1 91 28 VAL B N 1
ATOM 2934 C CA . VAL B 1 28 ? 16.531 23.078 -3.768 1 91 28 VAL B CA 1
ATOM 2935 C C . VAL B 1 28 ? 17.344 22.766 -2.518 1 91 28 VAL B C 1
ATOM 2937 O O . VAL B 1 28 ? 17.328 23.531 -1.551 1 91 28 VAL B O 1
ATOM 2940 N N . LEU B 1 29 ? 18.125 21.734 -2.547 1 94.25 29 LEU B N 1
ATOM 2941 C CA . LEU B 1 29 ? 18.859 21.297 -1.359 1 94.25 29 LEU B CA 1
ATOM 2942 C C . LEU B 1 29 ? 19.938 22.312 -0.975 1 94.25 29 LEU B C 1
ATOM 2944 O O . LEU B 1 29 ? 20.016 22.719 0.184 1 94.25 29 LEU B O 1
ATOM 2948 N N . PRO B 1 30 ? 20.688 22.812 -1.953 1 92.75 30 PRO B N 1
ATOM 2949 C CA . PRO B 1 30 ? 21.672 23.828 -1.593 1 92.75 30 PRO B CA 1
ATOM 2950 C C . PRO B 1 30 ? 21.031 25.109 -1.073 1 92.75 30 PRO B C 1
ATOM 2952 O O . PRO B 1 30 ? 21.578 25.766 -0.188 1 92.75 30 PRO B O 1
ATOM 2955 N N . LYS B 1 31 ? 19.938 25.391 -1.601 1 94.31 31 LYS B N 1
ATOM 2956 C CA . LYS B 1 31 ? 19.219 26.594 -1.165 1 94.31 31 LYS B CA 1
ATOM 2957 C C . LYS B 1 31 ? 18.797 26.469 0.293 1 94.31 31 LYS B C 1
ATOM 2959 O O . LYS B 1 31 ? 18.984 27.406 1.08 1 94.31 31 LYS B O 1
ATOM 2964 N N . ILE B 1 32 ? 18.25 25.375 0.677 1 96.31 32 ILE B N 1
ATOM 2965 C CA . ILE B 1 32 ? 17.812 25.141 2.049 1 96.31 32 ILE B CA 1
ATOM 2966 C C . ILE B 1 32 ? 19.031 25.141 2.979 1 96.31 32 ILE B C 1
ATOM 2968 O O . ILE B 1 32 ? 19 25.766 4.043 1 96.31 32 ILE B O 1
ATOM 2972 N N . ALA B 1 33 ? 20.078 24.484 2.525 1 95.69 33 ALA B N 1
ATOM 2973 C CA . ALA B 1 33 ? 21.297 24.391 3.324 1 95.69 33 ALA B CA 1
ATOM 2974 C C . ALA B 1 33 ? 21.875 25.781 3.604 1 95.69 33 ALA B C 1
ATOM 2976 O O . ALA B 1 33 ? 22.344 26.047 4.707 1 95.69 33 ALA B O 1
ATOM 2977 N N . ALA B 1 34 ? 21.797 26.625 2.635 1 96.06 34 ALA B N 1
ATOM 2978 C CA . ALA B 1 34 ? 22.297 28 2.787 1 96.06 34 ALA B CA 1
ATOM 2979 C C . ALA B 1 34 ? 21.5 28.766 3.836 1 96.06 34 ALA B C 1
ATOM 2981 O O . ALA B 1 34 ? 22.078 29.5 4.641 1 96.06 34 ALA B O 1
ATOM 2982 N N . LEU B 1 35 ? 20.234 28.594 3.818 1 96.69 35 LEU B N 1
ATOM 2983 C CA . LEU B 1 35 ? 19.375 29.25 4.801 1 96.69 35 LEU B CA 1
ATOM 2984 C C . LEU B 1 35 ? 19.672 28.734 6.207 1 96.69 35 LEU B C 1
ATOM 2986 O O . LEU B 1 35 ? 19.719 29.516 7.16 1 96.69 35 LEU B O 1
ATOM 2990 N N . ILE B 1 36 ? 19.891 27.5 6.34 1 97.75 36 ILE B N 1
ATOM 2991 C CA . ILE B 1 36 ? 20.172 26.891 7.633 1 97.75 36 ILE B CA 1
ATOM 2992 C C . ILE B 1 36 ? 21.5 27.406 8.164 1 97.75 36 ILE B C 1
ATOM 2994 O O . ILE B 1 36 ? 21.625 27.703 9.359 1 97.75 36 ILE B O 1
ATOM 2998 N N . LYS B 1 37 ? 22.438 27.594 7.301 1 96.69 37 LYS B N 1
ATOM 2999 C CA . LYS B 1 37 ? 23.766 28.062 7.707 1 96.69 37 LYS B CA 1
ATOM 3000 C C . LYS B 1 37 ? 23.734 29.516 8.148 1 96.69 37 LYS B C 1
ATOM 3002 O O . LYS B 1 37 ? 24.453 29.906 9.062 1 96.69 37 LYS B O 1
ATOM 3007 N N . THR B 1 38 ? 22.875 30.281 7.551 1 96.31 38 THR B N 1
ATOM 3008 C CA . THR B 1 38 ? 22.891 31.734 7.727 1 96.31 38 THR B CA 1
ATOM 3009 C C . THR B 1 38 ? 22.062 32.125 8.953 1 96.31 38 THR B C 1
ATOM 3011 O O . THR B 1 38 ? 22.203 33.25 9.453 1 96.31 38 THR B O 1
ATOM 3014 N N . HIS B 1 39 ? 21.234 31.25 9.453 1 97.25 39 HIS B N 1
ATOM 3015 C CA . HIS B 1 39 ? 20.391 31.594 10.586 1 97.25 39 HIS B CA 1
ATOM 3016 C C . HIS B 1 39 ? 20.703 30.688 11.789 1 97.25 39 HIS B C 1
ATOM 3018 O O . HIS B 1 39 ? 21.25 29.594 11.625 1 97.25 39 HIS B O 1
ATOM 3024 N N . LYS B 1 40 ? 20.25 31.188 12.961 1 97.12 40 LYS B N 1
ATOM 3025 C CA . LYS B 1 40 ? 20.578 30.453 14.18 1 97.12 40 LYS B CA 1
ATOM 3026 C C . LYS B 1 40 ? 19.297 29.953 14.867 1 97.12 40 LYS B C 1
ATOM 3028 O O . LYS B 1 40 ? 19.328 28.953 15.578 1 97.12 40 LYS B O 1
ATOM 3033 N N . LYS B 1 41 ? 18.266 30.719 14.727 1 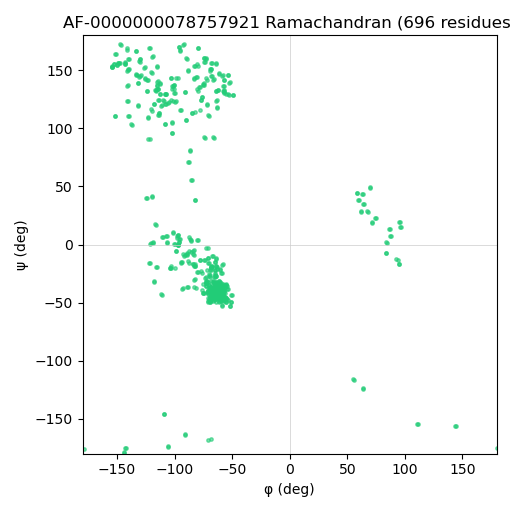98.12 41 LYS B N 1
ATOM 3034 C CA . LYS B 1 41 ? 16.984 30.406 15.352 1 98.12 41 LYS B CA 1
ATOM 3035 C C . LYS B 1 41 ? 15.914 30.141 14.305 1 98.12 41 LYS B C 1
ATOM 3037 O O . LYS B 1 41 ? 15.789 30.875 13.32 1 98.12 41 LYS B O 1
ATOM 3042 N N . PHE B 1 42 ? 15.172 29.047 14.539 1 98.5 42 PHE B N 1
ATOM 3043 C CA . PHE B 1 42 ? 14.211 28.656 13.516 1 98.5 42 PHE B CA 1
ATOM 3044 C C . PHE B 1 42 ? 12.852 28.359 14.133 1 98.5 42 PHE B C 1
ATOM 3046 O O . PHE B 1 42 ? 12.766 27.875 15.266 1 98.5 42 PHE B O 1
ATOM 3053 N N . LEU B 1 43 ? 11.828 28.672 13.422 1 98.06 43 LEU B N 1
ATOM 3054 C CA . LEU B 1 43 ? 10.469 28.188 13.633 1 98.06 43 LEU B CA 1
ATOM 3055 C C . LEU B 1 43 ? 10.031 27.281 12.492 1 98.06 43 LEU B C 1
ATOM 3057 O O . LEU B 1 43 ? 10.211 27.625 11.32 1 98.06 43 LEU B O 1
ATOM 3061 N N . LEU B 1 44 ? 9.531 26.141 12.82 1 98.44 44 LEU B N 1
ATOM 3062 C CA . LEU B 1 44 ? 8.961 25.234 11.836 1 98.44 44 LEU B CA 1
ATOM 3063 C C . LEU B 1 44 ? 7.441 25.188 11.961 1 98.44 44 LEU B C 1
ATOM 3065 O O . LEU B 1 44 ? 6.906 25.031 13.055 1 98.44 44 LEU B O 1
ATOM 3069 N N . THR B 1 45 ? 6.754 25.359 10.875 1 97.62 45 THR B N 1
ATOM 3070 C CA . THR B 1 45 ? 5.297 25.25 10.844 1 97.62 45 THR B CA 1
ATOM 3071 C C . THR B 1 45 ? 4.828 24.562 9.57 1 97.62 45 THR B C 1
ATOM 3073 O O . THR B 1 45 ? 5.641 24.219 8.711 1 97.62 45 THR B O 1
ATOM 3076 N N . THR B 1 46 ? 3.543 24.188 9.5 1 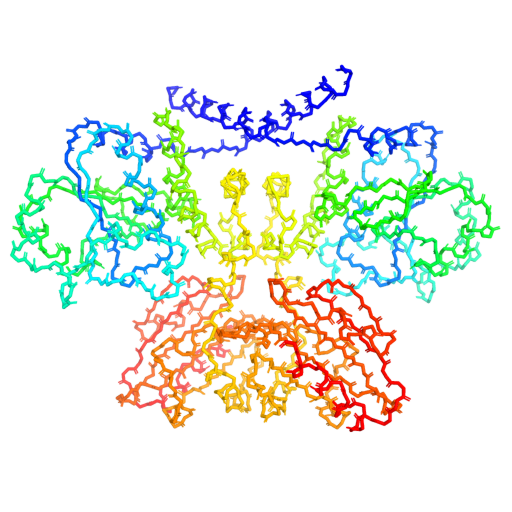97.12 46 THR B N 1
ATOM 3077 C CA . THR B 1 46 ? 2.922 23.562 8.336 1 97.12 46 THR B CA 1
ATOM 3078 C C . THR B 1 46 ? 1.489 24.047 8.156 1 97.12 46 THR B C 1
ATOM 3080 O O . THR B 1 46 ? 1.072 25.016 8.805 1 97.12 46 THR B O 1
ATOM 3083 N N . HIS B 1 47 ? 0.813 23.531 7.262 1 94.38 47 HIS B N 1
ATOM 3084 C CA . HIS B 1 47 ? -0.532 23.984 6.93 1 94.38 47 HIS B CA 1
ATOM 3085 C C . HIS B 1 47 ? -1.535 23.578 8 1 94.38 47 HIS B C 1
ATOM 3087 O O . HIS B 1 47 ? -1.273 22.656 8.781 1 94.38 47 HIS B O 1
ATOM 3093 N N . VAL B 1 48 ? -2.623 24.281 7.98 1 91.88 48 VAL B N 1
ATOM 3094 C CA . VAL B 1 48 ? -3.734 23.906 8.852 1 91.88 48 VAL B CA 1
ATOM 3095 C C . VAL B 1 48 ? -4.16 22.469 8.562 1 91.88 48 VAL B C 1
ATOM 3097 O O . VAL B 1 48 ? -4.133 22.016 7.41 1 91.88 48 VAL B O 1
ATOM 3100 N N . GLY B 1 49 ? -4.504 21.734 9.609 1 89.94 49 GLY B N 1
ATOM 3101 C CA . GLY B 1 49 ? -4.785 20.312 9.406 1 89.94 49 GLY B CA 1
ATOM 3102 C C . GLY B 1 49 ? -3.551 19.5 9.078 1 89.94 49 GLY B C 1
ATOM 3103 O O . GLY B 1 49 ? -3.543 18.75 8.102 1 89.94 49 GLY B O 1
ATOM 3104 N N . ALA B 1 50 ? -2.584 19.719 9.867 1 94 50 ALA B N 1
ATOM 3105 C CA . ALA B 1 50 ? -1.301 19.062 9.625 1 94 50 ALA B CA 1
ATOM 3106 C C . ALA B 1 50 ? -1.483 17.562 9.406 1 94 50 ALA B C 1
ATOM 3108 O O . ALA B 1 50 ? -2.197 16.906 10.164 1 94 50 ALA B O 1
ATOM 3109 N N . ASP B 1 51 ? -0.89 17.125 8.305 1 94.5 51 ASP B N 1
ATOM 3110 C CA . ASP B 1 51 ? -0.954 15.695 8.016 1 94.5 51 ASP B CA 1
ATOM 3111 C C . ASP B 1 51 ? 0.391 15.023 8.281 1 94.5 51 ASP B C 1
ATOM 3113 O O . ASP B 1 51 ? 1.291 15.625 8.867 1 94.5 51 ASP B O 1
ATOM 3117 N N . ALA B 1 52 ? 0.477 13.789 7.945 1 97.69 52 ALA B N 1
ATOM 3118 C CA . ALA B 1 52 ? 1.657 13 8.273 1 97.69 52 ALA B CA 1
ATOM 3119 C C . ALA B 1 52 ? 2.904 13.555 7.594 1 97.69 52 ALA B C 1
ATOM 3121 O O . ALA B 1 52 ? 3.986 13.57 8.188 1 97.69 52 ALA B O 1
ATOM 3122 N N . ASP B 1 53 ? 2.783 13.992 6.367 1 97.88 53 ASP B N 1
ATOM 3123 C CA . ASP B 1 53 ? 3.945 14.523 5.66 1 97.88 53 ASP B CA 1
ATOM 3124 C C . ASP B 1 53 ? 4.398 15.852 6.262 1 97.88 53 ASP B C 1
ATOM 3126 O O . ASP B 1 53 ? 5.59 16.062 6.488 1 97.88 53 ASP B O 1
ATOM 3130 N N . GLY B 1 54 ? 3.414 16.688 6.516 1 97.88 54 GLY B N 1
ATOM 3131 C CA . GLY B 1 54 ? 3.756 17.953 7.164 1 97.88 54 GLY B CA 1
ATOM 3132 C C . GLY B 1 54 ? 4.438 17.75 8.508 1 97.88 54 GLY B C 1
ATOM 3133 O O . GLY B 1 54 ? 5.523 18.297 8.742 1 97.88 54 GLY B O 1
ATOM 3134 N N . LEU B 1 55 ? 3.844 17 9.336 1 98.38 55 LEU B N 1
ATOM 3135 C CA . LEU B 1 55 ? 4.367 16.75 10.672 1 98.38 55 LEU B CA 1
ATOM 3136 C C . LEU B 1 55 ? 5.691 16 10.609 1 98.38 55 LEU B C 1
ATOM 3138 O O . LEU B 1 55 ? 6.645 16.359 11.305 1 98.38 55 LEU B O 1
ATOM 3142 N N . GLY B 1 56 ? 5.723 14.969 9.773 1 98.69 56 GLY B N 1
ATOM 3143 C CA . GLY B 1 56 ? 6.953 14.203 9.633 1 98.69 56 GLY B CA 1
ATOM 3144 C C . GLY B 1 56 ? 8.125 15.047 9.164 1 98.69 56 GLY B C 1
ATOM 3145 O O . GLY B 1 56 ? 9.25 14.875 9.648 1 98.69 56 GLY B O 1
ATOM 3146 N N . SER B 1 57 ? 7.852 15.906 8.25 1 98.62 57 SER B N 1
ATOM 3147 C CA . SER B 1 57 ? 8.883 16.797 7.734 1 98.62 57 SER B CA 1
ATOM 3148 C C . SER B 1 57 ? 9.344 17.797 8.805 1 98.62 57 SER B C 1
ATOM 3150 O O . SER B 1 57 ? 10.539 18.078 8.922 1 98.62 57 SER B O 1
ATOM 3152 N N . GLN B 1 58 ? 8.375 18.312 9.586 1 98.5 58 GLN B N 1
ATOM 3153 C CA . GLN B 1 58 ? 8.719 19.219 10.688 1 98.5 58 GLN B CA 1
ATOM 3154 C C . GLN B 1 58 ? 9.648 18.531 11.688 1 98.5 58 GLN B C 1
ATOM 3156 O O . GLN B 1 58 ? 10.68 19.094 12.062 1 98.5 58 GLN B O 1
ATOM 3161 N N . ILE B 1 59 ? 9.32 17.375 12.086 1 98.69 59 ILE B N 1
ATOM 3162 C CA . ILE B 1 59 ? 10.07 16.656 13.109 1 98.69 59 ILE B CA 1
ATOM 3163 C C . ILE B 1 59 ? 11.438 16.25 12.562 1 98.69 59 ILE B C 1
ATOM 3165 O O . ILE B 1 59 ? 12.453 16.359 13.258 1 98.69 59 ILE B O 1
ATOM 3169 N N . GLY B 1 60 ? 11.43 15.742 11.312 1 98.75 60 GLY B N 1
ATOM 3170 C CA . GLY B 1 60 ? 12.703 15.438 10.672 1 98.75 60 GLY B CA 1
ATOM 3171 C C . GLY B 1 60 ? 13.641 16.625 10.625 1 98.75 60 GLY B C 1
ATOM 3172 O O . GLY B 1 60 ? 14.82 16.5 10.953 1 98.75 60 GLY B O 1
ATOM 3173 N N . LEU B 1 61 ? 13.125 17.781 10.227 1 98.75 61 LEU B N 1
ATOM 3174 C CA . LEU B 1 61 ? 13.945 18.984 10.133 1 98.75 61 LEU B CA 1
ATOM 3175 C C . LEU B 1 61 ? 14.359 19.453 11.516 1 98.75 61 LEU B C 1
ATOM 3177 O O . LEU B 1 61 ? 15.484 19.938 11.703 1 98.75 61 LEU B O 1
ATOM 3181 N N . TYR B 1 62 ? 13.477 19.375 12.477 1 98.75 62 TYR B N 1
ATOM 3182 C CA . TYR B 1 62 ? 13.781 19.734 13.859 1 98.75 62 TYR B CA 1
ATOM 3183 C C . TYR B 1 62 ? 15.047 19.031 14.336 1 98.75 62 TYR B C 1
ATOM 3185 O O . TYR B 1 62 ? 15.969 19.672 14.836 1 98.75 62 TYR B O 1
ATOM 3193 N N . TYR B 1 63 ? 15.109 17.75 14.117 1 98.69 63 TYR B N 1
ATOM 3194 C CA . TYR B 1 63 ? 16.234 16.984 14.617 1 98.69 63 TYR B CA 1
ATOM 3195 C C . TYR B 1 63 ? 17.5 17.281 13.812 1 98.69 63 TYR B C 1
ATOM 3197 O O . TYR B 1 63 ? 18.609 17.266 14.352 1 98.69 63 TYR B O 1
ATOM 3205 N N . LEU B 1 64 ? 17.297 17.547 12.484 1 98.44 64 LEU B N 1
ATOM 3206 C CA . LEU B 1 64 ? 18.438 17.969 11.695 1 98.44 64 LEU B CA 1
ATOM 3207 C C . LEU B 1 64 ? 19.031 19.266 12.234 1 98.44 64 LEU B C 1
ATOM 3209 O O . LEU B 1 64 ? 20.25 19.359 12.453 1 98.44 64 LEU B O 1
ATOM 3213 N N . LEU B 1 65 ? 18.203 20.25 12.531 1 98.69 65 LEU B N 1
ATOM 3214 C CA . LEU B 1 65 ? 18.641 21.547 13.031 1 98.69 65 LEU B CA 1
ATOM 3215 C C . LEU B 1 65 ? 19.25 21.422 14.422 1 98.69 65 LEU B C 1
ATOM 3217 O O . LEU B 1 65 ? 20.25 22.062 14.727 1 98.69 65 LEU B O 1
ATOM 3221 N N . LYS B 1 66 ? 18.656 20.578 15.219 1 98.31 66 LYS B N 1
ATOM 3222 C CA . LYS B 1 66 ? 19.219 20.328 16.547 1 98.31 66 LYS B CA 1
ATOM 3223 C C . LYS B 1 66 ? 20.609 19.734 16.453 1 98.31 66 LYS B C 1
ATOM 3225 O O . LYS B 1 66 ? 21.5 20.094 17.219 1 98.31 66 LYS B O 1
ATOM 3230 N N . SER B 1 67 ? 20.766 18.828 15.578 1 97 67 SER B N 1
ATOM 3231 C CA . SER B 1 67 ? 22.078 18.219 15.367 1 97 67 SER B CA 1
ATOM 3232 C C . SER B 1 67 ? 23.125 19.266 14.969 1 97 67 SER B C 1
ATOM 3234 O O . SER B 1 67 ? 24.312 19.078 15.219 1 97 67 SER B O 1
ATOM 3236 N N . LEU B 1 68 ? 22.688 20.328 14.414 1 97.5 68 LEU B N 1
ATOM 3237 C CA . LEU B 1 68 ? 23.562 21.406 13.984 1 97.5 68 LEU B CA 1
ATOM 3238 C C . LEU B 1 68 ? 23.625 22.516 15.031 1 97.5 68 LEU B C 1
ATOM 3240 O O . LEU B 1 68 ? 24.078 23.625 14.75 1 97.5 68 LEU B O 1
ATOM 3244 N N . LYS B 1 69 ? 23.031 22.25 16.203 1 97.62 69 LYS B N 1
ATOM 3245 C CA . LYS B 1 69 ? 23.078 23.109 17.375 1 97.62 69 LYS B CA 1
ATOM 3246 C C . LYS B 1 69 ? 22.312 24.406 17.141 1 97.62 69 LYS B C 1
ATOM 3248 O O . LYS B 1 69 ? 22.703 25.469 17.625 1 97.62 69 LYS B O 1
ATOM 3253 N N . LYS B 1 70 ? 21.344 24.312 16.297 1 98.25 70 LYS B N 1
ATOM 3254 C CA . LYS B 1 70 ? 20.453 25.453 16.109 1 98.25 70 LYS B CA 1
ATOM 3255 C C . LYS B 1 70 ? 19.375 25.469 17.188 1 98.25 70 LYS B C 1
ATOM 3257 O O . LYS B 1 70 ? 19.078 24.453 17.812 1 98.25 70 LYS B O 1
ATOM 3262 N N . ASP B 1 71 ? 18.875 26.703 17.453 1 98 71 ASP B N 1
ATOM 3263 C CA . ASP B 1 71 ? 17.688 26.859 18.281 1 98 71 ASP B CA 1
ATOM 3264 C C . ASP B 1 71 ? 16.406 26.719 17.453 1 98 71 ASP B C 1
ATOM 3266 O O . ASP B 1 71 ? 16.109 27.578 16.625 1 98 71 ASP B O 1
ATOM 3270 N N . VAL B 1 72 ? 15.617 25.656 17.703 1 98.12 72 VAL B N 1
ATOM 3271 C CA . VAL B 1 72 ? 14.492 25.359 16.812 1 98.12 72 VAL B CA 1
ATOM 3272 C C . VAL B 1 72 ? 13.234 25.109 17.641 1 98.12 72 VAL B C 1
ATOM 3274 O O . VAL B 1 72 ? 13.289 24.469 18.688 1 98.12 72 VAL B O 1
ATOM 3277 N N . ARG B 1 73 ? 12.141 25.609 17.188 1 97.31 73 ARG B N 1
ATOM 3278 C CA . ARG B 1 73 ? 10.812 25.375 17.75 1 97.31 73 ARG B CA 1
ATOM 3279 C C . ARG B 1 73 ? 9.828 24.953 16.656 1 97.31 73 ARG B C 1
ATOM 3281 O O . ARG B 1 73 ? 9.922 25.422 15.516 1 97.31 73 ARG B O 1
ATOM 3288 N N . ILE B 1 74 ? 8.914 24.078 17.047 1 98.19 74 ILE B N 1
ATOM 3289 C CA . ILE B 1 74 ? 7.789 23.734 16.188 1 98.19 74 ILE B CA 1
ATOM 3290 C C . ILE B 1 74 ? 6.504 24.344 16.734 1 98.19 74 ILE B C 1
ATOM 3292 O O . ILE B 1 74 ? 6.223 24.25 17.938 1 98.19 74 ILE B O 1
ATOM 3296 N N . LEU B 1 75 ? 5.781 25.016 15.906 1 97.25 75 LEU B N 1
ATOM 3297 C CA . LEU B 1 75 ? 4.496 25.594 16.297 1 97.25 75 LEU B CA 1
ATOM 3298 C C . LEU B 1 75 ? 3.484 25.469 15.156 1 97.25 75 LEU B C 1
ATOM 3300 O O . LEU B 1 75 ? 3.74 25.922 14.039 1 97.25 75 LEU B O 1
ATOM 3304 N N . ASN B 1 76 ? 2.355 24.844 15.438 1 97 76 ASN B N 1
ATOM 3305 C CA . ASN B 1 76 ? 1.277 24.672 14.469 1 97 76 ASN B CA 1
ATOM 3306 C C . ASN B 1 76 ? -0.028 25.281 14.969 1 97 76 ASN B C 1
ATOM 3308 O O . ASN B 1 76 ? -0.111 25.734 16.125 1 97 76 ASN B O 1
ATOM 3312 N N . ASN B 1 77 ? -0.971 25.344 14.016 1 94 77 ASN B N 1
ATOM 3313 C CA . ASN B 1 77 ? -2.254 25.953 14.328 1 94 77 ASN B CA 1
ATOM 3314 C C . ASN B 1 77 ? -3.061 25.109 15.305 1 94 77 ASN B C 1
ATOM 3316 O O . ASN B 1 77 ? -3.82 25.641 16.125 1 94 77 ASN B O 1
ATOM 3320 N N . GLU B 1 78 ? -2.975 23.797 15.18 1 92.69 78 GLU B N 1
ATOM 3321 C CA . GLU B 1 78 ? -3.742 22.859 15.984 1 92.69 78 GLU B CA 1
ATOM 3322 C C . GLU B 1 78 ? -2.854 21.734 16.516 1 92.69 78 GLU B C 1
ATOM 3324 O O . GLU B 1 78 ? -1.704 21.594 16.094 1 92.69 78 GLU B O 1
ATOM 3329 N N . LYS B 1 79 ? -3.482 21.047 17.484 1 93.88 79 LYS B N 1
ATOM 3330 C CA . LYS B 1 79 ? -2.783 19.906 18.062 1 93.88 79 LYS B CA 1
ATOM 3331 C C . LYS B 1 79 ? -2.553 18.812 17.016 1 93.88 79 LYS B C 1
ATOM 3333 O O . LYS B 1 79 ? -3.252 18.766 16 1 93.88 79 LYS B O 1
ATOM 3338 N N . VAL B 1 80 ? -1.526 17.984 17.25 1 95.44 80 VAL B N 1
ATOM 3339 C CA . VAL B 1 80 ? -1.299 16.812 16.406 1 95.44 80 VAL B CA 1
ATOM 3340 C C . VAL B 1 80 ? -2.58 15.984 16.312 1 95.44 80 VAL B C 1
ATOM 3342 O O . VAL B 1 80 ? -3.221 15.711 17.328 1 95.44 80 VAL B O 1
ATOM 3345 N N . PRO B 1 81 ? -2.973 15.672 15.125 1 92.56 81 PRO B N 1
ATOM 3346 C CA . PRO B 1 81 ? -4.168 14.828 15.008 1 92.56 81 PRO B CA 1
ATOM 3347 C C . PRO B 1 81 ? -4.059 13.539 15.812 1 92.56 81 PRO B C 1
ATOM 3349 O O . PRO B 1 81 ? -2.99 12.922 15.859 1 92.56 81 PRO B O 1
ATOM 3352 N N . GLU B 1 82 ? -5.156 13.117 16.328 1 89.25 82 GLU B N 1
ATOM 3353 C CA . GLU B 1 82 ? -5.199 11.969 17.219 1 89.25 82 GLU B CA 1
ATOM 3354 C C . GLU B 1 82 ? -4.621 10.727 16.562 1 89.25 82 GLU B C 1
ATOM 3356 O O . GLU B 1 82 ? -3.859 9.977 17.172 1 89.25 82 GLU B O 1
ATOM 3361 N N . TYR B 1 83 ? -4.902 10.523 15.344 1 88.56 83 TYR B N 1
ATOM 3362 C CA . TYR B 1 83 ? -4.516 9.289 14.672 1 88.56 83 TYR B CA 1
ATOM 3363 C C . TYR B 1 83 ? -3.008 9.234 14.453 1 88.56 83 TYR B C 1
ATOM 3365 O O . TYR B 1 83 ? -2.455 8.172 14.172 1 88.56 83 TYR B O 1
ATOM 3373 N N . LEU B 1 84 ? -2.309 10.336 14.656 1 95.81 84 LEU B N 1
ATOM 3374 C CA . LEU B 1 84 ? -0.871 10.383 14.414 1 95.81 84 LEU B CA 1
ATOM 3375 C C . LEU B 1 84 ? -0.102 10.414 15.734 1 95.81 84 LEU B C 1
ATOM 3377 O O . LEU B 1 84 ? 1.132 10.406 15.734 1 95.81 84 LEU B O 1
ATOM 3381 N N . GLU B 1 85 ? -0.758 10.367 16.812 1 94.88 85 GLU B N 1
ATOM 3382 C CA . GLU B 1 85 ? -0.137 10.602 18.109 1 94.88 85 GLU B CA 1
ATOM 3383 C C . GLU B 1 85 ? 0.891 9.516 18.438 1 94.88 85 GLU B C 1
ATOM 3385 O O . GLU B 1 85 ? 1.877 9.781 19.125 1 94.88 85 GLU B O 1
ATOM 3390 N N . ASN B 1 86 ? 0.682 8.328 17.906 1 93.69 86 ASN B N 1
ATOM 3391 C CA . ASN B 1 86 ? 1.567 7.227 18.266 1 93.69 86 ASN B CA 1
ATOM 3392 C C . ASN B 1 86 ? 2.771 7.152 17.328 1 93.69 86 ASN B C 1
ATOM 3394 O O . ASN B 1 86 ? 3.719 6.406 17.578 1 93.69 86 ASN B O 1
ATOM 3398 N N . VAL B 1 87 ? 2.734 7.977 16.281 1 97.25 87 VAL B N 1
ATOM 3399 C CA . VAL B 1 87 ? 3.846 7.902 15.336 1 97.25 87 VAL B CA 1
ATOM 3400 C C . VAL B 1 87 ? 4.562 9.25 15.281 1 97.25 87 VAL B C 1
ATOM 3402 O O . VAL B 1 87 ? 5.484 9.43 14.477 1 97.25 87 VAL B O 1
ATOM 3405 N N . MET B 1 88 ? 4.152 10.18 16.031 1 96.94 88 MET B N 1
ATOM 3406 C CA . MET B 1 88 ? 4.77 11.5 16.156 1 96.94 88 MET B CA 1
ATOM 3407 C C . MET B 1 88 ? 5.145 11.805 17.594 1 96.94 88 MET B C 1
ATOM 3409 O O . MET B 1 88 ? 4.41 11.445 18.516 1 96.94 88 MET B O 1
ATOM 3413 N N . PRO B 1 89 ? 6.273 12.453 17.812 1 96.69 89 PRO B N 1
ATOM 3414 C CA . PRO B 1 89 ? 6.555 12.961 19.156 1 96.69 89 PRO B CA 1
ATOM 3415 C C . PRO B 1 89 ? 5.719 14.188 19.516 1 96.69 89 PRO B C 1
ATOM 3417 O O . PRO B 1 89 ? 6.207 15.312 19.438 1 96.69 89 PRO B O 1
ATOM 3420 N N . VAL B 1 90 ? 4.637 14.031 20.094 1 94.19 90 VAL B N 1
ATOM 3421 C CA . VAL B 1 90 ? 3.6 15.047 20.266 1 94.19 90 VAL B CA 1
ATOM 3422 C C . VAL B 1 90 ? 4.117 16.156 21.172 1 94.19 90 VAL B C 1
ATOM 3424 O O . VAL B 1 90 ? 3.779 17.328 20.984 1 94.19 90 VAL B O 1
ATOM 3427 N N . LYS B 1 91 ? 4.926 15.844 22.094 1 94.25 91 LYS B N 1
ATOM 3428 C CA . LYS B 1 91 ? 5.414 16.812 23.062 1 94.25 91 LYS B CA 1
ATOM 3429 C C . LYS B 1 91 ? 6.328 17.844 22.406 1 94.25 91 LYS B C 1
ATOM 3431 O O . LYS B 1 91 ? 6.523 18.938 22.922 1 94.25 91 LYS B O 1
ATOM 3436 N N . LEU B 1 92 ? 6.848 17.5 21.266 1 96.19 92 LEU B N 1
ATOM 3437 C CA . LEU B 1 92 ? 7.762 18.375 20.531 1 96.19 92 LEU B CA 1
ATOM 3438 C C . LEU B 1 92 ? 6.992 19.406 19.719 1 96.19 92 LEU B C 1
ATOM 3440 O O . LEU B 1 92 ? 7.555 20.422 19.297 1 96.19 92 LEU B O 1
ATOM 3444 N N . VAL B 1 93 ? 5.723 19.141 19.484 1 97.25 93 VAL B N 1
ATOM 3445 C CA . VAL B 1 93 ? 4.941 19.953 18.562 1 97.25 93 VAL B CA 1
ATOM 3446 C C . VAL B 1 93 ? 4.043 20.906 19.344 1 97.25 93 VAL B C 1
ATOM 3448 O O . VAL B 1 93 ? 3.031 20.484 19.906 1 97.25 93 VAL B O 1
ATOM 3451 N N . GLY B 1 94 ? 4.461 22.188 19.328 1 96.19 94 GLY B N 1
ATOM 3452 C CA . GLY B 1 94 ? 3.594 23.188 19.922 1 96.19 94 GLY B CA 1
ATOM 3453 C C . GLY B 1 94 ? 2.385 23.531 19.078 1 96.19 94 GLY B C 1
ATOM 3454 O O . GLY B 1 94 ? 2.398 23.312 17.859 1 96.19 94 GLY B O 1
ATOM 3455 N N . PHE B 1 95 ? 1.35 24.031 19.672 1 95.62 95 PHE B N 1
ATOM 3456 C CA . PHE B 1 95 ? 0.167 24.469 18.938 1 95.62 95 PHE B CA 1
ATOM 3457 C C . PHE B 1 95 ? -0.493 25.641 19.641 1 95.62 95 PHE B C 1
ATOM 3459 O O . PHE B 1 95 ? -0.265 25.875 20.828 1 95.62 95 PHE B O 1
ATOM 3466 N N . LEU B 1 96 ? -1.228 26.375 18.812 1 92.75 96 LEU B N 1
ATOM 3467 C CA . LEU B 1 96 ? -1.885 27.562 19.359 1 92.75 96 LEU B CA 1
ATOM 3468 C C . LEU B 1 96 ? -3.258 27.219 19.922 1 92.75 96 LEU B C 1
ATOM 3470 O O . LEU B 1 96 ? -3.928 26.297 19.422 1 92.75 96 LEU B O 1
ATOM 3474 N N . GLY B 1 97 ? -3.67 27.906 20.875 1 82.81 97 GLY B N 1
ATOM 3475 C CA . GLY B 1 97 ? -5.055 27.844 21.312 1 82.81 97 GLY B CA 1
ATOM 3476 C C . GLY B 1 97 ? -5.219 27.203 22.672 1 82.81 97 GLY B C 1
ATOM 3477 O O . GLY B 1 97 ? -4.305 27.25 23.5 1 82.81 97 GLY B O 1
ATOM 3478 N N . HIS B 1 98 ? -6.488 26.656 22.812 1 79.5 98 HIS B N 1
ATOM 3479 C CA . HIS B 1 98 ? -6.867 26.125 24.125 1 79.5 98 HIS B CA 1
ATOM 3480 C C . HIS B 1 98 ? -5.988 24.953 24.516 1 79.5 98 HIS B C 1
ATOM 3482 O O . HIS B 1 98 ? -5.875 23.984 23.766 1 79.5 98 HIS B O 1
ATOM 3488 N N . ASN B 1 99 ? -5.258 25.047 25.578 1 80.38 99 ASN B N 1
ATOM 3489 C CA . ASN B 1 99 ? -4.391 24.031 26.156 1 80.38 99 ASN B CA 1
ATOM 3490 C C . ASN B 1 99 ? -3.023 24 25.484 1 80.38 99 ASN B C 1
ATOM 3492 O O . ASN B 1 99 ? -2.244 23.078 25.688 1 80.38 99 ASN B O 1
ATOM 3496 N N . GLY B 1 100 ? -2.92 24.953 24.547 1 89.75 100 GLY B N 1
ATOM 3497 C CA . GLY B 1 100 ? -1.618 25.141 23.922 1 89.75 100 GLY B CA 1
ATOM 3498 C C . GLY B 1 100 ? -0.946 26.438 24.328 1 89.75 100 GLY B C 1
ATOM 3499 O O . GLY B 1 100 ? -1.009 26.844 25.484 1 89.75 100 GLY B O 1
ATOM 3500 N N . ILE B 1 101 ? -0.203 27.031 23.375 1 90.88 101 ILE B N 1
ATOM 3501 C CA . ILE B 1 101 ? 0.525 28.281 23.641 1 90.88 101 ILE B CA 1
ATOM 3502 C C . ILE B 1 101 ? -0.357 29.469 23.297 1 90.88 101 ILE B C 1
ATOM 3504 O O . ILE B 1 101 ? -0.96 29.531 22.219 1 90.88 101 ILE B O 1
ATOM 3508 N N . GLU B 1 102 ? -0.408 30.344 24.172 1 90.44 102 GLU B N 1
ATOM 3509 C CA . GLU B 1 102 ? -1.149 31.578 23.922 1 90.44 102 GLU B CA 1
ATOM 3510 C C . GLU B 1 102 ? -0.447 32.438 22.875 1 90.44 102 GLU B C 1
ATOM 3512 O O . GLU B 1 102 ? 0.783 32.438 22.797 1 90.44 102 GLU B O 1
ATOM 3517 N N . GLU B 1 103 ? -1.276 33.188 22.172 1 88.69 103 GLU B N 1
ATOM 3518 C CA . GLU B 1 103 ? -0.756 33.969 21.047 1 88.69 103 GLU B CA 1
ATOM 3519 C C . GLU B 1 103 ? 0.339 34.906 21.516 1 88.69 103 GLU B C 1
ATOM 3521 O O . GLU B 1 103 ? 1.377 35.031 20.859 1 88.69 103 GLU B O 1
ATOM 3526 N N . ALA B 1 104 ? 0.119 35.531 22.656 1 88.12 104 ALA B N 1
ATOM 3527 C CA . ALA B 1 104 ? 1.091 36.5 23.172 1 88.12 104 ALA B CA 1
ATOM 3528 C C . ALA B 1 104 ? 2.408 35.812 23.516 1 88.12 104 ALA B C 1
ATOM 3530 O O . ALA B 1 104 ? 3.484 36.344 23.234 1 88.12 104 ALA B O 1
ATOM 3531 N N . ALA B 1 105 ? 2.297 34.75 24.078 1 90.69 105 ALA B N 1
ATOM 3532 C CA . ALA B 1 105 ? 3.484 33.969 24.422 1 90.69 105 ALA B CA 1
ATOM 3533 C C . ALA B 1 105 ? 4.188 33.438 23.172 1 90.69 105 ALA B C 1
ATOM 3535 O O . ALA B 1 105 ? 5.418 33.406 23.109 1 90.69 105 ALA B O 1
ATOM 3536 N N . ALA B 1 106 ? 3.377 33.094 22.234 1 92.25 106 ALA B N 1
ATOM 3537 C CA . ALA B 1 106 ? 3.922 32.594 20.969 1 92.25 106 ALA B CA 1
ATOM 3538 C C . ALA B 1 106 ? 4.715 33.688 20.25 1 92.25 106 ALA B C 1
ATOM 3540 O O . ALA B 1 106 ? 5.785 33.438 19.703 1 92.25 106 ALA B O 1
ATOM 3541 N N . ALA B 1 107 ? 4.23 34.875 20.266 1 91.38 107 ALA B N 1
ATOM 3542 C CA . ALA B 1 107 ? 4.91 36 19.625 1 91.38 107 ALA B CA 1
ATOM 3543 C C . ALA B 1 107 ? 6.297 36.219 20.219 1 91.38 107 ALA B C 1
ATOM 3545 O O . ALA B 1 107 ? 7.254 36.469 19.484 1 91.38 107 ALA B O 1
ATOM 3546 N N . LYS B 1 108 ? 6.402 36.094 21.484 1 91.12 108 LYS B N 1
ATOM 3547 C CA . LYS B 1 108 ? 7.684 36.25 22.172 1 91.12 108 LYS B CA 1
ATOM 3548 C C . LYS B 1 108 ? 8.648 35.125 21.797 1 91.12 108 LYS B C 1
ATOM 3550 O O . LYS B 1 108 ? 9.836 35.375 21.594 1 91.12 108 LYS B O 1
ATOM 3555 N N . LEU B 1 109 ? 8.07 34 21.688 1 90.06 109 LEU B N 1
ATOM 3556 C CA . LEU B 1 109 ? 8.859 32.812 21.391 1 90.06 109 LEU B CA 1
ATOM 3557 C C . LEU B 1 109 ? 9.398 32.844 19.969 1 90.06 109 LEU B C 1
ATOM 3559 O O . LEU B 1 109 ? 10.469 32.312 19.688 1 90.06 109 LEU B O 1
ATOM 3563 N N . LEU B 1 110 ? 8.711 33.531 19.109 1 92.38 110 LEU B N 1
ATOM 3564 C CA . LEU B 1 110 ? 9.016 33.5 17.688 1 92.38 110 LEU B CA 1
ATOM 3565 C C . LEU B 1 110 ? 9.977 34.625 17.328 1 92.38 110 LEU B C 1
ATOM 3567 O O . LEU B 1 110 ? 10.555 34.625 16.234 1 92.38 110 LEU B O 1
ATOM 3571 N N . LYS B 1 111 ? 10.227 35.531 18.219 1 90.38 111 LYS B N 1
ATOM 3572 C CA . LYS B 1 111 ? 11.016 36.719 17.922 1 90.38 111 LYS B CA 1
ATOM 3573 C C . LYS B 1 111 ? 12.383 36.344 17.359 1 90.38 111 LYS B C 1
ATOM 3575 O O . LYS B 1 111 ? 13.055 35.438 17.906 1 90.38 111 LYS B O 1
ATOM 3580 N N . ASP B 1 112 ? 12.836 36.938 16.188 1 93 112 ASP B N 1
ATOM 3581 C CA . ASP B 1 112 ? 14.141 36.844 15.555 1 93 112 ASP B CA 1
ATOM 3582 C C . ASP B 1 112 ? 14.383 35.469 14.938 1 93 112 ASP B C 1
ATOM 3584 O O . ASP B 1 112 ? 15.531 35.094 14.719 1 93 112 ASP B O 1
ATOM 3588 N N . ARG B 1 113 ? 13.289 34.719 14.727 1 97.12 113 ARG B N 1
ATOM 3589 C CA . ARG B 1 113 ? 13.453 33.375 14.156 1 97.12 113 ARG B CA 1
ATOM 3590 C C . ARG B 1 113 ? 13.219 33.406 12.648 1 97.12 113 ARG B C 1
ATOM 3592 O O . ARG B 1 113 ? 12.438 34.219 12.148 1 97.12 113 ARG B O 1
ATOM 3599 N N . PHE B 1 114 ? 13.977 32.625 11.945 1 97.94 114 PHE B N 1
ATOM 3600 C CA . PHE B 1 114 ? 13.664 32.312 10.555 1 97.94 114 PHE B CA 1
ATOM 3601 C C . PHE B 1 114 ? 12.602 31.219 10.469 1 97.94 114 PHE B C 1
ATOM 3603 O O . PHE B 1 114 ? 12.703 30.188 11.141 1 97.94 114 PHE B O 1
ATOM 3610 N N . VAL B 1 115 ? 11.57 31.422 9.609 1 97.75 115 VAL B N 1
ATOM 3611 C CA . VAL B 1 115 ? 10.445 30.5 9.57 1 97.75 115 VAL B CA 1
ATOM 3612 C C . VAL B 1 115 ? 10.57 29.594 8.352 1 97.75 115 VAL B C 1
ATOM 3614 O O . VAL B 1 115 ? 10.719 30.062 7.227 1 97.75 115 VAL B O 1
ATOM 3617 N N . PHE B 1 116 ? 10.562 28.266 8.578 1 97.81 116 PHE B N 1
ATOM 3618 C CA . PHE B 1 116 ? 10.336 27.312 7.496 1 97.81 116 PHE B CA 1
ATOM 3619 C C . PHE B 1 116 ? 8.883 26.828 7.492 1 97.81 116 PHE B C 1
ATOM 3621 O O . PHE B 1 116 ? 8.383 26.344 8.508 1 97.81 116 PHE B O 1
ATOM 3628 N N . ILE B 1 117 ? 8.211 27.016 6.402 1 97.06 117 ILE B N 1
ATOM 3629 C CA . ILE B 1 117 ? 6.887 26.422 6.18 1 97.06 117 ILE B CA 1
ATOM 3630 C C . ILE B 1 117 ? 7.023 25.109 5.418 1 97.06 117 ILE B C 1
ATOM 3632 O O . ILE B 1 117 ? 7.441 25.094 4.258 1 97.06 117 ILE B O 1
ATOM 3636 N N . LEU B 1 118 ? 6.652 24.047 6.07 1 97.62 118 LEU B N 1
ATOM 3637 C CA . LEU B 1 118 ? 6.863 22.734 5.477 1 97.62 118 LEU B CA 1
ATOM 3638 C C . LEU B 1 118 ? 5.57 22.188 4.887 1 97.62 118 LEU B C 1
ATOM 3640 O O . LEU B 1 118 ? 4.52 22.234 5.531 1 97.62 118 LEU B O 1
ATOM 3644 N N . ASP B 1 119 ? 5.652 21.594 3.662 1 95.62 119 ASP B N 1
ATOM 3645 C CA . ASP B 1 119 ? 4.578 20.891 2.967 1 95.62 119 ASP B CA 1
ATOM 3646 C C . ASP B 1 119 ? 3.408 21.828 2.678 1 95.62 119 ASP B C 1
ATOM 3648 O O . ASP B 1 119 ? 2.246 21.438 2.801 1 95.62 119 ASP B O 1
ATOM 3652 N N . SER B 1 120 ? 3.76 23.078 2.547 1 89.94 120 SER B N 1
ATOM 3653 C CA . SER B 1 120 ? 2.801 24.125 2.227 1 89.94 120 SER B CA 1
ATOM 3654 C C . SER B 1 120 ? 3.482 25.297 1.526 1 89.94 120 SER B C 1
ATOM 3656 O O . SER B 1 120 ? 4.66 25.562 1.764 1 89.94 120 SER B O 1
ATOM 3658 N N . SER B 1 121 ? 2.75 26.016 0.738 1 78.25 121 SER B N 1
ATOM 3659 C CA . SER B 1 121 ? 3.402 27 -0.133 1 78.25 121 SER B CA 1
ATOM 3660 C C . SER B 1 121 ? 3.234 28.406 0.401 1 78.25 121 SER B C 1
ATOM 3662 O O . SER B 1 121 ? 3.99 29.312 0.029 1 78.25 121 SER B O 1
ATOM 3664 N N . GLU B 1 122 ? 2.266 28.641 1.298 1 85.62 122 GLU B N 1
ATOM 3665 C CA . GLU B 1 122 ? 1.992 30.031 1.639 1 85.62 122 GLU B CA 1
ATOM 3666 C C . GLU B 1 122 ? 1.681 30.188 3.125 1 85.62 122 GLU B C 1
ATOM 3668 O O . GLU B 1 122 ? 1.117 29.281 3.744 1 85.62 122 GLU B O 1
ATOM 3673 N N . PRO B 1 123 ? 2.051 31.344 3.6 1 90.69 123 PRO B N 1
ATOM 3674 C CA . PRO B 1 123 ? 1.824 31.625 5.02 1 90.69 123 PRO B CA 1
ATOM 3675 C C . PRO B 1 123 ? 0.358 31.484 5.422 1 90.69 123 PRO B C 1
ATOM 3677 O O . PRO B 1 123 ? 0.058 31 6.52 1 90.69 123 PRO B O 1
ATOM 3680 N N . HIS B 1 124 ? -0.526 31.844 4.527 1 90.19 124 HIS B N 1
ATOM 3681 C CA . HIS B 1 124 ? -1.938 31.859 4.891 1 90.19 124 HIS B CA 1
ATOM 3682 C C . HIS B 1 124 ? -2.459 30.453 5.148 1 90.19 124 HIS B C 1
ATOM 3684 O O . HIS B 1 124 ? -3.461 30.266 5.848 1 90.19 124 HIS B O 1
ATOM 3690 N N . ARG B 1 125 ? -1.781 29.438 4.688 1 90 125 ARG B N 1
ATOM 3691 C CA . ARG B 1 125 ? -2.176 28.047 4.902 1 90 125 ARG B CA 1
ATOM 3692 C C . ARG B 1 125 ? -1.89 27.609 6.336 1 90 125 ARG B C 1
ATOM 3694 O O . ARG B 1 125 ? -2.391 26.578 6.789 1 90 125 ARG B O 1
ATOM 3701 N N . SER B 1 126 ? -1.12 28.406 7.035 1 93 126 SER B N 1
ATOM 3702 C CA . SER B 1 126 ? -0.831 28.109 8.438 1 93 126 SER B CA 1
ATOM 3703 C C . SER B 1 126 ? -1.761 28.891 9.359 1 93 126 SER B C 1
ATOM 3705 O O . SER B 1 126 ? -1.569 28.906 10.578 1 93 126 SER B O 1
ATOM 3707 N N . GLU B 1 127 ? -2.617 29.656 8.82 1 93.62 127 GLU B N 1
ATOM 3708 C CA . GLU B 1 127 ? -3.666 30.391 9.516 1 93.62 127 GLU B CA 1
ATOM 3709 C C . GLU B 1 127 ? -3.082 31.266 10.617 1 93.62 127 GLU B C 1
ATOM 3711 O O . GLU B 1 127 ? -2.213 32.094 10.359 1 93.62 127 GLU B O 1
ATOM 3716 N N . LYS B 1 128 ? -3.428 30.984 11.891 1 93.31 128 LYS B N 1
ATOM 3717 C CA . LYS B 1 128 ? -3.059 31.875 12.992 1 93.31 128 LYS B CA 1
ATOM 3718 C C . LYS B 1 128 ? -1.543 31.969 13.133 1 93.31 128 LYS B C 1
ATOM 3720 O O . LYS B 1 128 ? -1.007 33.062 13.43 1 93.31 128 LYS B O 1
ATOM 3725 N N . VAL B 1 129 ? -0.886 30.906 12.969 1 94.75 129 VAL B N 1
ATOM 3726 C CA . VAL B 1 129 ? 0.569 30.922 13.07 1 94.75 129 VAL B CA 1
ATOM 3727 C C . VAL B 1 129 ? 1.163 31.75 11.938 1 94.75 129 VAL B C 1
ATOM 3729 O O . VAL B 1 129 ? 2.104 32.531 12.148 1 94.75 129 VAL B O 1
ATOM 3732 N N . GLY B 1 130 ? 0.592 31.516 10.75 1 94.81 130 GLY B N 1
ATOM 3733 C CA . GLY B 1 130 ? 1.005 32.344 9.617 1 94.81 130 GLY B CA 1
ATOM 3734 C C . GLY B 1 130 ? 0.799 33.812 9.836 1 94.81 130 GLY B C 1
ATOM 3735 O O . GLY B 1 130 ? 1.688 34.625 9.547 1 94.81 130 GLY B O 1
ATOM 3736 N N . GLU B 1 131 ? -0.333 34.156 10.328 1 94.69 131 GLU B N 1
ATOM 3737 C CA . GLU B 1 131 ? -0.64 35.562 10.633 1 94.69 131 GLU B CA 1
ATOM 3738 C C . GLU B 1 131 ? 0.362 36.125 11.625 1 94.69 131 GLU B C 1
ATOM 3740 O O . GLU B 1 131 ? 0.802 37.281 11.477 1 94.69 131 GLU B O 1
ATOM 3745 N N . LEU B 1 132 ? 0.684 35.375 12.578 1 94.38 132 LEU B N 1
ATOM 3746 C CA . LEU B 1 132 ? 1.56 35.812 13.656 1 94.38 132 LEU B CA 1
ATOM 3747 C C . LEU B 1 132 ? 2.955 36.125 13.133 1 94.38 132 LEU B C 1
ATOM 3749 O O . LEU B 1 132 ? 3.486 37.219 13.375 1 94.38 132 LEU B O 1
ATOM 3753 N N . PHE B 1 133 ? 3.596 35.219 12.336 1 94.56 133 PHE B N 1
ATOM 3754 C CA . PHE B 1 133 ? 4.973 35.469 11.93 1 94.56 133 PHE B CA 1
ATOM 3755 C C . PHE B 1 133 ? 5.02 36.5 10.82 1 94.56 133 PHE B C 1
ATOM 3757 O O . PHE B 1 133 ? 6.047 37.156 10.617 1 94.56 133 PHE B O 1
ATOM 3764 N N . MET B 1 134 ? 3.904 36.625 10.102 1 95.06 134 MET B N 1
ATOM 3765 C CA . MET B 1 134 ? 3.828 37.719 9.117 1 95.06 134 MET B CA 1
ATOM 3766 C C . MET B 1 134 ? 3.715 39.062 9.805 1 95.06 134 MET B C 1
ATOM 3768 O O . MET B 1 134 ? 4.309 40.031 9.359 1 95.06 134 MET B O 1
ATOM 3772 N N . ALA B 1 135 ? 2.914 39.125 10.828 1 94.19 135 ALA B N 1
ATOM 3773 C CA . ALA B 1 135 ? 2.76 40.344 11.594 1 94.19 135 ALA B CA 1
ATOM 3774 C C . ALA B 1 135 ? 4.09 40.781 12.211 1 94.19 135 ALA B C 1
ATOM 3776 O O . ALA B 1 135 ? 4.371 41.969 12.328 1 94.19 135 ALA B O 1
ATOM 3777 N N . LEU B 1 136 ? 4.883 39.844 12.602 1 95.12 136 LEU B N 1
ATOM 3778 C CA . LEU B 1 136 ? 6.18 40.125 13.203 1 95.12 136 LEU B CA 1
ATOM 3779 C C . LEU B 1 136 ? 7.242 40.375 12.141 1 95.12 136 LEU B C 1
ATOM 3781 O O . LEU B 1 136 ? 8.406 40.625 12.461 1 95.12 136 LEU B O 1
ATOM 3785 N N . LYS B 1 137 ? 6.891 40.219 10.844 1 95.81 137 LYS B N 1
ATOM 3786 C CA . LYS B 1 137 ? 7.762 40.438 9.695 1 95.81 137 LYS B CA 1
ATOM 3787 C C . LYS B 1 137 ? 8.984 39.531 9.742 1 95.81 137 LYS B C 1
ATOM 3789 O O . LYS B 1 137 ? 10.102 39.969 9.469 1 95.81 137 LYS B O 1
ATOM 3794 N N . LEU B 1 138 ? 8.719 38.344 10.188 1 95.81 138 LEU B N 1
ATOM 3795 C CA . LEU B 1 138 ? 9.805 37.375 10.211 1 95.81 138 LEU B CA 1
ATOM 3796 C C . LEU B 1 138 ? 10.141 36.906 8.797 1 95.81 138 LEU B C 1
ATOM 3798 O O . LEU B 1 138 ? 9.242 36.719 7.973 1 95.81 138 LEU B O 1
ATOM 3802 N N . PRO B 1 139 ? 11.453 36.688 8.531 1 95.75 139 PRO B N 1
ATOM 3803 C CA . PRO B 1 139 ? 11.805 36.062 7.258 1 95.75 139 PRO B CA 1
ATOM 3804 C C . PRO B 1 139 ? 11.367 34.594 7.18 1 95.75 139 PRO B C 1
ATOM 3806 O O . PRO B 1 139 ? 11.375 33.906 8.195 1 95.75 139 PRO B O 1
ATOM 3809 N N . TRP B 1 140 ? 10.969 34.156 5.969 1 95.44 140 TRP B N 1
ATOM 3810 C CA . TRP B 1 140 ? 10.453 32.781 5.852 1 95.44 140 TRP B CA 1
ATOM 3811 C C . TRP B 1 140 ? 10.766 32.219 4.48 1 95.44 140 TRP B C 1
ATOM 3813 O O . TRP B 1 140 ? 11.109 32.938 3.547 1 95.44 140 TRP B O 1
ATOM 3823 N N . ALA B 1 141 ? 10.797 30.938 4.426 1 95.5 141 ALA B N 1
ATOM 3824 C CA . ALA B 1 141 ? 10.883 30.141 3.199 1 95.5 141 ALA B CA 1
ATOM 3825 C C . ALA B 1 141 ? 10.047 28.875 3.305 1 95.5 141 ALA B C 1
ATOM 3827 O O . ALA B 1 141 ? 9.766 28.391 4.406 1 95.5 141 ALA B O 1
ATOM 3828 N N . THR B 1 142 ? 9.633 28.344 2.17 1 94.69 142 THR B N 1
ATOM 3829 C CA . THR B 1 142 ? 8.883 27.078 2.158 1 94.69 142 THR B CA 1
ATOM 3830 C C . THR B 1 142 ? 9.773 25.922 1.726 1 94.69 142 THR B C 1
ATOM 3832 O O . THR B 1 142 ? 10.734 26.125 0.978 1 94.69 142 THR B O 1
ATOM 3835 N N . ILE B 1 143 ? 9.609 24.797 2.271 1 95.5 143 ILE B N 1
ATOM 3836 C CA . ILE B 1 143 ? 10.117 23.516 1.793 1 95.5 143 ILE B CA 1
ATOM 3837 C C . ILE B 1 143 ? 8.953 22.609 1.391 1 95.5 143 ILE B C 1
ATOM 3839 O O . ILE B 1 143 ? 8.164 22.188 2.24 1 95.5 143 ILE B O 1
ATOM 3843 N N . ASP B 1 144 ? 8.859 22.375 0.108 1 91.81 144 ASP B N 1
ATOM 3844 C CA . ASP B 1 144 ? 7.629 21.75 -0.377 1 91.81 144 ASP B CA 1
ATOM 3845 C C . ASP B 1 144 ? 7.891 20.922 -1.634 1 91.81 144 ASP B C 1
ATOM 3847 O O . ASP B 1 144 ? 8.945 21.047 -2.256 1 91.81 144 ASP B O 1
ATOM 3851 N N . HIS B 1 145 ? 6.941 20.078 -1.925 1 89.81 145 HIS B N 1
ATOM 3852 C CA . HIS B 1 145 ? 7.027 19.281 -3.139 1 89.81 145 HIS B CA 1
ATOM 3853 C C . HIS B 1 145 ? 5.84 19.531 -4.059 1 89.81 145 HIS B C 1
ATOM 3855 O O . HIS B 1 145 ? 5.781 19.016 -5.172 1 89.81 145 HIS B O 1
ATOM 3861 N N . HIS B 1 146 ? 4.949 20.375 -3.727 1 82.81 146 HIS B N 1
ATOM 3862 C CA . HIS B 1 146 ? 3.805 20.703 -4.574 1 82.81 146 HIS B CA 1
ATOM 3863 C C . HIS B 1 146 ? 4.191 21.688 -5.668 1 82.81 146 HIS B C 1
ATOM 3865 O O . HIS B 1 146 ? 5.176 22.422 -5.535 1 82.81 146 HIS B O 1
ATOM 3871 N N . ILE B 1 147 ? 3.434 21.594 -6.711 1 73.38 147 ILE B N 1
ATOM 3872 C CA . ILE B 1 147 ? 3.699 22.531 -7.809 1 73.38 147 ILE B CA 1
ATOM 3873 C C . ILE B 1 147 ? 3.301 23.938 -7.398 1 73.38 147 ILE B C 1
ATOM 3875 O O . ILE B 1 147 ? 2.131 24.203 -7.113 1 73.38 147 ILE B O 1
ATOM 3879 N N . LEU B 1 148 ? 4.312 24.75 -7.238 1 69 148 LEU B N 1
ATOM 3880 C CA . LEU B 1 148 ? 4.082 26.141 -6.863 1 69 148 LEU B CA 1
ATOM 3881 C C . LEU B 1 148 ? 4.762 27.094 -7.84 1 69 148 LEU B C 1
ATOM 3883 O O . LEU B 1 148 ? 5.727 26.719 -8.508 1 69 148 LEU B O 1
ATOM 3887 N N . PRO B 1 149 ? 4.125 28.281 -7.895 1 64.62 149 PRO B N 1
ATOM 3888 C CA . PRO B 1 149 ? 4.805 29.281 -8.719 1 64.62 149 PRO B CA 1
ATOM 3889 C C . PRO B 1 149 ? 6.223 29.578 -8.234 1 64.62 149 PRO B C 1
ATOM 3891 O O . PRO B 1 149 ? 6.555 29.312 -7.074 1 64.62 149 PRO B O 1
ATOM 3894 N N . GLY B 1 150 ? 7.078 29.828 -9.125 1 65.44 150 GLY B N 1
ATOM 3895 C CA . GLY B 1 150 ? 8.477 30.109 -8.859 1 65.44 150 GLY B CA 1
ATOM 3896 C C . GLY B 1 150 ? 8.695 31.406 -8.094 1 65.44 150 GLY B C 1
ATOM 3897 O O . GLY B 1 150 ? 8.383 32.5 -8.594 1 65.44 150 GLY B O 1
ATOM 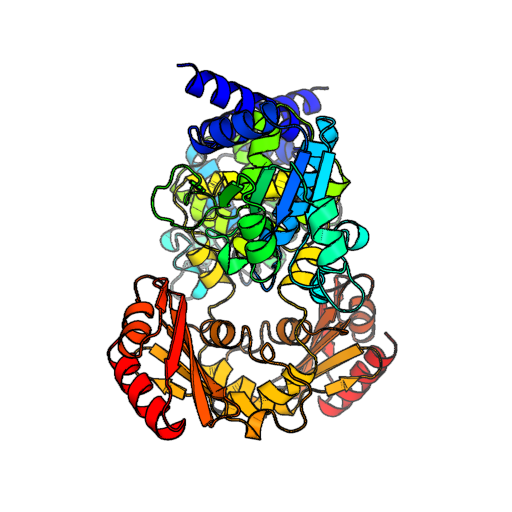3898 N N . LYS B 1 151 ? 8.742 31.375 -6.73 1 72.25 151 LYS B N 1
ATOM 3899 C CA . LYS B 1 151 ? 9.141 32.5 -5.891 1 72.25 151 LYS B CA 1
ATOM 3900 C C . LYS B 1 151 ? 10.43 32.188 -5.133 1 72.25 151 LYS B C 1
ATOM 3902 O O . LYS B 1 151 ? 10.773 31.016 -4.926 1 72.25 151 LYS B O 1
ATOM 3907 N N . LYS B 1 152 ? 11.141 33.281 -4.824 1 66.44 152 LYS B N 1
ATOM 3908 C CA . LYS B 1 152 ? 12.422 33.188 -4.121 1 66.44 152 LYS B CA 1
ATOM 3909 C C . LYS B 1 152 ? 12.273 32.406 -2.816 1 66.44 152 LYS B C 1
ATOM 3911 O O . LYS B 1 152 ? 13.148 31.609 -2.449 1 66.44 152 LYS B O 1
ATOM 3916 N N . GLU B 1 153 ? 11.25 32.562 -2.242 1 76.94 153 GLU B N 1
ATOM 3917 C CA . GLU B 1 153 ? 11.023 31.969 -0.929 1 76.94 153 GLU B CA 1
ATOM 3918 C C . GLU B 1 153 ? 10.641 30.484 -1.052 1 76.94 153 GLU B C 1
ATOM 3920 O O . GLU B 1 153 ? 10.586 29.766 -0.051 1 76.94 153 GLU B O 1
ATOM 3925 N N . PHE B 1 154 ? 10.68 30.062 -2.279 1 79.38 154 PHE B N 1
ATOM 3926 C CA . PHE B 1 154 ? 10.117 28.734 -2.473 1 79.38 154 PHE B CA 1
ATOM 3927 C C . PHE B 1 154 ? 11.219 27.719 -2.76 1 79.38 154 PHE B C 1
ATOM 3929 O O . PHE B 1 154 ? 11.805 27.719 -3.846 1 79.38 154 PHE B O 1
ATOM 3936 N N . CYS B 1 155 ? 11.531 26.953 -1.767 1 89.75 155 CYS B N 1
ATOM 3937 C CA . CYS B 1 155 ? 12.344 25.75 -1.956 1 89.75 155 CYS B CA 1
ATOM 3938 C C . CYS B 1 155 ? 11.477 24.562 -2.318 1 89.75 155 CYS B C 1
ATOM 3940 O O . CYS B 1 155 ? 11.148 23.75 -1.454 1 89.75 155 CYS B O 1
ATOM 3942 N N . VAL B 1 156 ? 11.141 24.516 -3.621 1 89.94 156 VAL B N 1
ATOM 3943 C CA . VAL B 1 156 ? 10.117 23.578 -4.066 1 89.94 156 VAL B CA 1
ATOM 3944 C C . VAL B 1 156 ? 10.688 22.688 -5.176 1 89.94 156 VAL B C 1
ATOM 3946 O O . VAL B 1 156 ? 11.383 23.172 -6.07 1 89.94 156 VAL B O 1
ATOM 3949 N N . ASP B 1 157 ? 10.5 21.453 -5.09 1 91.25 157 ASP B N 1
ATOM 3950 C CA . ASP B 1 157 ? 10.805 20.5 -6.152 1 91.25 157 ASP B CA 1
ATOM 3951 C C . ASP B 1 157 ? 9.688 19.469 -6.289 1 91.25 157 ASP B C 1
ATOM 3953 O O . ASP B 1 157 ? 9.633 18.5 -5.516 1 91.25 157 ASP B O 1
ATOM 3957 N N . PRO B 1 158 ? 8.867 19.609 -7.305 1 90.5 158 PRO B N 1
ATOM 3958 C CA . PRO B 1 158 ? 7.684 18.766 -7.461 1 90.5 158 PRO B CA 1
ATOM 3959 C C . PRO B 1 158 ? 8.031 17.344 -7.879 1 90.5 158 PRO B C 1
ATOM 3961 O O . PRO B 1 158 ? 7.148 16.484 -7.961 1 90.5 158 PRO B O 1
ATOM 3964 N N . SER B 1 159 ? 9.32 17.031 -8.109 1 90.69 159 SER B N 1
ATOM 3965 C CA . SER B 1 159 ? 9.695 15.664 -8.461 1 90.69 159 SER B CA 1
ATOM 3966 C C . SER B 1 159 ? 9.711 14.758 -7.23 1 90.69 159 SER B C 1
ATOM 3968 O O . SER B 1 159 ? 9.758 13.539 -7.355 1 90.69 159 SER B O 1
ATOM 3970 N N . TYR B 1 160 ? 9.672 15.352 -6.07 1 94.25 160 TYR B N 1
ATOM 3971 C CA . TYR B 1 160 ? 9.625 14.586 -4.832 1 94.25 160 TYR B CA 1
ATOM 3972 C C . TYR B 1 160 ? 8.211 14.109 -4.535 1 94.25 160 TYR B C 1
ATOM 3974 O O . TYR B 1 160 ? 7.242 14.836 -4.758 1 94.25 160 TYR B O 1
ATOM 3982 N N . ALA B 1 161 ? 8.133 12.953 -3.986 1 94.69 161 ALA B N 1
ATOM 3983 C CA . ALA B 1 161 ? 6.828 12.375 -3.672 1 94.69 161 ALA B CA 1
ATOM 3984 C C . ALA B 1 161 ? 6.27 12.953 -2.373 1 94.69 161 ALA B C 1
ATOM 3986 O O . ALA B 1 161 ? 5.059 12.914 -2.139 1 94.69 161 ALA B O 1
ATOM 3987 N N . ALA B 1 162 ? 7.105 13.43 -1.567 1 96.75 162 ALA B N 1
ATOM 3988 C CA . ALA B 1 162 ? 6.754 13.961 -0.254 1 96.75 162 ALA B CA 1
ATOM 3989 C C . ALA B 1 162 ? 7.777 14.992 0.213 1 96.75 162 ALA B C 1
ATOM 3991 O O . ALA B 1 162 ? 8.938 14.953 -0.201 1 96.75 162 ALA B O 1
ATOM 3992 N N . THR B 1 163 ? 7.355 15.898 1.023 1 97.12 163 THR B N 1
ATOM 3993 C CA . THR B 1 163 ? 8.289 16.828 1.652 1 97.12 163 THR B CA 1
ATOM 3994 C C . THR B 1 163 ? 9.266 16.078 2.561 1 97.12 163 THR B C 1
ATOM 3996 O O . THR B 1 163 ? 10.438 16.438 2.654 1 97.12 163 THR B O 1
ATOM 3999 N N . ALA B 1 164 ? 8.781 14.992 3.17 1 98.19 164 ALA B N 1
ATOM 4000 C CA . ALA B 1 164 ? 9.633 14.156 4.012 1 98.19 164 ALA B CA 1
ATOM 4001 C C . ALA B 1 164 ? 10.82 13.609 3.225 1 98.19 164 ALA B C 1
ATOM 4003 O O . ALA B 1 164 ? 11.914 13.453 3.77 1 98.19 164 ALA B O 1
ATOM 4004 N N . GLU B 1 165 ? 10.594 13.312 2.014 1 96.69 165 GLU B N 1
ATOM 4005 C CA . GLU B 1 165 ? 11.664 12.82 1.147 1 96.69 165 GLU B CA 1
ATOM 4006 C C . GLU B 1 165 ? 12.727 13.891 0.926 1 96.69 165 GLU B C 1
ATOM 4008 O O . GLU B 1 165 ? 13.922 13.586 0.885 1 96.69 165 GLU B O 1
ATOM 4013 N N . LEU B 1 166 ? 12.344 15.109 0.757 1 95.62 166 LEU B N 1
ATOM 4014 C CA . LEU B 1 166 ? 13.258 16.234 0.631 1 95.62 166 LEU B CA 1
ATOM 4015 C C . LEU B 1 166 ? 14.102 16.406 1.89 1 95.62 166 LEU B C 1
ATOM 4017 O O . LEU B 1 166 ? 15.312 16.609 1.807 1 95.62 166 LEU B O 1
ATOM 4021 N N . ILE B 1 167 ? 13.461 16.297 3.039 1 97.81 167 ILE B N 1
ATOM 4022 C CA . ILE B 1 167 ? 14.164 16.422 4.312 1 97.81 167 ILE B CA 1
ATOM 4023 C C . ILE B 1 167 ? 15.164 15.273 4.449 1 97.81 167 ILE B C 1
ATOM 4025 O O . ILE B 1 167 ? 16.281 15.477 4.918 1 97.81 167 ILE B O 1
ATOM 4029 N N . TRP B 1 168 ? 14.711 14.078 4.066 1 96.12 168 TRP B N 1
ATOM 4030 C CA . TRP B 1 168 ? 15.594 12.914 4.094 1 96.12 168 TRP B CA 1
ATOM 4031 C C . TRP B 1 168 ? 16.844 13.164 3.258 1 96.12 168 TRP B C 1
ATOM 4033 O O . TRP B 1 168 ? 17.969 12.922 3.715 1 96.12 168 TRP B O 1
ATOM 4043 N N . ASP B 1 169 ? 16.703 13.703 2.082 1 93.94 169 ASP B N 1
ATOM 4044 C CA . ASP B 1 169 ? 17.812 14.031 1.209 1 93.94 169 ASP B CA 1
ATOM 4045 C C . ASP B 1 169 ? 18.688 15.125 1.824 1 93.94 169 ASP B C 1
ATOM 4047 O O . ASP B 1 169 ? 19.906 15.141 1.634 1 93.94 169 ASP B O 1
ATOM 4051 N N . LEU B 1 170 ? 18.094 16.031 2.514 1 95.25 170 LEU B N 1
ATOM 4052 C CA . LEU B 1 170 ? 18.797 17.156 3.123 1 95.25 170 LEU B CA 1
ATOM 4053 C C . LEU B 1 170 ? 19.812 16.656 4.152 1 95.25 170 LEU B C 1
ATOM 4055 O O . LEU B 1 170 ? 20.906 17.219 4.281 1 95.25 170 LEU B O 1
ATOM 4059 N N . TYR B 1 171 ? 19.469 15.625 4.93 1 94 171 TYR B N 1
ATOM 4060 C CA . TYR B 1 171 ? 20.406 15.031 5.879 1 94 171 TYR B CA 1
ATOM 4061 C C . TYR B 1 171 ? 21.703 14.625 5.188 1 94 171 TYR B C 1
ATOM 4063 O O . TYR B 1 171 ? 22.797 14.953 5.66 1 94 171 TYR B O 1
ATOM 4071 N N . ARG B 1 172 ? 21.531 13.969 4.094 1 88.38 172 ARG B N 1
ATOM 4072 C CA . ARG B 1 172 ? 22.719 13.516 3.357 1 88.38 172 ARG B CA 1
ATOM 4073 C C . ARG B 1 172 ? 23.484 14.695 2.766 1 88.38 172 ARG B C 1
ATOM 4075 O O . ARG B 1 172 ? 24.703 14.719 2.789 1 88.38 172 ARG B O 1
ATOM 4082 N N . HIS B 1 173 ? 22.703 15.578 2.252 1 89.69 173 HIS B N 1
ATOM 4083 C CA . HIS B 1 173 ? 23.312 16.766 1.662 1 89.69 173 HIS B CA 1
ATOM 4084 C C . HIS B 1 173 ? 24.156 17.516 2.689 1 89.69 173 HIS B C 1
ATOM 4086 O O . HIS B 1 173 ? 25.234 18.016 2.363 1 89.69 173 HIS B O 1
ATOM 4092 N N . MET B 1 174 ? 23.734 17.516 3.861 1 92.75 174 MET B N 1
ATOM 4093 C CA . MET B 1 174 ? 24.406 18.266 4.91 1 92.75 174 MET B CA 1
ATOM 4094 C C . MET B 1 174 ? 25.344 17.375 5.707 1 92.75 174 MET B C 1
ATOM 4096 O O . MET B 1 174 ? 25.953 17.812 6.68 1 92.75 174 MET B O 1
ATOM 4100 N N . LYS B 1 175 ? 25.406 16.109 5.367 1 89 175 LYS B N 1
ATOM 4101 C CA . LYS B 1 175 ? 26.312 15.125 5.969 1 89 175 LYS B CA 1
ATOM 4102 C C . LYS B 1 175 ? 25.984 14.93 7.449 1 89 175 LYS B C 1
ATOM 4104 O O . LYS B 1 175 ? 26.891 14.938 8.289 1 89 175 LYS B O 1
ATOM 4109 N N . VAL B 1 176 ? 24.766 14.844 7.723 1 92.38 176 VAL B N 1
ATOM 4110 C CA . VAL B 1 176 ? 24.281 14.586 9.078 1 92.38 176 VAL B CA 1
ATOM 4111 C C . VAL B 1 176 ? 23.578 13.227 9.125 1 92.38 176 VAL B C 1
ATOM 4113 O O . VAL B 1 176 ? 22.812 12.883 8.227 1 92.38 176 VAL B O 1
ATOM 4116 N N . THR B 1 177 ? 23.891 12.438 10.125 1 90.62 177 THR B N 1
ATOM 4117 C CA . THR B 1 177 ? 23.203 11.156 10.32 1 90.62 177 THR B CA 1
ATOM 4118 C C . THR B 1 177 ? 21.797 11.367 10.867 1 90.62 177 THR B C 1
ATOM 4120 O O . THR B 1 177 ? 21.594 12.195 11.758 1 90.62 177 THR B O 1
ATOM 4123 N N . ILE B 1 178 ? 20.875 10.641 10.375 1 94.5 178 ILE B N 1
ATOM 4124 C CA . ILE B 1 178 ? 19.5 10.742 10.844 1 94.5 178 ILE B CA 1
ATOM 4125 C C . ILE B 1 178 ? 19.391 10.141 12.242 1 94.5 178 ILE B C 1
ATOM 4127 O O . ILE B 1 178 ? 19.719 8.969 12.445 1 94.5 178 ILE B O 1
ATOM 4131 N N . PRO B 1 179 ? 18.984 10.93 13.164 1 95.75 179 PRO B N 1
ATOM 4132 C CA . PRO B 1 179 ? 18.75 10.344 14.492 1 95.75 179 PRO B CA 1
ATOM 4133 C C . PRO B 1 179 ? 17.562 9.391 14.508 1 95.75 179 PRO B C 1
ATOM 4135 O O . PRO B 1 179 ? 16.594 9.586 13.766 1 95.75 179 PRO B O 1
ATOM 4138 N N . LYS B 1 180 ? 17.609 8.414 15.398 1 94.94 180 LYS B N 1
ATOM 4139 C CA . LYS B 1 180 ? 16.547 7.41 15.516 1 94.94 180 LYS B CA 1
ATOM 4140 C C . LYS B 1 180 ? 15.195 8.07 15.742 1 94.94 180 LYS B C 1
ATOM 4142 O O . LYS B 1 180 ? 14.18 7.629 15.195 1 94.94 180 LYS B O 1
ATOM 4147 N N . ALA B 1 181 ? 15.156 9.164 16.453 1 96.56 181 ALA B N 1
ATOM 4148 C CA . ALA B 1 181 ? 13.922 9.844 16.828 1 96.56 181 ALA B CA 1
ATOM 4149 C C . ALA B 1 181 ? 13.242 10.469 15.609 1 96.56 181 ALA B C 1
ATOM 4151 O O . ALA B 1 181 ? 12.039 10.711 15.625 1 96.56 181 ALA B O 1
ATOM 4152 N N . ALA B 1 182 ? 14 10.656 14.516 1 97.94 182 ALA B N 1
ATOM 4153 C CA . ALA B 1 182 ? 13.461 11.305 13.32 1 97.94 182 ALA B CA 1
ATOM 4154 C C . ALA B 1 182 ? 12.945 10.273 12.328 1 97.94 182 ALA B C 1
ATOM 4156 O O . ALA B 1 182 ? 12.211 10.609 11.391 1 97.94 182 ALA B O 1
ATOM 4157 N N . ALA B 1 183 ? 13.32 9.023 12.531 1 97.81 183 ALA B N 1
ATOM 4158 C CA . ALA B 1 183 ? 13.109 8 11.508 1 97.81 183 ALA B CA 1
ATOM 4159 C C . ALA B 1 183 ? 11.633 7.688 11.336 1 97.81 183 ALA B C 1
ATOM 4161 O O . ALA B 1 183 ? 11.102 7.715 10.219 1 97.81 183 ALA B O 1
ATOM 4162 N N . LEU B 1 184 ? 10.922 7.457 12.438 1 98.44 184 LEU B N 1
ATOM 4163 C CA . LEU B 1 184 ? 9.523 7.043 12.391 1 98.44 184 LEU B CA 1
ATOM 4164 C C . LEU B 1 184 ? 8.648 8.164 11.836 1 98.44 184 LEU B C 1
ATOM 4166 O O . LEU B 1 184 ? 7.836 7.93 10.93 1 98.44 184 LEU B O 1
ATOM 4170 N N . PRO B 1 185 ? 8.836 9.422 12.25 1 98.75 185 PRO B N 1
ATOM 4171 C CA . PRO B 1 185 ? 8.047 10.516 11.672 1 98.75 185 PRO B CA 1
ATOM 4172 C C . PRO B 1 185 ? 8.297 10.695 10.18 1 98.75 185 PRO B C 1
ATOM 4174 O O . PRO B 1 185 ? 7.344 10.852 9.406 1 98.75 185 PRO B O 1
ATOM 4177 N N . LEU B 1 186 ? 9.555 10.609 9.781 1 98.75 186 LEU B N 1
ATOM 4178 C CA . LEU B 1 186 ? 9.891 10.75 8.367 1 98.75 186 LEU B CA 1
ATOM 4179 C C . LEU B 1 186 ? 9.273 9.617 7.551 1 98.75 186 LEU B C 1
ATOM 4181 O O . LEU B 1 186 ? 8.703 9.852 6.484 1 98.75 186 LEU B O 1
ATOM 4185 N N . TYR B 1 187 ? 9.375 8.422 8.086 1 98.56 187 TYR B N 1
ATOM 4186 C CA . TYR B 1 187 ? 8.797 7.277 7.395 1 98.56 187 TYR B CA 1
ATOM 4187 C C . TYR B 1 187 ? 7.289 7.43 7.254 1 98.56 187 TYR B C 1
ATOM 4189 O O . TYR B 1 187 ? 6.723 7.133 6.199 1 98.56 187 TYR B O 1
ATOM 4197 N N . THR B 1 188 ? 6.66 7.902 8.312 1 98.62 188 THR B N 1
ATOM 4198 C CA . THR B 1 188 ? 5.215 8.102 8.289 1 98.62 188 THR B CA 1
ATOM 4199 C C . THR B 1 188 ? 4.82 9.102 7.203 1 98.62 188 THR B C 1
ATOM 4201 O O . THR B 1 188 ? 3.812 8.914 6.523 1 98.62 188 THR B O 1
ATOM 4204 N N . GLY B 1 189 ? 5.641 10.102 7 1 98.44 189 GLY B N 1
ATOM 4205 C CA . GLY B 1 189 ? 5.371 11.094 5.965 1 98.44 189 GLY B CA 1
ATOM 4206 C C . GLY B 1 189 ? 5.41 10.516 4.562 1 98.44 189 GLY B C 1
ATOM 4207 O O . GLY B 1 189 ? 4.5 10.742 3.766 1 98.44 189 GLY B O 1
ATOM 4208 N N . ILE B 1 190 ? 6.457 9.727 4.273 1 98.12 190 ILE B N 1
ATOM 4209 C CA . ILE B 1 190 ? 6.594 9.188 2.924 1 98.12 190 ILE B CA 1
ATOM 4210 C C . ILE B 1 190 ? 5.512 8.133 2.676 1 98.12 190 ILE B C 1
ATOM 4212 O O . ILE B 1 190 ? 4.996 8.016 1.563 1 98.12 190 ILE B O 1
ATOM 4216 N N . VAL B 1 191 ? 5.129 7.367 3.674 1 98.19 191 VAL B N 1
ATOM 4217 C CA . VAL B 1 191 ? 4.059 6.383 3.543 1 98.19 191 VAL B CA 1
ATOM 4218 C C . VAL B 1 191 ? 2.752 7.082 3.186 1 98.19 191 VAL B C 1
ATOM 4220 O O . VAL B 1 191 ? 2.055 6.672 2.254 1 98.19 191 VAL B O 1
ATOM 4223 N N . ALA B 1 192 ? 2.488 8.148 3.83 1 96.81 192 ALA B N 1
ATOM 4224 C CA . ALA B 1 192 ? 1.229 8.859 3.619 1 96.81 192 ALA B CA 1
ATOM 4225 C C . ALA B 1 192 ? 1.186 9.5 2.234 1 96.81 192 ALA B C 1
ATOM 4227 O O . ALA B 1 192 ? 0.279 9.219 1.445 1 96.81 192 ALA B O 1
ATOM 4228 N N . ASP B 1 193 ? 2.186 10.211 1.835 1 96 193 ASP B N 1
ATOM 4229 C CA . ASP B 1 193 ? 2.111 11.031 0.632 1 96 193 ASP B CA 1
ATOM 4230 C C . ASP B 1 193 ? 2.418 10.211 -0.617 1 96 193 ASP B C 1
ATOM 4232 O O . ASP B 1 193 ? 2.115 10.633 -1.735 1 96 193 ASP B O 1
ATOM 4236 N N . SER B 1 194 ? 3.029 9.039 -0.442 1 96.5 194 SER B N 1
ATOM 4237 C CA . SER B 1 194 ? 3.271 8.172 -1.591 1 96.5 194 SER B CA 1
ATOM 4238 C C . SER B 1 194 ? 2.174 7.121 -1.732 1 96.5 194 SER B C 1
ATOM 4240 O O . SER B 1 194 ? 2.256 6.242 -2.596 1 96.5 194 SER B O 1
ATOM 4242 N N . GLY B 1 195 ? 1.171 7.191 -0.845 1 95.88 195 GLY B N 1
ATOM 4243 C CA . GLY B 1 195 ? 0.172 6.133 -0.859 1 95.88 195 GLY B CA 1
ATOM 4244 C C . GLY B 1 195 ? 0.739 4.77 -0.506 1 95.88 195 GLY B C 1
ATOM 4245 O O . GLY B 1 195 ? 0.339 3.758 -1.083 1 95.88 195 GLY B O 1
ATOM 4246 N N . ASN B 1 196 ? 1.688 4.801 0.375 1 97.69 196 ASN B N 1
ATOM 4247 C CA . ASN B 1 196 ? 2.443 3.582 0.654 1 97.69 196 ASN B CA 1
ATOM 4248 C C . ASN B 1 196 ? 3.125 3.045 -0.601 1 97.69 196 ASN B C 1
ATOM 4250 O O . ASN B 1 196 ? 2.98 1.867 -0.935 1 97.69 196 ASN B O 1
ATOM 4254 N N . PHE B 1 197 ? 3.725 3.893 -1.353 1 97.75 197 PHE B N 1
ATOM 4255 C CA . PHE B 1 197 ? 4.609 3.646 -2.482 1 97.75 197 PHE B CA 1
ATOM 4256 C C . PHE B 1 197 ? 3.82 3.188 -3.703 1 97.75 197 PHE B C 1
ATOM 4258 O O . PHE B 1 197 ? 4.363 2.525 -4.59 1 97.75 197 PHE B O 1
ATOM 4265 N N . ARG B 1 198 ? 2.527 3.533 -3.734 1 95.81 198 ARG B N 1
ATOM 4266 C CA . ARG B 1 198 ? 1.751 3.094 -4.891 1 95.81 198 ARG B CA 1
ATOM 4267 C C . ARG B 1 198 ? 1.501 4.25 -5.852 1 95.81 198 ARG B C 1
ATOM 4269 O O . ARG B 1 198 ? 1.171 4.031 -7.02 1 95.81 198 ARG B O 1
ATOM 4276 N N . TYR B 1 199 ? 1.6 5.504 -5.461 1 93.31 199 TYR B N 1
ATOM 4277 C CA . TYR B 1 199 ? 1.242 6.633 -6.316 1 93.31 199 TYR B CA 1
ATOM 4278 C C . TYR B 1 199 ? 2.301 6.859 -7.387 1 93.31 199 TYR B C 1
ATOM 4280 O O . TYR B 1 199 ? 3.453 6.449 -7.227 1 93.31 199 TYR B O 1
ATOM 4288 N N . PRO B 1 200 ? 1.966 7.551 -8.438 1 90.19 200 PRO B N 1
ATOM 4289 C CA . PRO B 1 200 ? 2.824 7.648 -9.625 1 90.19 200 PRO B CA 1
ATOM 4290 C C . PRO B 1 200 ? 4.137 8.375 -9.336 1 90.19 200 PRO B C 1
ATOM 4292 O O . PRO B 1 200 ? 5.133 8.156 -10.039 1 90.19 200 PRO B O 1
ATOM 4295 N N . LYS B 1 201 ? 4.246 9.18 -8.32 1 91 201 LYS B N 1
ATOM 4296 C CA . LYS B 1 201 ? 5.465 9.93 -8.047 1 91 201 LYS B CA 1
ATOM 4297 C C . LYS B 1 201 ? 6.469 9.078 -7.273 1 91 201 LYS B C 1
ATOM 4299 O O . LYS B 1 201 ? 7.617 9.484 -7.082 1 91 201 LYS B O 1
ATOM 4304 N N . THR B 1 202 ? 5.992 7.902 -6.84 1 94.94 202 THR B N 1
ATOM 4305 C CA . THR B 1 202 ? 6.918 6.984 -6.191 1 94.94 202 THR B CA 1
ATOM 4306 C C . THR B 1 202 ? 8.086 6.648 -7.113 1 94.94 202 THR B C 1
ATOM 4308 O O . THR B 1 202 ? 7.887 6.398 -8.305 1 94.94 202 THR B O 1
ATOM 4311 N N . SER B 1 203 ? 9.297 6.652 -6.566 1 92.62 203 SER B N 1
ATOM 4312 C CA . SER B 1 203 ? 10.516 6.469 -7.355 1 92.62 203 SER B CA 1
ATOM 4313 C C . SER B 1 203 ? 11.562 5.672 -6.582 1 92.62 203 SER B C 1
ATOM 4315 O O . SER B 1 203 ? 11.305 5.23 -5.461 1 92.62 203 SER B O 1
ATOM 4317 N N . LEU B 1 204 ? 12.688 5.516 -7.281 1 91.75 204 LEU B N 1
ATOM 4318 C CA . LEU B 1 204 ? 13.836 4.914 -6.613 1 91.75 204 LEU B CA 1
ATOM 4319 C C . LEU B 1 204 ? 14.172 5.656 -5.328 1 91.75 204 LEU B C 1
ATOM 4321 O O . LEU B 1 204 ? 14.445 5.035 -4.297 1 91.75 204 LEU B O 1
ATOM 4325 N N . ARG B 1 205 ? 14.055 6.965 -5.355 1 91.38 205 ARG B N 1
ATOM 4326 C CA . ARG B 1 205 ? 14.352 7.785 -4.188 1 91.38 205 ARG B CA 1
ATOM 4327 C C . ARG B 1 205 ? 13.414 7.461 -3.033 1 91.38 205 ARG B C 1
ATOM 4329 O O . ARG B 1 205 ? 13.852 7.312 -1.89 1 91.38 205 ARG B O 1
ATOM 4336 N N . SER B 1 206 ? 12.125 7.324 -3.363 1 95.44 206 SER B N 1
ATOM 4337 C CA . SER B 1 206 ? 11.125 6.996 -2.355 1 95.44 206 SER B CA 1
ATOM 4338 C C . SER B 1 206 ? 11.43 5.656 -1.69 1 95.44 206 SER B C 1
ATOM 4340 O O . SER B 1 206 ? 11.383 5.539 -0.464 1 95.44 206 SER B O 1
ATOM 4342 N N . HIS B 1 207 ? 11.789 4.719 -2.518 1 94.94 207 HIS B N 1
ATOM 4343 C CA . HIS B 1 207 ? 12.062 3.381 -2.008 1 94.94 207 HIS B CA 1
ATOM 4344 C C . HIS B 1 207 ? 13.367 3.354 -1.212 1 94.94 207 HIS B C 1
ATOM 4346 O O . HIS B 1 207 ? 13.453 2.686 -0.179 1 94.94 207 HIS B O 1
ATOM 4352 N N . LEU B 1 208 ? 14.375 4.043 -1.696 1 91.62 208 LEU B N 1
ATOM 4353 C CA . LEU B 1 208 ? 15.617 4.137 -0.936 1 91.62 208 LEU B CA 1
ATOM 4354 C C . LEU B 1 208 ? 15.367 4.727 0.448 1 91.62 208 LEU B C 1
ATOM 4356 O O . LEU B 1 208 ? 15.859 4.207 1.449 1 91.62 208 LEU B O 1
ATOM 4360 N N . MET B 1 209 ? 14.547 5.77 0.477 1 93.5 209 MET B N 1
ATOM 4361 C CA . MET B 1 209 ? 14.172 6.379 1.751 1 93.5 209 MET B CA 1
ATOM 4362 C C . MET B 1 209 ? 13.438 5.379 2.637 1 93.5 209 MET B C 1
ATOM 4364 O O . MET B 1 209 ? 13.773 5.215 3.809 1 93.5 209 MET B O 1
ATOM 4368 N N . GLY B 1 210 ? 12.445 4.742 2.021 1 95.19 210 GLY B N 1
ATOM 4369 C CA . GLY B 1 210 ? 11.695 3.752 2.773 1 95.19 210 GLY B CA 1
ATOM 4370 C C . GLY B 1 210 ? 12.562 2.668 3.377 1 95.19 210 GLY B C 1
ATOM 4371 O O . GLY B 1 210 ? 12.469 2.383 4.574 1 95.19 210 GLY B O 1
ATOM 4372 N N . GLY B 1 211 ? 13.438 2.082 2.559 1 93 211 GLY B N 1
ATOM 4373 C CA . GLY B 1 211 ? 14.344 1.044 3.035 1 93 211 GLY B CA 1
ATOM 4374 C C . GLY B 1 211 ? 15.289 1.527 4.117 1 93 211 GLY B C 1
ATOM 4375 O O . GLY B 1 211 ? 15.492 0.847 5.125 1 93 211 GLY B O 1
ATOM 4376 N N . ASP B 1 212 ? 15.875 2.678 3.906 1 90.94 212 ASP B N 1
ATOM 4377 C CA . ASP B 1 212 ? 16.797 3.275 4.867 1 90.94 212 ASP B CA 1
ATOM 4378 C C . ASP B 1 212 ? 16.125 3.459 6.227 1 90.94 212 ASP B C 1
ATOM 4380 O O . ASP B 1 212 ? 16.672 3.043 7.254 1 90.94 212 ASP B O 1
ATOM 4384 N N . LEU B 1 213 ? 14.977 3.988 6.211 1 95.31 213 LEU B N 1
ATOM 4385 C CA . LEU B 1 213 ? 14.297 4.316 7.457 1 95.31 213 LEU B CA 1
ATOM 4386 C C . LEU B 1 213 ? 13.797 3.057 8.156 1 95.31 213 LEU B C 1
ATOM 4388 O O . LEU B 1 213 ? 13.773 2.992 9.391 1 95.31 213 LEU B O 1
ATOM 4392 N N . LEU B 1 214 ? 13.438 2.043 7.438 1 94.06 214 LEU B N 1
ATOM 4393 C CA . LEU B 1 214 ? 13.016 0.785 8.039 1 94.06 214 LEU B CA 1
ATOM 4394 C C . LEU B 1 214 ? 14.164 0.144 8.82 1 94.06 214 LEU B C 1
ATOM 4396 O O . LEU B 1 214 ? 13.93 -0.606 9.766 1 94.06 214 LEU B O 1
ATOM 4400 N N . SER B 1 215 ? 15.344 0.433 8.422 1 89.25 215 SER B N 1
ATOM 4401 C CA . SER B 1 215 ? 16.516 -0.166 9.062 1 89.25 215 SER B CA 1
ATOM 4402 C C . SER B 1 215 ? 16.672 0.329 10.492 1 89.25 215 SER B C 1
ATOM 4404 O O . SER B 1 215 ? 17.453 -0.231 11.266 1 89.25 215 SER B O 1
ATOM 4406 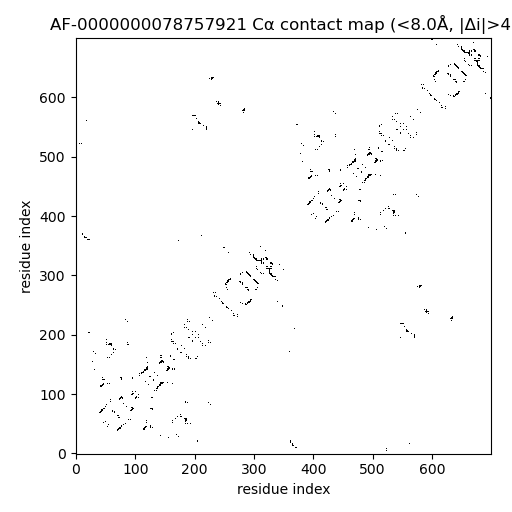N N . TYR B 1 216 ? 15.898 1.341 10.875 1 93.12 216 TYR B N 1
ATOM 4407 C CA . TYR B 1 216 ? 15.914 1.854 12.242 1 93.12 216 TYR B CA 1
ATOM 4408 C C . TYR B 1 216 ? 14.969 1.058 13.133 1 93.12 216 TYR B C 1
ATOM 4410 O O . TYR B 1 216 ? 14.734 1.427 14.289 1 93.12 216 TYR B O 1
ATOM 4418 N N . GLY B 1 217 ? 14.336 0.008 12.609 1 93.06 217 GLY B N 1
ATOM 4419 C CA . GLY B 1 217 ? 13.5 -0.869 13.406 1 93.06 217 GLY B CA 1
ATOM 4420 C C . GLY B 1 217 ? 12.031 -0.498 13.352 1 93.06 217 GLY B C 1
ATOM 4421 O O . GLY B 1 217 ? 11.25 -0.898 14.219 1 93.06 217 GLY B O 1
ATOM 4422 N N . ILE B 1 218 ? 11.664 0.244 12.367 1 95.81 218 ILE B N 1
ATOM 4423 C CA . ILE B 1 218 ? 10.281 0.67 12.188 1 95.81 218 ILE B CA 1
ATOM 4424 C C . ILE B 1 218 ? 9.445 -0.493 11.656 1 95.81 218 ILE B C 1
ATOM 4426 O O . ILE B 1 218 ? 9.898 -1.236 10.781 1 95.81 218 ILE B O 1
ATOM 4430 N N . HIS B 1 219 ? 8.273 -0.626 12.203 1 94.44 219 HIS B N 1
ATOM 4431 C CA . HIS B 1 219 ? 7.32 -1.619 11.727 1 94.44 219 HIS B CA 1
ATOM 4432 C C . HIS B 1 219 ? 6.418 -1.039 10.641 1 94.44 219 HIS B C 1
ATOM 4434 O O . HIS B 1 219 ? 5.5 -0.273 10.93 1 94.44 219 HIS B O 1
ATOM 4440 N N . SER B 1 220 ? 6.68 -1.477 9.414 1 96.56 220 SER B N 1
ATOM 4441 C CA . SER B 1 220 ? 5.953 -0.926 8.273 1 96.56 220 SER B CA 1
ATOM 4442 C C . SER B 1 220 ? 4.453 -1.153 8.414 1 96.56 220 SER B C 1
ATOM 4444 O O . SER B 1 220 ? 3.652 -0.279 8.07 1 96.56 220 SER B O 1
ATOM 4446 N N . ASP B 1 221 ? 4.027 -2.277 8.922 1 94.38 221 ASP B N 1
ATOM 4447 C CA . ASP B 1 221 ? 2.617 -2.623 9.07 1 94.38 221 ASP B CA 1
ATOM 4448 C C . ASP B 1 221 ? 1.92 -1.692 10.055 1 94.38 221 ASP B C 1
ATOM 4450 O O . ASP B 1 221 ? 0.782 -1.277 9.828 1 94.38 221 ASP B O 1
ATOM 4454 N N . TYR B 1 222 ? 2.611 -1.379 11.125 1 94.12 222 TYR B N 1
ATOM 4455 C CA . TYR B 1 222 ? 2.057 -0.479 12.133 1 94.12 222 TYR B CA 1
ATOM 4456 C C . TYR B 1 222 ? 1.792 0.901 11.547 1 94.12 222 TYR B C 1
ATOM 4458 O O . TYR B 1 222 ? 0.73 1.485 11.766 1 94.12 222 TYR B O 1
ATOM 4466 N N . VAL B 1 223 ? 2.762 1.411 10.797 1 97.19 223 VAL B N 1
ATOM 4467 C CA . VAL B 1 223 ? 2.623 2.734 10.195 1 97.19 223 VAL B CA 1
ATOM 4468 C C . VAL B 1 223 ? 1.498 2.717 9.164 1 97.19 223 VAL B C 1
ATOM 4470 O O . VAL B 1 223 ? 0.672 3.633 9.125 1 97.19 223 VAL B O 1
ATOM 4473 N N . TYR B 1 224 ? 1.443 1.679 8.359 1 96.62 224 TYR B N 1
ATOM 4474 C CA . TYR B 1 224 ? 0.389 1.554 7.359 1 96.62 224 TYR B CA 1
ATOM 4475 C C . TYR B 1 224 ? -0.987 1.567 8.016 1 96.62 224 TYR B C 1
ATOM 4477 O O . TYR B 1 224 ? -1.884 2.291 7.57 1 96.62 224 TYR B O 1
ATOM 4485 N N . ARG B 1 225 ? -1.17 0.824 9.047 1 94.56 225 ARG B N 1
ATOM 4486 C CA . ARG B 1 225 ? -2.451 0.747 9.734 1 94.56 225 ARG B CA 1
ATOM 4487 C C . ARG B 1 225 ? -2.836 2.098 10.328 1 94.56 225 ARG B C 1
ATOM 4489 O O . ARG B 1 225 ? -4 2.494 10.281 1 94.56 225 ARG B O 1
ATOM 4496 N N . THR B 1 226 ? -1.852 2.742 10.852 1 94.5 226 THR B N 1
ATOM 4497 C CA . THR B 1 226 ? -2.072 4.055 11.453 1 94.5 226 THR B CA 1
ATOM 4498 C C . THR B 1 226 ? -2.633 5.031 10.422 1 94.5 226 THR B C 1
ATOM 4500 O O . THR B 1 226 ? -3.539 5.809 10.719 1 94.5 226 THR B O 1
ATOM 4503 N N . ILE B 1 227 ? -2.145 4.918 9.219 1 94.88 227 ILE B N 1
ATOM 4504 C CA . ILE B 1 227 ? -2.477 5.898 8.188 1 94.88 227 ILE B CA 1
ATOM 4505 C C . ILE B 1 227 ? -3.736 5.461 7.445 1 94.88 227 ILE B C 1
ATOM 4507 O O . ILE B 1 227 ? -4.602 6.285 7.137 1 94.88 227 ILE B O 1
ATOM 4511 N N . TYR B 1 228 ? -3.906 4.141 7.219 1 93.06 228 TYR B N 1
ATOM 4512 C CA . TYR B 1 228 ? -4.875 3.742 6.203 1 93.06 228 TYR B CA 1
ATOM 4513 C C . TYR B 1 228 ? -5.953 2.842 6.797 1 93.06 228 TYR B C 1
ATOM 4515 O O . TYR B 1 228 ? -6.984 2.598 6.168 1 93.06 228 TYR B O 1
ATOM 4523 N N . GLU B 1 229 ? -5.723 2.312 7.949 1 92 229 GLU B N 1
ATOM 4524 C CA . GLU B 1 229 ? -6.648 1.319 8.484 1 92 229 GLU B CA 1
ATOM 4525 C C . GLU B 1 229 ? -7.156 1.726 9.867 1 92 229 GLU B C 1
ATOM 4527 O O . GLU B 1 229 ? -7.262 0.89 10.766 1 92 229 GLU B O 1
ATOM 4532 N N . SER B 1 230 ? -7.441 2.961 10.055 1 89 230 SER B N 1
ATOM 4533 C CA . SER B 1 230 ? -7.941 3.461 11.336 1 89 230 SER B CA 1
ATOM 4534 C C . SER B 1 230 ? -9.32 4.098 11.18 1 89 230 SER B C 1
ATOM 4536 O O . SER B 1 230 ? -9.609 5.117 11.812 1 89 230 SER B O 1
ATOM 4538 N N . ASN B 1 231 ? -10.172 3.432 10.375 1 91.19 231 ASN B N 1
ATOM 4539 C CA . ASN B 1 231 ? -11.523 3.945 10.195 1 91.19 231 ASN B CA 1
ATOM 4540 C C . ASN B 1 231 ? -12.328 3.869 11.484 1 91.19 231 ASN B C 1
ATOM 4542 O O . ASN B 1 231 ? -12.188 2.92 12.258 1 91.19 231 ASN B O 1
ATOM 4546 N N . PRO B 1 232 ? -13.164 4.918 11.727 1 90.88 232 PRO B N 1
ATOM 4547 C CA . PRO B 1 232 ? -14.047 4.797 12.891 1 90.88 232 PRO B CA 1
ATOM 4548 C C . PRO B 1 232 ? -15.008 3.615 12.781 1 90.88 232 PRO B C 1
ATOM 4550 O O . PRO B 1 232 ? -15.469 3.289 11.688 1 90.88 232 PRO B O 1
ATOM 4553 N N . LEU B 1 233 ? -15.328 3.023 13.906 1 92.94 233 LEU B N 1
ATOM 4554 C CA . LEU B 1 233 ? -16.203 1.852 13.93 1 92.94 233 LEU B CA 1
ATOM 4555 C C . LEU B 1 233 ? -17.562 2.174 13.336 1 92.94 233 LEU B C 1
ATOM 4557 O O . LEU B 1 233 ? -18.172 1.332 12.672 1 92.94 233 LEU B O 1
ATOM 4561 N N . ASP B 1 234 ? -18.031 3.393 13.5 1 95.44 234 ASP B N 1
ATOM 4562 C CA . ASP B 1 234 ? -19.328 3.816 12.992 1 95.44 234 ASP B CA 1
ATOM 4563 C C . ASP B 1 234 ? -19.359 3.781 11.469 1 95.44 234 ASP B C 1
ATOM 4565 O O . ASP B 1 234 ? -20.438 3.791 10.867 1 95.44 234 ASP B O 1
ATOM 4569 N N . ARG B 1 235 ? -18.219 3.695 10.875 1 95.38 235 ARG B N 1
ATOM 4570 C CA . ARG B 1 235 ? -18.141 3.57 9.43 1 95.38 235 ARG B CA 1
ATOM 4571 C C . ARG B 1 235 ? -18.797 2.275 8.953 1 95.38 235 ARG B C 1
ATOM 4573 O O . ARG B 1 235 ? -19.375 2.229 7.859 1 95.38 235 ARG B O 1
ATOM 4580 N N . LEU B 1 236 ? -18.703 1.266 9.75 1 96 236 LEU B N 1
ATOM 4581 C CA . LEU B 1 236 ? -19.344 0.002 9.398 1 96 236 LEU B CA 1
ATOM 4582 C C . LEU B 1 236 ? -20.859 0.176 9.25 1 96 236 LEU B C 1
ATOM 4584 O O . LEU B 1 236 ? -21.453 -0.283 8.273 1 96 236 LEU B O 1
ATOM 4588 N N . LYS B 1 237 ? -21.453 0.867 10.172 1 95.75 237 LYS B N 1
ATOM 4589 C CA . LYS B 1 237 ? -22.875 1.149 10.117 1 95.75 237 LYS B CA 1
ATOM 4590 C C . LYS B 1 237 ? -23.203 2.09 8.961 1 95.75 237 LYS B C 1
ATOM 4592 O O . LYS B 1 237 ? -24.219 1.917 8.281 1 95.75 237 LYS B O 1
ATOM 4597 N N . LEU B 1 238 ? -22.375 3.021 8.797 1 96.94 238 LEU B N 1
ATOM 4598 C CA . LEU B 1 238 ? -22.578 3.949 7.691 1 96.94 238 LEU B CA 1
ATOM 4599 C C . LEU B 1 238 ? -22.547 3.213 6.355 1 96.94 238 LEU B C 1
ATOM 4601 O O . LEU B 1 238 ? -23.406 3.455 5.496 1 96.94 238 LEU B O 1
ATOM 4605 N N . ASN B 1 239 ? -21.547 2.35 6.168 1 96.69 239 ASN B N 1
ATOM 4606 C CA . ASN B 1 239 ? -21.453 1.572 4.938 1 96.69 239 ASN B CA 1
ATOM 4607 C C . ASN B 1 239 ? -22.703 0.754 4.676 1 96.69 239 ASN B C 1
ATOM 4609 O O . ASN B 1 239 ? -23.141 0.628 3.533 1 96.69 239 ASN B O 1
ATOM 4613 N N . ALA B 1 240 ? -23.266 0.267 5.727 1 96.94 240 ALA B N 1
ATOM 4614 C CA . ALA B 1 240 ? -24.516 -0.488 5.605 1 96.94 240 ALA B CA 1
ATOM 4615 C C . ALA B 1 240 ? -25.625 0.378 5.023 1 96.94 240 ALA B C 1
ATOM 4617 O O . ALA B 1 240 ? -26.469 -0.109 4.266 1 96.94 240 ALA B O 1
ATOM 4618 N N . ARG B 1 241 ? -25.578 1.613 5.348 1 97.12 241 ARG B N 1
ATOM 4619 C CA . ARG B 1 241 ? -26.578 2.549 4.867 1 97.12 241 ARG B CA 1
ATOM 4620 C C . ARG B 1 241 ? -26.25 3.035 3.461 1 97.12 241 ARG B C 1
ATOM 4622 O O . ARG B 1 241 ? -27.156 3.33 2.676 1 97.12 241 ARG B O 1
ATOM 4629 N N . LEU B 1 242 ? -25 3.086 3.127 1 97.5 242 LEU B N 1
ATOM 4630 C CA . LEU B 1 242 ? -24.562 3.812 1.94 1 97.5 242 LEU B CA 1
ATOM 4631 C C . LEU B 1 242 ? -24.484 2.885 0.734 1 97.5 242 LEU B C 1
ATOM 4633 O O . LEU B 1 242 ? -24.828 3.275 -0.382 1 97.5 242 LEU B O 1
ATOM 4637 N N . TYR B 1 243 ? -24.062 1.672 0.891 1 97.5 243 TYR B N 1
ATOM 4638 C CA . TYR B 1 243 ? -23.766 0.81 -0.245 1 97.5 243 TYR B CA 1
ATOM 4639 C C . TYR B 1 243 ? -25 0.557 -1.087 1 97.5 243 TYR B C 1
ATOM 4641 O O . TYR B 1 243 ? -24.922 0.478 -2.314 1 97.5 243 TYR B O 1
ATOM 4649 N N . PRO B 1 244 ? -26.188 0.457 -0.46 1 97.31 244 PRO B N 1
ATOM 4650 C CA . PRO B 1 244 ? -27.391 0.29 -1.281 1 97.31 244 PRO B CA 1
ATOM 4651 C C . PRO B 1 244 ? -27.656 1.495 -2.18 1 97.31 244 PRO B C 1
ATOM 4653 O O . PRO B 1 244 ? -28.469 1.406 -3.111 1 97.31 244 PRO B O 1
ATOM 4656 N N . LYS B 1 245 ? -26.969 2.58 -1.929 1 97.88 245 LYS B N 1
ATOM 4657 C CA . LYS B 1 245 ? -27.234 3.824 -2.645 1 97.88 245 LYS B CA 1
ATOM 4658 C C . LYS B 1 245 ? -26.234 4.043 -3.768 1 97.88 245 LYS B C 1
ATOM 4660 O O . LYS B 1 245 ? -26.297 5.047 -4.48 1 97.88 245 LYS B O 1
ATOM 4665 N N . VAL B 1 246 ? -25.312 3.119 -3.941 1 98.38 246 VAL B N 1
ATOM 4666 C CA . VAL B 1 246 ? -24.281 3.254 -4.953 1 98.38 246 VAL B CA 1
ATOM 4667 C C . VAL B 1 246 ? -24.906 3.266 -6.344 1 98.38 246 VAL B C 1
ATOM 4669 O O . VAL B 1 246 ? -25.781 2.447 -6.648 1 98.38 246 VAL B O 1
ATOM 4672 N N . GLN B 1 247 ? -24.469 4.254 -7.145 1 98.31 247 GLN B N 1
ATOM 4673 C CA . GLN B 1 247 ? -24.969 4.383 -8.508 1 98.31 247 GLN B CA 1
ATOM 4674 C C . GLN B 1 247 ? -23.859 4.184 -9.531 1 98.31 247 GLN B C 1
ATOM 4676 O O . GLN B 1 247 ? -22.781 4.773 -9.406 1 98.31 247 GLN B O 1
ATOM 4681 N N . LEU B 1 248 ? -24.203 3.332 -10.531 1 97.56 248 LEU B N 1
ATOM 4682 C CA . LEU B 1 248 ? -23.266 3.059 -11.609 1 97.56 248 LEU B CA 1
ATOM 4683 C C . LEU B 1 248 ? -23.719 3.695 -12.914 1 97.56 248 LEU B C 1
ATOM 4685 O O . LEU B 1 248 ? -24.844 3.451 -13.367 1 97.56 248 LEU B O 1
ATOM 4689 N N . LEU B 1 249 ? -22.828 4.508 -13.438 1 97.56 249 LEU B N 1
ATOM 4690 C CA . LEU B 1 249 ? -23.109 5.078 -14.75 1 97.56 249 LEU B CA 1
ATOM 4691 C C . LEU B 1 249 ? -22.578 4.176 -15.859 1 97.56 249 LEU B C 1
ATOM 4693 O O . LEU B 1 249 ? -21.656 3.393 -15.641 1 97.56 249 LEU B O 1
ATOM 4697 N N . GLU B 1 250 ? -23.094 4.34 -17.047 1 95.06 250 GLU B N 1
ATOM 4698 C CA . GLU B 1 250 ? -22.75 3.484 -18.188 1 95.06 250 GLU B CA 1
ATOM 4699 C C . GLU B 1 250 ? -21.312 3.734 -18.641 1 95.06 250 GLU B C 1
ATOM 4701 O O . GLU B 1 250 ? -20.672 2.838 -19.188 1 95.06 250 GLU B O 1
ATOM 4706 N N . ASN B 1 251 ? -20.828 4.867 -18.391 1 96.06 251 ASN B N 1
ATOM 4707 C CA . ASN B 1 251 ? -19.516 5.223 -18.906 1 96.06 251 ASN B CA 1
ATOM 4708 C C . ASN B 1 251 ? -18.406 4.781 -17.969 1 96.06 251 ASN B C 1
ATOM 4710 O O . ASN B 1 251 ? -17.25 5.203 -18.109 1 96.06 251 ASN B O 1
ATOM 4714 N N . GLY B 1 252 ? -18.75 4.062 -16.891 1 96.75 252 GLY B N 1
ATOM 4715 C CA . GLY B 1 252 ? -17.719 3.543 -16 1 96.75 252 GLY B CA 1
ATOM 4716 C C . GLY B 1 252 ? -17.484 4.426 -14.789 1 96.75 252 GLY B C 1
ATOM 4717 O O . GLY B 1 252 ? -16.453 4.293 -14.117 1 96.75 252 GLY B O 1
ATOM 4718 N N . VAL B 1 253 ? -18.438 5.328 -14.578 1 98.44 253 VAL B N 1
ATOM 4719 C CA . VAL B 1 253 ? -18.344 6.188 -13.398 1 98.44 253 VAL B CA 1
ATOM 4720 C C . VAL B 1 253 ? -19.297 5.668 -12.32 1 98.44 253 VAL B C 1
ATOM 4722 O O . VAL B 1 253 ? -20.422 5.258 -12.609 1 98.44 253 VAL B O 1
ATOM 4725 N N . VAL B 1 254 ? -18.766 5.59 -11.094 1 98.69 254 VAL B N 1
ATOM 4726 C CA . VAL B 1 254 ? -19.594 5.246 -9.938 1 98.69 254 VAL B CA 1
ATOM 4727 C C . VAL B 1 254 ? -19.703 6.453 -9.008 1 98.69 254 VAL B C 1
ATOM 4729 O O . VAL B 1 254 ? -18.75 7.227 -8.867 1 98.69 254 VAL B O 1
ATOM 4732 N N . TYR B 1 255 ? -20.859 6.684 -8.492 1 98.69 255 TYR B N 1
ATOM 4733 C CA . TYR B 1 255 ? -20.969 7.762 -7.516 1 98.69 255 TYR B CA 1
ATOM 4734 C C . TYR B 1 255 ? -21.906 7.371 -6.375 1 98.69 255 TYR B C 1
ATOM 4736 O O . TYR B 1 255 ? -22.656 6.406 -6.484 1 98.69 255 TYR B O 1
ATOM 4744 N N . LEU B 1 256 ? -21.781 8.047 -5.258 1 98.56 256 LEU B N 1
ATOM 4745 C CA . LEU B 1 256 ? -22.516 7.766 -4.027 1 98.56 256 LEU B CA 1
ATOM 4746 C C . LEU B 1 256 ? -22.938 9.062 -3.344 1 98.56 256 LEU B C 1
ATOM 4748 O O . LEU B 1 256 ? -22.094 9.836 -2.896 1 98.56 256 LEU B O 1
ATOM 4752 N N . PRO B 1 257 ? -24.266 9.344 -3.352 1 98.19 257 PRO B N 1
ATOM 4753 C CA . PRO B 1 257 ? -24.766 10.469 -2.562 1 98.19 257 PRO B CA 1
ATOM 4754 C C . PRO B 1 257 ? -24.891 10.148 -1.077 1 98.19 257 PRO B C 1
ATOM 4756 O O . PRO B 1 257 ? -25.328 9.055 -0.716 1 98.19 257 PRO B O 1
ATOM 4759 N N . VAL B 1 258 ? -24.469 11.016 -0.256 1 97.56 258 VAL B N 1
ATOM 4760 C CA . VAL B 1 258 ? -24.562 10.891 1.194 1 97.56 258 VAL B CA 1
ATOM 4761 C C . VAL B 1 258 ? -25.328 12.094 1.764 1 97.56 258 VAL B C 1
ATOM 4763 O O . VAL B 1 258 ? -24.797 13.211 1.777 1 97.56 258 VAL B O 1
ATOM 4766 N N . VAL B 1 259 ? -26.516 11.875 2.223 1 96.56 259 VAL B N 1
ATOM 4767 C CA . VAL B 1 259 ? -27.312 12.953 2.799 1 96.56 259 VAL B CA 1
ATOM 4768 C C . VAL B 1 259 ? -27.141 12.977 4.316 1 96.56 259 VAL B C 1
ATOM 4770 O O . VAL B 1 259 ? -26.609 12.023 4.898 1 96.56 259 VAL B O 1
ATOM 4773 N N . CYS B 1 260 ? -27.547 13.992 4.918 1 94.62 260 CYS B N 1
ATOM 4774 C CA . CYS B 1 260 ? -27.375 14.172 6.355 1 94.62 260 CYS B CA 1
ATOM 4775 C C . CYS B 1 260 ? -28.047 13.039 7.129 1 94.62 260 CYS B C 1
ATOM 4777 O O . CYS B 1 260 ? -27.516 12.57 8.133 1 94.62 260 CYS B O 1
ATOM 4779 N N . ALA B 1 261 ? -29.156 12.594 6.68 1 95.19 261 ALA B N 1
ATOM 4780 C CA . ALA B 1 261 ? -29.922 11.547 7.344 1 95.19 261 ALA B CA 1
ATOM 4781 C C . ALA B 1 261 ? -29.125 10.25 7.434 1 95.19 261 ALA B C 1
ATOM 4783 O O . ALA B 1 261 ? -29.281 9.477 8.383 1 95.19 261 ALA B O 1
ATOM 4784 N N . ASP B 1 262 ? -28.266 9.992 6.473 1 95.69 262 ASP B N 1
ATOM 4785 C CA . ASP B 1 262 ? -27.469 8.781 6.453 1 95.69 262 ASP B CA 1
ATOM 4786 C C . ASP B 1 262 ? -26.5 8.742 7.641 1 95.69 262 ASP B C 1
ATOM 4788 O O . ASP B 1 262 ? -26.094 7.664 8.078 1 95.69 262 ASP B O 1
ATOM 4792 N N . ARG B 1 263 ? -26.125 9.859 8.141 1 94.81 263 ARG B N 1
ATOM 4793 C CA . ARG B 1 263 ? -25.125 9.953 9.195 1 94.81 263 ARG B CA 1
ATOM 4794 C C . ARG B 1 263 ? -25.766 10.102 10.562 1 94.81 263 ARG B C 1
ATOM 4796 O O . ARG B 1 263 ? -25.078 10.125 11.586 1 94.81 263 ARG B O 1
ATOM 4803 N N . GLU B 1 264 ? -27.016 10.234 10.539 1 93.44 264 GLU B N 1
ATOM 4804 C CA . GLU B 1 264 ? -27.734 10.453 11.789 1 93.44 264 GLU B CA 1
ATOM 4805 C C . GLU B 1 264 ? -27.469 9.32 12.781 1 93.44 264 GLU B C 1
ATOM 4807 O O . GLU B 1 264 ? -27.547 8.148 12.414 1 93.44 264 GLU B O 1
ATOM 4812 N N . GLY B 1 265 ? -27.125 9.75 14.031 1 93.81 265 GLY B N 1
ATOM 4813 C CA . GLY B 1 265 ? -26.906 8.766 15.078 1 93.81 265 GLY B CA 1
ATOM 4814 C C . GLY B 1 265 ? -25.516 8.172 15.062 1 93.81 265 GLY B C 1
ATOM 4815 O O . GLY B 1 265 ? -25.172 7.363 15.922 1 93.81 265 GLY B O 1
ATOM 4816 N N . LEU B 1 266 ? -24.797 8.516 14.055 1 94.5 266 LEU B N 1
ATOM 4817 C CA . LEU B 1 266 ? -23.422 8.031 13.961 1 94.5 266 LEU B CA 1
ATOM 4818 C C . LEU B 1 266 ? -22.438 9.102 14.406 1 94.5 266 LEU B C 1
ATOM 4820 O O . LEU B 1 266 ? -22.656 10.289 14.18 1 94.5 266 LEU B O 1
ATOM 4824 N N . HIS B 1 267 ? -21.484 8.711 15.141 1 90.12 267 HIS B N 1
ATOM 4825 C CA . HIS B 1 267 ? -20.453 9.625 15.609 1 90.12 267 HIS B CA 1
ATOM 4826 C C . HIS B 1 267 ? -19.312 9.734 14.609 1 90.12 267 HIS B C 1
ATOM 4828 O O . HIS B 1 267 ? -18.188 9.289 14.875 1 90.12 267 HIS B O 1
ATOM 4834 N N . LEU B 1 268 ? -19.766 10.414 13.547 1 87.31 268 LEU B N 1
ATOM 4835 C CA . LEU B 1 268 ? -18.797 10.578 12.469 1 87.31 268 LEU B CA 1
ATOM 4836 C C . LEU B 1 268 ? -18.547 12.055 12.188 1 87.31 268 LEU B C 1
ATOM 4838 O O . LEU B 1 268 ? -19.453 12.875 12.289 1 87.31 268 LEU B O 1
ATOM 4842 N N . GLY B 1 269 ? -17.344 12.57 12.383 1 74.38 269 GLY B N 1
ATOM 4843 C CA . GLY B 1 269 ? -17.031 13.945 12.023 1 74.38 269 GLY B CA 1
ATOM 4844 C C . GLY B 1 269 ? -16.969 14.172 10.523 1 74.38 269 GLY B C 1
ATOM 4845 O O . GLY B 1 269 ? -17.547 13.398 9.758 1 74.38 269 GLY B O 1
ATOM 4846 N N . ASP B 1 270 ? -16.469 15.281 10.078 1 68.25 270 ASP B N 1
ATOM 4847 C CA . ASP B 1 270 ? -16.344 15.672 8.68 1 68.25 270 ASP B CA 1
ATOM 4848 C C . ASP B 1 270 ? -15.508 14.656 7.895 1 68.25 270 ASP B C 1
ATOM 4850 O O . ASP B 1 270 ? -15.664 14.531 6.68 1 68.25 270 ASP B O 1
ATOM 4854 N N . SER B 1 271 ? -14.797 13.867 8.648 1 75.25 271 SER B N 1
ATOM 4855 C CA . SER B 1 271 ? -13.875 12.938 8 1 75.25 271 SER B CA 1
ATOM 4856 C C . SER B 1 271 ? -14.461 11.523 7.953 1 75.25 271 SER B C 1
ATOM 4858 O O . SER B 1 271 ? -13.781 10.586 7.539 1 75.25 271 SER B O 1
ATOM 4860 N N . GLY B 1 272 ? -15.711 11.422 8.281 1 84.5 272 GLY B N 1
ATOM 4861 C CA . GLY B 1 272 ? -16.312 10.109 8.422 1 84.5 272 GLY B CA 1
ATOM 4862 C C . GLY B 1 272 ? -16.453 9.375 7.105 1 84.5 272 GLY B C 1
ATOM 4863 O O . GLY B 1 272 ? -16.516 8.141 7.082 1 84.5 272 GLY B O 1
ATOM 4864 N N . THR B 1 273 ? -16.453 10.148 6.012 1 91.88 273 THR B N 1
ATOM 4865 C CA . THR B 1 273 ? -16.672 9.508 4.719 1 91.88 273 THR B CA 1
ATOM 4866 C C . THR B 1 273 ? -15.375 9.453 3.918 1 91.88 273 THR B C 1
ATOM 4868 O O . THR B 1 273 ? -15.367 8.977 2.781 1 91.88 273 THR B O 1
ATOM 4871 N N . GLU B 1 274 ? -14.328 9.836 4.566 1 87.94 274 GLU B N 1
ATOM 4872 C CA . GLU B 1 274 ? -13.039 9.875 3.881 1 87.94 274 GLU B CA 1
ATOM 4873 C C . GLU B 1 274 ? -12.625 8.484 3.408 1 87.94 274 GLU B C 1
ATOM 4875 O O . GLU B 1 274 ? -12.766 7.504 4.145 1 87.94 274 GLU B O 1
ATOM 4880 N N . GLY B 1 275 ? -12.195 8.406 2.168 1 91.06 275 GLY B N 1
ATOM 4881 C CA . GLY B 1 275 ? -11.664 7.16 1.636 1 91.06 275 GLY B CA 1
ATOM 4882 C C . GLY B 1 275 ? -12.703 6.336 0.898 1 91.06 275 GLY B C 1
ATOM 4883 O O . GLY B 1 275 ? -12.359 5.441 0.123 1 91.06 275 GLY B O 1
ATOM 4884 N N . ILE B 1 276 ? -13.992 6.641 1.114 1 95.25 276 ILE B N 1
ATOM 4885 C CA . ILE B 1 276 ? -15.047 5.84 0.502 1 95.25 276 ILE B CA 1
ATOM 4886 C C . ILE B 1 276 ? -14.961 5.953 -1.019 1 95.25 276 ILE B C 1
ATOM 4888 O O . ILE B 1 276 ? -15.141 4.965 -1.731 1 95.25 276 ILE B O 1
ATOM 4892 N N . VAL B 1 277 ? -14.656 7.141 -1.494 1 96.88 277 VAL B N 1
ATOM 4893 C CA . VAL B 1 277 ? -14.602 7.367 -2.934 1 96.88 277 VAL B CA 1
ATOM 4894 C C . VAL B 1 277 ? -13.539 6.465 -3.559 1 96.88 277 VAL B C 1
ATOM 4896 O O . VAL B 1 277 ? -13.75 5.906 -4.637 1 96.88 277 VAL B O 1
ATOM 4899 N N . ASN B 1 278 ? -12.445 6.281 -2.902 1 94.44 278 ASN B N 1
ATOM 4900 C CA . ASN B 1 278 ? -11.391 5.395 -3.381 1 94.44 278 ASN B CA 1
ATOM 4901 C C . ASN B 1 278 ? -11.828 3.934 -3.355 1 94.44 278 ASN B C 1
ATOM 4903 O O . ASN B 1 278 ? -11.453 3.156 -4.234 1 94.44 278 ASN B O 1
ATOM 4907 N N . GLN B 1 279 ? -12.516 3.58 -2.324 1 94.69 279 GLN B N 1
ATOM 4908 C CA . GLN B 1 279 ? -13.031 2.217 -2.221 1 94.69 279 GLN B CA 1
ATOM 4909 C C . GLN B 1 279 ? -13.984 1.899 -3.369 1 94.69 279 GLN B C 1
ATOM 4911 O O . GLN B 1 279 ? -13.969 0.789 -3.902 1 94.69 279 GLN B O 1
ATOM 4916 N N . LEU B 1 280 ? -14.758 2.9 -3.715 1 97.19 280 LEU B N 1
ATOM 4917 C CA . LEU B 1 280 ? -15.664 2.732 -4.844 1 97.19 280 LEU B CA 1
ATOM 4918 C C . LEU B 1 280 ? -14.891 2.545 -6.141 1 97.19 280 LEU B C 1
ATOM 4920 O O . LEU B 1 280 ? -15.234 1.687 -6.957 1 97.19 280 LEU B O 1
ATOM 4924 N N . LEU B 1 281 ? -13.875 3.27 -6.27 1 97.06 281 LEU B N 1
ATOM 4925 C CA . LEU B 1 281 ? -13.102 3.275 -7.504 1 97.06 281 LEU B CA 1
ATOM 4926 C C . LEU B 1 281 ? -12.336 1.965 -7.672 1 97.06 281 LEU B C 1
ATOM 4928 O O . LEU B 1 281 ? -11.914 1.624 -8.781 1 97.06 281 LEU B O 1
ATOM 4932 N N . ALA B 1 282 ? -12.195 1.177 -6.613 1 95.31 282 ALA B N 1
ATOM 4933 C CA . ALA B 1 282 ? -11.359 -0.023 -6.586 1 95.31 282 ALA B CA 1
ATOM 4934 C C . ALA B 1 282 ? -12.094 -1.216 -7.188 1 95.31 282 ALA B C 1
ATOM 4936 O O . ALA B 1 282 ? -12.039 -2.322 -6.648 1 95.31 282 ALA B O 1
ATOM 4937 N N . HIS B 1 283 ? -12.836 -0.979 -8.219 1 94.44 283 HIS B N 1
ATOM 4938 C CA . HIS B 1 283 ? -13.578 -2.033 -8.906 1 94.44 283 HIS B CA 1
ATOM 4939 C C . HIS B 1 283 ? -13.25 -2.051 -10.398 1 94.44 283 HIS B C 1
ATOM 4941 O O . HIS B 1 283 ? -13.055 -0.996 -11.008 1 94.44 283 HIS B O 1
ATOM 4947 N N . LYS B 1 284 ? -13.195 -3.312 -10.898 1 90.69 284 LYS B N 1
ATOM 4948 C CA . LYS B 1 284 ? -12.82 -3.533 -12.289 1 90.69 284 LYS B CA 1
ATOM 4949 C C . LYS B 1 284 ? -13.742 -2.771 -13.234 1 90.69 284 LYS B C 1
ATOM 4951 O O . LYS B 1 284 ? -14.961 -2.768 -13.047 1 90.69 284 LYS B O 1
ATOM 4956 N N . GLY B 1 285 ? -13.102 -2.086 -14.164 1 90.94 285 GLY B N 1
ATOM 4957 C CA . GLY B 1 285 ? -13.883 -1.458 -15.219 1 90.94 285 GLY B CA 1
ATOM 4958 C C . GLY B 1 285 ? -14.242 -0.017 -14.922 1 90.94 285 GLY B C 1
ATOM 4959 O O . GLY B 1 285 ? -14.68 0.718 -15.805 1 90.94 285 GLY B O 1
ATOM 4960 N N . LEU B 1 286 ? -14.07 0.397 -13.695 1 96.31 286 LEU B N 1
ATOM 4961 C CA . LEU B 1 286 ? -14.375 1.778 -13.344 1 96.31 286 LEU B CA 1
ATOM 4962 C C . LEU B 1 286 ? -13.211 2.701 -13.688 1 96.31 286 LEU B C 1
ATOM 4964 O O . LEU B 1 286 ? -12.047 2.318 -13.555 1 96.31 286 LEU B O 1
ATOM 4968 N N . LYS B 1 287 ? -13.578 3.9 -14.156 1 96.88 287 LYS B N 1
ATOM 4969 C CA . LYS B 1 287 ? -12.531 4.852 -14.523 1 96.88 287 LYS B CA 1
ATOM 4970 C C . LYS B 1 287 ? -12.57 6.086 -13.617 1 96.88 287 LYS B C 1
ATOM 4972 O O . LYS B 1 287 ? -11.617 6.859 -13.578 1 96.88 287 LYS B O 1
ATOM 4977 N N . ALA B 1 288 ? -13.727 6.289 -12.953 1 98.44 288 ALA B N 1
ATOM 4978 C CA . ALA B 1 288 ? -13.875 7.418 -12.039 1 98.44 288 ALA B CA 1
ATOM 4979 C C . ALA B 1 288 ? -14.898 7.117 -10.953 1 98.44 288 ALA B C 1
ATOM 4981 O O . ALA B 1 288 ? -15.727 6.211 -11.109 1 98.44 288 ALA B O 1
ATOM 4982 N N . ALA B 1 289 ? -14.766 7.793 -9.836 1 98.69 289 ALA B N 1
ATOM 4983 C CA . ALA B 1 289 ? -15.688 7.691 -8.711 1 98.69 289 ALA B CA 1
ATOM 4984 C C . ALA B 1 289 ? -15.938 9.062 -8.078 1 98.69 289 ALA B C 1
ATOM 4986 O O . ALA B 1 289 ? -15.086 9.953 -8.156 1 98.69 289 ALA B O 1
ATOM 4987 N N . ALA B 1 290 ? -17.109 9.18 -7.531 1 98.75 290 ALA B N 1
ATOM 4988 C CA . ALA B 1 290 ? -17.453 10.43 -6.863 1 98.75 290 ALA B CA 1
ATOM 4989 C C . ALA B 1 290 ? -18.25 10.164 -5.586 1 98.75 290 ALA B C 1
ATOM 4991 O O . ALA B 1 290 ? -19.094 9.258 -5.547 1 98.75 290 ALA B O 1
ATOM 4992 N N . LEU B 1 291 ? -17.922 10.859 -4.562 1 98.31 291 LEU B N 1
ATOM 4993 C CA . LEU B 1 291 ? -18.688 10.906 -3.318 1 98.31 291 LEU B CA 1
ATOM 4994 C C . LEU B 1 291 ? -19.266 12.289 -3.092 1 98.31 291 LEU B C 1
ATOM 4996 O O . LEU B 1 291 ? -18.547 13.289 -3.107 1 98.31 291 LEU B O 1
ATOM 5000 N N . PHE B 1 292 ? -20.578 12.344 -2.922 1 98.06 292 PHE B N 1
ATOM 5001 C CA . PHE B 1 292 ? -21.266 13.617 -2.725 1 98.06 292 PHE B CA 1
ATOM 5002 C C . PHE B 1 292 ? -21.859 13.695 -1.326 1 98.06 292 PHE B C 1
ATOM 5004 O O . PHE B 1 292 ? -22.844 13.008 -1.026 1 98.06 292 PHE B O 1
ATOM 5011 N N . ASN B 1 293 ? -21.328 14.57 -0.547 1 97 293 ASN B N 1
ATOM 5012 C CA . ASN B 1 293 ? -21.828 14.766 0.81 1 97 293 ASN B CA 1
ATOM 5013 C C . ASN B 1 293 ? -22.75 15.984 0.896 1 97 293 ASN B C 1
ATOM 5015 O O . ASN B 1 293 ? -22.422 17.062 0.397 1 97 293 ASN B O 1
ATOM 5019 N N . GLU B 1 294 ? -23.875 15.828 1.474 1 96.38 294 GLU B N 1
ATOM 5020 C CA . GLU B 1 294 ? -24.719 16.969 1.855 1 96.38 294 GLU B CA 1
ATOM 5021 C C . GLU B 1 294 ? -24.172 17.656 3.105 1 96.38 294 GLU B C 1
ATOM 5023 O O . GLU B 1 294 ? -23.953 17 4.129 1 96.38 294 GLU B O 1
ATOM 5028 N N . THR B 1 295 ? -23.969 18.953 3.006 1 93.69 295 THR B N 1
ATOM 5029 C CA . THR B 1 295 ? -23.5 19.719 4.16 1 93.69 295 THR B CA 1
ATOM 5030 C C . THR B 1 295 ? -24.656 20.031 5.109 1 93.69 295 THR B C 1
ATOM 5032 O O . THR B 1 295 ? -25.828 19.812 4.773 1 93.69 295 THR B O 1
ATOM 5035 N N . GLU B 1 296 ? -24.312 20.5 6.25 1 90.56 296 GLU B N 1
ATOM 5036 C CA . GLU B 1 296 ? -25.328 20.875 7.234 1 90.56 296 GLU B CA 1
ATOM 5037 C C . GLU B 1 296 ? -26.234 21.969 6.695 1 90.56 296 GLU B C 1
ATOM 5039 O O . GLU B 1 296 ? -27.391 22.078 7.117 1 90.56 296 GLU B O 1
ATOM 5044 N N . HIS B 1 297 ? -25.766 22.719 5.684 1 94.12 297 HIS B N 1
ATOM 5045 C CA . HIS B 1 297 ? -26.547 23.812 5.109 1 94.12 297 HIS B CA 1
ATOM 5046 C C . HIS B 1 297 ? -27.297 23.359 3.863 1 94.12 297 HIS B C 1
ATOM 5048 O O . HIS B 1 297 ? -27.875 24.188 3.152 1 94.12 297 HIS B O 1
ATOM 5054 N N . GLY B 1 298 ? -27.203 22.094 3.566 1 94.75 298 GLY B N 1
ATOM 5055 C CA . GLY B 1 298 ? -27.969 21.531 2.461 1 94.75 298 GLY B CA 1
ATOM 5056 C C . GLY B 1 298 ? -27.266 21.656 1.126 1 94.75 298 GLY B C 1
ATOM 5057 O O . GLY B 1 298 ? -27.859 21.422 0.073 1 94.75 298 GLY B O 1
ATOM 5058 N N . GLU B 1 299 ? -25.984 21.984 1.251 1 96.88 299 GLU B N 1
ATOM 5059 C CA . GLU B 1 299 ? -25.172 22.141 0.051 1 96.88 299 GLU B CA 1
ATOM 5060 C C . GLU B 1 299 ? -24.469 20.844 -0.306 1 96.88 299 GLU B C 1
ATOM 5062 O O . GLU B 1 299 ? -24.578 19.844 0.422 1 96.88 299 GLU B O 1
ATOM 5067 N N . LEU B 1 300 ? -23.844 20.875 -1.51 1 97.56 300 LEU B N 1
ATOM 5068 C CA . LEU B 1 300 ? -23.156 19.672 -1.974 1 97.56 300 LEU B CA 1
ATOM 5069 C C . LEU B 1 300 ? -21.656 19.844 -1.913 1 97.56 300 LEU B C 1
ATOM 5071 O O . LEU B 1 300 ? -21.109 20.812 -2.441 1 97.56 300 LEU B O 1
ATOM 5075 N N . LYS B 1 301 ? -20.984 19.016 -1.172 1 96.75 301 LYS B N 1
ATOM 5076 C CA . LYS B 1 301 ? -19.531 18.859 -1.209 1 96.75 301 LYS B CA 1
ATOM 5077 C C . LYS B 1 301 ? -19.141 17.562 -1.93 1 96.75 301 LYS B C 1
ATOM 5079 O O . LYS B 1 301 ? -19.547 16.469 -1.526 1 96.75 301 LYS B O 1
ATOM 5084 N N . GLY B 1 302 ? -18.344 17.703 -2.988 1 97.38 302 GLY B N 1
ATOM 5085 C CA . GLY B 1 302 ? -18.016 16.562 -3.818 1 97.38 302 GLY B CA 1
ATOM 5086 C C . GLY B 1 302 ? -16.547 16.203 -3.777 1 97.38 302 GLY B C 1
ATOM 5087 O O . GLY B 1 302 ? -15.688 17.078 -3.729 1 97.38 302 GLY B O 1
ATOM 5088 N N . SER B 1 303 ? -16.25 14.914 -3.752 1 97.44 303 SER B N 1
ATOM 5089 C CA . SER B 1 303 ? -14.914 14.352 -3.932 1 97.44 303 SER B CA 1
ATOM 5090 C C . SER B 1 303 ? -14.852 13.453 -5.164 1 97.44 303 SER B C 1
ATOM 5092 O O . SER B 1 303 ? -15.594 12.477 -5.27 1 97.44 303 SER B O 1
ATOM 5094 N N . LEU B 1 304 ? -14.008 13.812 -6.039 1 98.31 304 LEU B N 1
ATOM 5095 C CA . LEU B 1 304 ? -13.891 13.086 -7.297 1 98.31 304 LEU B CA 1
ATOM 5096 C C . LEU B 1 304 ? -12.523 12.406 -7.414 1 98.31 304 LEU B C 1
ATOM 5098 O O . LEU B 1 304 ? -11.508 12.984 -7.012 1 98.31 304 LEU B O 1
ATOM 5102 N N . ARG B 1 305 ? -12.531 11.172 -7.875 1 97.44 305 ARG B N 1
ATOM 5103 C CA . ARG B 1 305 ? -11.312 10.406 -8.156 1 97.44 305 ARG B CA 1
ATOM 5104 C C . ARG B 1 305 ? -11.398 9.727 -9.516 1 97.44 305 ARG B C 1
ATOM 5106 O O . ARG B 1 305 ? -12.484 9.375 -9.977 1 97.44 305 ARG B O 1
ATOM 5113 N N . SER B 1 306 ? -10.289 9.625 -10.156 1 97.38 306 SER B N 1
ATOM 5114 C CA . SER B 1 306 ? -10.258 8.93 -11.438 1 97.38 306 SER B CA 1
ATOM 5115 C C . SER B 1 306 ? -8.93 8.203 -11.641 1 97.38 306 SER B C 1
ATOM 5117 O O . SER B 1 306 ? -8.047 8.266 -10.781 1 97.38 306 SER B O 1
ATOM 5119 N N . ILE B 1 307 ? -8.906 7.43 -12.695 1 92.69 307 ILE B N 1
ATOM 5120 C CA . ILE B 1 307 ? -7.727 6.648 -13.039 1 92.69 307 ILE B CA 1
ATOM 5121 C C . ILE B 1 307 ? -7.219 7.055 -14.422 1 92.69 307 ILE B C 1
ATOM 5123 O O . ILE B 1 307 ? -8.008 7.406 -15.297 1 92.69 307 ILE B O 1
ATOM 5127 N N . GLY B 1 308 ? -5.879 6.969 -14.586 1 89 308 GLY B N 1
ATOM 5128 C CA . GLY B 1 308 ? -5.293 7.16 -15.906 1 89 308 GLY B CA 1
ATOM 5129 C C . GLY B 1 308 ? -5.504 8.555 -16.453 1 89 308 GLY B C 1
ATOM 5130 O O . GLY B 1 308 ? -5.219 9.547 -15.781 1 89 308 GLY B O 1
ATOM 5131 N N . ASP B 1 309 ? -6.07 8.609 -17.578 1 91.69 309 ASP B N 1
ATOM 5132 C CA . ASP B 1 309 ? -6.121 9.875 -18.297 1 91.69 309 ASP B CA 1
ATOM 5133 C C . ASP B 1 309 ? -7.457 10.578 -18.094 1 91.69 309 ASP B C 1
ATOM 5135 O O . ASP B 1 309 ? -7.695 11.656 -18.656 1 91.69 309 ASP B O 1
ATOM 5139 N N . VAL B 1 310 ? -8.289 10.047 -17.219 1 95.81 310 VAL B N 1
ATOM 5140 C CA . VAL B 1 310 ? -9.578 10.672 -16.953 1 95.81 310 VAL B CA 1
ATOM 5141 C C . VAL B 1 310 ? -9.391 11.883 -16.047 1 95.81 310 VAL B C 1
ATOM 5143 O O . VAL B 1 310 ? -8.875 11.766 -14.93 1 95.81 310 VAL B O 1
ATOM 5146 N N . ASP B 1 311 ? -9.852 13.047 -16.484 1 96.25 311 ASP B N 1
ATOM 5147 C CA . ASP B 1 311 ? -9.617 14.305 -15.797 1 96.25 311 ASP B CA 1
ATOM 5148 C C . ASP B 1 311 ? -10.852 14.742 -15.016 1 96.25 311 ASP B C 1
ATOM 5150 O O . ASP B 1 311 ? -11.703 15.469 -15.547 1 96.25 311 ASP B O 1
ATOM 5154 N N . VAL B 1 312 ? -10.898 14.445 -13.797 1 97.69 312 VAL B N 1
ATOM 5155 C CA . VAL B 1 312 ? -12.062 14.789 -12.984 1 97.69 312 VAL B CA 1
ATOM 5156 C C . VAL B 1 312 ? -11.953 16.234 -12.516 1 97.69 312 VAL B C 1
ATOM 5158 O O . VAL B 1 312 ? -12.938 16.828 -12.062 1 97.69 312 VAL B O 1
ATOM 5161 N N . ALA B 1 313 ? -10.781 16.828 -12.578 1 95.88 313 ALA B N 1
ATOM 5162 C CA . ALA B 1 313 ? -10.609 18.234 -12.234 1 95.88 313 ALA B CA 1
ATOM 5163 C C . ALA B 1 313 ? -11.414 19.125 -13.164 1 95.88 313 ALA B C 1
ATOM 5165 O O . ALA B 1 313 ? -11.93 20.172 -12.742 1 95.88 313 ALA B O 1
ATOM 5166 N N . SER B 1 314 ? -11.477 18.781 -14.383 1 96.5 314 SER B N 1
ATOM 5167 C CA . SER B 1 314 ? -12.25 19.547 -15.359 1 96.5 314 SER B CA 1
ATOM 5168 C C . SER B 1 314 ? -13.719 19.625 -14.961 1 96.5 314 SER B C 1
ATOM 5170 O O . SER B 1 314 ? -14.367 20.656 -15.156 1 96.5 314 SER B O 1
ATOM 5172 N N . VAL B 1 315 ? -14.234 18.578 -14.375 1 97.5 315 VAL B N 1
ATOM 5173 C CA . VAL B 1 315 ? -15.617 18.562 -13.906 1 97.5 315 VAL B CA 1
ATOM 5174 C C . VAL B 1 315 ? -15.758 19.469 -12.695 1 97.5 315 VAL B C 1
ATOM 5176 O O . VAL B 1 315 ? -16.688 20.281 -12.625 1 97.5 315 VAL B O 1
ATOM 5179 N N . ALA B 1 316 ? -14.852 19.297 -11.766 1 97.69 316 ALA B N 1
ATOM 5180 C CA . ALA B 1 316 ? -14.898 20.094 -10.539 1 97.69 316 ALA B CA 1
ATOM 5181 C C . ALA B 1 316 ? -14.844 21.578 -10.852 1 97.69 316 ALA B C 1
ATOM 5183 O O . ALA B 1 316 ? -15.57 22.375 -10.25 1 97.69 316 ALA B O 1
ATOM 5184 N N . LYS B 1 317 ? -14.055 22.016 -11.797 1 96 317 LYS B N 1
ATOM 5185 C CA . LYS B 1 317 ? -13.852 23.422 -12.156 1 96 317 LYS B CA 1
ATOM 5186 C C . LYS B 1 317 ? -15.141 24.047 -12.672 1 96 317 LYS B C 1
ATOM 5188 O O . LYS B 1 317 ? -15.391 25.234 -12.453 1 96 317 LYS B O 1
ATOM 5193 N N . LYS B 1 318 ? -15.945 23.312 -13.312 1 96.81 318 LYS B N 1
ATOM 5194 C CA . LYS B 1 318 ? -17.203 23.828 -13.836 1 96.81 318 LYS B CA 1
ATOM 5195 C C . LYS B 1 318 ? -18.125 24.297 -12.711 1 96.81 318 LYS B C 1
ATOM 5197 O O . LYS B 1 318 ? -19.047 25.078 -12.945 1 96.81 318 LYS B O 1
ATOM 5202 N N . PHE B 1 319 ? -17.859 23.828 -11.547 1 97.12 319 PHE B N 1
ATOM 5203 C CA . PHE B 1 319 ? -18.719 24.172 -10.414 1 97.12 319 PHE B CA 1
ATOM 5204 C C . PHE B 1 319 ? -17.938 24.953 -9.367 1 97.12 319 PHE B C 1
ATOM 5206 O O . PHE B 1 319 ? -18.312 24.969 -8.188 1 97.12 319 PHE B O 1
ATOM 5213 N N . GLY B 1 320 ? -16.766 25.516 -9.75 1 92.81 320 GLY B N 1
ATOM 5214 C CA . GLY B 1 320 ? -15.984 26.359 -8.867 1 92.81 320 GLY B CA 1
ATOM 5215 C C . GLY B 1 320 ? -15.023 25.594 -7.992 1 92.81 320 GLY B C 1
ATOM 5216 O O . GLY B 1 320 ? -14.406 26.156 -7.082 1 92.81 320 GLY B O 1
ATOM 5217 N N . GLY B 1 321 ? -14.922 24.266 -8.258 1 94.44 321 GLY B N 1
ATOM 5218 C CA . GLY B 1 321 ? -13.969 23.453 -7.531 1 94.44 321 GLY B CA 1
ATOM 5219 C C . GLY B 1 321 ? -12.617 23.375 -8.211 1 94.44 321 GLY B C 1
ATOM 5220 O O . GLY B 1 321 ? -12.219 24.297 -8.93 1 94.44 321 GLY B O 1
ATOM 5221 N N . GLY B 1 322 ? -11.828 22.375 -7.785 1 91 322 GLY B N 1
ATOM 5222 C CA . GLY B 1 322 ? -10.5 22.172 -8.352 1 91 322 GLY B CA 1
ATOM 5223 C C . GLY B 1 322 ? -9.766 21 -7.746 1 91 322 GLY B C 1
ATOM 5224 O O . GLY B 1 322 ? -10.367 20.172 -7.059 1 91 322 GLY B O 1
ATOM 5225 N N . GLY B 1 323 ? -8.547 20.875 -8.172 1 87.25 323 GLY B N 1
ATOM 5226 C CA . GLY B 1 323 ? -7.695 19.781 -7.746 1 87.25 323 GLY B CA 1
ATOM 5227 C C . GLY B 1 323 ? -6.781 19.281 -8.844 1 87.25 323 GLY B C 1
ATOM 5228 O O . GLY B 1 323 ? -6.395 20.031 -9.742 1 87.25 323 GLY B O 1
ATOM 5229 N N . HIS B 1 324 ? -6.383 18.078 -8.703 1 85.56 324 HIS B N 1
ATOM 5230 C CA . HIS B 1 324 ? -5.516 17.438 -9.688 1 85.56 324 HIS B CA 1
ATOM 5231 C C . HIS B 1 324 ? -6.32 16.609 -10.68 1 85.56 324 HIS B C 1
ATOM 5233 O O . HIS B 1 324 ? -7.52 16.391 -10.492 1 85.56 324 HIS B O 1
ATOM 5239 N N . LYS B 1 325 ? -5.609 16.219 -11.664 1 90.19 325 LYS B N 1
ATOM 5240 C CA . LYS B 1 325 ? -6.242 15.477 -12.758 1 90.19 325 LYS B CA 1
ATOM 5241 C C . LYS B 1 325 ? -7.078 14.312 -12.227 1 90.19 325 LYS B C 1
ATOM 5243 O O . LYS B 1 325 ? -8.219 14.125 -12.641 1 90.19 325 LYS B O 1
ATOM 5248 N N . ASN B 1 326 ? -6.578 13.547 -11.25 1 94.19 326 ASN B N 1
ATOM 5249 C CA . ASN B 1 326 ? -7.234 12.328 -10.805 1 94.19 326 ASN B CA 1
ATOM 5250 C C . ASN B 1 326 ? -7.812 12.477 -9.398 1 94.19 326 ASN B C 1
ATOM 5252 O O . ASN B 1 326 ? -8.227 11.5 -8.789 1 94.19 326 ASN B O 1
ATOM 5256 N N . ALA B 1 327 ? -7.773 13.641 -8.852 1 92.69 327 ALA B N 1
ATOM 5257 C CA . ALA B 1 327 ? -8.297 13.93 -7.516 1 92.69 327 ALA B CA 1
ATOM 5258 C C . ALA B 1 327 ? -8.75 15.383 -7.414 1 92.69 327 ALA B C 1
ATOM 5260 O O . ALA B 1 327 ? -7.926 16.297 -7.402 1 92.69 327 ALA B O 1
ATOM 5261 N N . ALA B 1 328 ? -10.062 15.523 -7.316 1 95.19 328 ALA B N 1
ATOM 5262 C CA . ALA B 1 328 ? -10.594 16.875 -7.301 1 95.19 328 ALA B CA 1
ATOM 5263 C C . ALA B 1 328 ? -11.781 16.984 -6.344 1 95.19 328 ALA B C 1
ATOM 5265 O O . ALA B 1 328 ? -12.336 15.977 -5.91 1 95.19 328 ALA B O 1
ATOM 5266 N N . GLY B 1 329 ? -12.023 18.156 -5.922 1 96.12 329 GLY B N 1
ATOM 5267 C CA . GLY B 1 329 ? -13.148 18.469 -5.055 1 96.12 329 GLY B CA 1
ATOM 5268 C C . GLY B 1 329 ? -13.953 19.656 -5.527 1 96.12 329 GLY B C 1
ATOM 5269 O O . GLY B 1 329 ? -13.461 20.469 -6.324 1 96.12 329 GLY B O 1
ATOM 5270 N N . LEU B 1 330 ? -15.18 19.719 -5.094 1 96.56 330 LEU B N 1
ATOM 5271 C CA . LEU B 1 330 ? -16.062 20.828 -5.418 1 96.56 330 LEU B CA 1
ATOM 5272 C C . LEU B 1 330 ? -17.078 21.062 -4.305 1 96.56 330 LEU B C 1
ATOM 5274 O O . LEU B 1 330 ? -17.312 20.188 -3.473 1 96.56 330 LEU B O 1
ATOM 5278 N N . LYS B 1 331 ? -17.516 22.25 -4.25 1 96.56 331 LYS B N 1
ATOM 5279 C CA . LYS B 1 331 ? -18.609 22.672 -3.383 1 96.56 331 LYS B CA 1
ATOM 5280 C C . LYS B 1 331 ? -19.641 23.5 -4.148 1 96.56 331 LYS B C 1
ATOM 5282 O O . LYS B 1 331 ? -19.281 24.5 -4.777 1 96.56 331 LYS B O 1
ATOM 5287 N N . VAL B 1 332 ? -20.812 23 -4.168 1 96.94 332 VAL B N 1
ATOM 5288 C CA . VAL B 1 332 ? -21.891 23.703 -4.875 1 96.94 332 VAL B CA 1
ATOM 5289 C C . VAL B 1 332 ? -22.906 24.25 -3.875 1 96.94 332 VAL B C 1
ATOM 5291 O O . VAL B 1 332 ? -23.5 23.484 -3.113 1 96.94 332 VAL B O 1
ATOM 5294 N N . ARG B 1 333 ? -23.047 25.547 -3.916 1 94.62 333 ARG B N 1
ATOM 5295 C CA . ARG B 1 333 ? -23.953 26.219 -2.988 1 94.62 333 ARG B CA 1
ATOM 5296 C C . ARG B 1 333 ? -25.375 26.234 -3.527 1 94.62 333 ARG B C 1
ATOM 5298 O O . ARG B 1 333 ? -25.953 27.297 -3.766 1 94.62 333 ARG B O 1
ATOM 5305 N N . GLU B 1 334 ? -25.953 25.172 -3.854 1 95.88 334 GLU B N 1
ATOM 5306 C CA . GLU B 1 334 ? -27.312 24.875 -4.258 1 95.88 334 GLU B CA 1
ATOM 5307 C C . GLU B 1 334 ? -27.875 23.703 -3.457 1 95.88 334 GLU B C 1
ATOM 5309 O O . GLU B 1 334 ? -27.141 22.984 -2.779 1 95.88 334 GLU B O 1
ATOM 5314 N N . PRO B 1 335 ? -29.25 23.656 -3.465 1 97.38 335 PRO B N 1
ATOM 5315 C CA . PRO B 1 335 ? -29.812 22.484 -2.789 1 97.38 335 PRO B CA 1
ATOM 5316 C C . PRO B 1 335 ? -29.219 21.172 -3.297 1 97.38 335 PRO B C 1
ATOM 5318 O O . PRO B 1 335 ? -29.047 21 -4.504 1 97.38 335 PRO B O 1
ATOM 5321 N N . PHE B 1 336 ? -28.953 20.266 -2.449 1 97.88 336 PHE B N 1
ATOM 5322 C CA . PHE B 1 336 ? -28.188 19.047 -2.688 1 97.88 336 PHE B CA 1
ATOM 5323 C C . PHE B 1 336 ? -28.734 18.297 -3.895 1 97.88 336 PHE B C 1
ATOM 5325 O O . PHE B 1 336 ? -27.969 17.938 -4.801 1 97.88 336 PHE B O 1
ATOM 5332 N N . ALA B 1 337 ? -30.016 18 -3.951 1 97.69 337 ALA B N 1
ATOM 5333 C CA . ALA B 1 337 ? -30.625 17.203 -5.008 1 97.69 337 ALA B CA 1
ATOM 5334 C C . ALA B 1 337 ? -30.422 17.844 -6.375 1 97.69 337 ALA B C 1
ATOM 5336 O O . ALA B 1 337 ? -30.156 17.156 -7.359 1 97.69 337 ALA B O 1
ATOM 5337 N N . GLU B 1 338 ? -30.562 19.141 -6.402 1 97.94 338 GLU B N 1
ATOM 5338 C CA . GLU B 1 338 ? -30.391 19.859 -7.652 1 97.94 338 GLU B CA 1
ATOM 5339 C C . GLU B 1 338 ? -28.922 19.875 -8.086 1 97.94 338 GLU B C 1
ATOM 5341 O O . GLU B 1 338 ? -28.625 19.625 -9.258 1 97.94 338 GLU B O 1
ATOM 5346 N N . ALA B 1 339 ? -28.094 20.172 -7.145 1 98.25 339 ALA B N 1
ATOM 5347 C CA . ALA B 1 339 ? -26.656 20.172 -7.418 1 98.25 339 ALA B CA 1
ATOM 5348 C C . ALA B 1 339 ? -26.188 18.797 -7.902 1 98.25 339 ALA B C 1
ATOM 5350 O O . ALA B 1 339 ? -25.391 18.703 -8.844 1 98.25 339 ALA B O 1
ATOM 5351 N N . LEU B 1 340 ? -26.672 17.766 -7.262 1 98.38 340 LEU B N 1
ATOM 5352 C CA . LEU B 1 340 ? -26.312 16.391 -7.605 1 98.38 340 LEU B CA 1
ATOM 5353 C C . LEU B 1 340 ? -26.625 16.094 -9.07 1 98.38 340 LEU B C 1
ATOM 5355 O O . LEU B 1 340 ? -25.797 15.555 -9.797 1 98.38 340 LEU B O 1
ATOM 5359 N N . LYS B 1 341 ? -27.797 16.438 -9.469 1 98.25 341 LYS B N 1
ATOM 5360 C CA . LYS B 1 341 ? -28.219 16.203 -10.844 1 98.25 341 LYS B CA 1
ATOM 5361 C C . LYS B 1 341 ? -27.297 16.891 -11.836 1 98.25 341 LYS B C 1
ATOM 5363 O O . LYS B 1 341 ? -26.938 16.297 -12.859 1 98.25 341 LYS B O 1
ATOM 5368 N N . LYS B 1 342 ? -26.906 18.062 -11.484 1 98.12 342 LYS B N 1
ATOM 5369 C CA . LYS B 1 342 ? -26.047 18.844 -12.375 1 98.12 342 LYS B CA 1
ATOM 5370 C C . LYS B 1 342 ? -24.656 18.219 -12.484 1 98.12 342 LYS B C 1
ATOM 5372 O O . LYS B 1 342 ? -24.125 18.078 -13.578 1 98.12 342 LYS B O 1
ATOM 5377 N N . VAL B 1 343 ? -24.109 17.891 -11.367 1 98.44 343 VAL B N 1
ATOM 5378 C CA . VAL B 1 343 ? -22.734 17.375 -11.359 1 98.44 343 VAL B CA 1
ATOM 5379 C C . VAL B 1 343 ? -22.703 15.992 -12.023 1 98.44 343 VAL B C 1
ATOM 5381 O O . VAL B 1 343 ? -21.781 15.68 -12.766 1 98.44 343 VAL B O 1
ATOM 5384 N N . VAL B 1 344 ? -23.703 15.156 -11.773 1 98.31 344 VAL B N 1
ATOM 5385 C CA . VAL B 1 344 ? -23.766 13.812 -12.352 1 98.31 344 VAL B CA 1
ATOM 5386 C C . VAL B 1 344 ? -23.875 13.914 -13.875 1 98.31 344 VAL B C 1
ATOM 5388 O O . VAL B 1 344 ? -23.281 13.109 -14.594 1 98.31 344 VAL B O 1
ATOM 5391 N N . ALA B 1 345 ? -24.609 14.898 -14.352 1 98.06 345 ALA B N 1
ATOM 5392 C CA . ALA B 1 345 ? -24.734 15.109 -15.797 1 98.06 345 ALA B CA 1
ATOM 5393 C C . ALA B 1 345 ? -23.359 15.383 -16.422 1 98.06 345 ALA B C 1
ATOM 5395 O O . ALA B 1 345 ? -23.078 14.945 -17.531 1 98.06 345 ALA B O 1
ATOM 5396 N N . GLU B 1 346 ? -22.562 16.094 -15.68 1 97.88 346 GLU B N 1
ATOM 5397 C CA . GLU B 1 346 ? -21.219 16.375 -16.172 1 97.88 346 GLU B CA 1
ATOM 5398 C C . GLU B 1 346 ? -20.328 15.141 -16.109 1 97.88 346 GLU B C 1
ATOM 5400 O O . GLU B 1 346 ? -19.484 14.93 -16.984 1 97.88 346 GLU B O 1
ATOM 5405 N N . LEU B 1 347 ? -20.5 14.328 -15.109 1 98 347 LEU B N 1
ATOM 5406 C CA . LEU B 1 347 ? -19.719 13.102 -14.969 1 98 347 LEU B CA 1
ATOM 5407 C C . LEU B 1 347 ? -20.031 12.125 -16.109 1 98 347 LEU B C 1
ATOM 5409 O O . LEU B 1 347 ? -19.172 11.359 -16.531 1 98 347 LEU B O 1
ATOM 5413 N N . GLU B 1 348 ? -21.266 12.156 -16.562 1 97.25 348 GLU B N 1
ATOM 5414 C CA . GLU B 1 348 ? -21.703 11.273 -17.641 1 97.25 348 GLU B CA 1
ATOM 5415 C C . GLU B 1 348 ? -20.969 11.578 -18.938 1 97.25 348 GLU B C 1
ATOM 5417 O O . GLU B 1 348 ? -20.875 10.727 -19.828 1 97.25 348 GLU B O 1
ATOM 5422 N N . LYS B 1 349 ? -20.375 12.766 -19 1 95.81 349 LYS B N 1
ATOM 5423 C CA . LYS B 1 349 ? -19.703 13.203 -20.219 1 95.81 349 LYS B CA 1
ATOM 5424 C C . LYS B 1 349 ? -18.234 12.797 -20.203 1 95.81 349 LYS B C 1
ATOM 5426 O O . LYS B 1 349 ? -17.531 12.969 -21.203 1 95.81 349 LYS B O 1
ATOM 5431 N N . LEU B 1 350 ? -17.797 12.336 -19.125 1 94.19 350 LEU B N 1
ATOM 5432 C CA . LEU B 1 350 ? -16.391 11.961 -19 1 94.19 350 LEU B CA 1
ATOM 5433 C C . LEU B 1 350 ? -16.062 10.812 -19.953 1 94.19 350 LEU B C 1
ATOM 5435 O O . LEU B 1 350 ? -16.844 9.875 -20.094 1 94.19 350 LEU B O 1
#

Radius of gyration: 27.05 Å; Cα contacts (8 Å, |Δi|>4): 1416; chains: 2; bounding box: 66×80×52 Å

Sequence (700 aa):
MQAEKETQRLSAALSQQLLRAYKPSSKVLPKIAALIKTHKKFLLTTHVGADADGLGSQIGLYYLLKSLKKDVRILNNEKVPEYLENVMPVKLVGFLGHNGIEEAAAAKLLKDRFVFILDSSEPHRSEKVGELFMALKLPWATIDHHILPGKKEFCVDPSYAATAELIWDLYRHMKVTIPKAAALPLYTGIVADSGNFRYPKTSLRSHLMGGDLLSYGIHSDYVYRTIYESNPLDRLKLNARLYPKVQLLENGVVYLPVVCADREGLHLGDSGTEGIVNQLLAHKGLKAAALFNETEHGELKGSLRSIGDVDVASVAKKFGGGGHKNAAGLKVREPFAEALKKVVAELEKLMQAEKETQRLSAALSQQLLRAYKPSSKVLPKIAALIKTHKKFLLTTHVGADADGLGSQIGLYYLLKSLKKDVRILNNEKVPEYLENVMPVKLVGFLGHNGIEEAAAAKLLKDRFVFILDSSEPHRSEKVGELFMALKLPWATIDHHILPGKKEFCVDPSYAATAELIWDLYRHMKVTIPKAAALPLYTGIVADSGNFRYPKTSLRSHLMGGDLLSYGIHSDYVYRTIYESNPLDRLKLNARLYPKVQLLENGVVYLPVVCADREGLHLGDSGTEGIVNQLLAHKGLKAAALFNETEHGELKGSLRSIGDVDVASVAKKFGGGGHKNAAGLKVREPFAEALKKVVAELEKL

InterPro domains:
  IPR001667 DDH domain [PF01368] (42-190)
  IPR003156 DHHA1 domain [PF02272] (274-348)
  IPR038763 DHH phosphoesterase superfamily [SSF64182] (39-334)
  IPR051319 Bifunctional oligoribonuclease/pAp-phosphatase and c-di-AMP PDE [PTHR47618] (31-349)

Foldseek 3Di:
DVVVVVVVVVVVVVCVVLVVFDDADPPLLVLVVVVLVVAAAEEEEEFPPDDLQRQLLRLLVVVVSVVVVGHYAYEAADFDDPLCPVLHVRVRHAHDDDVGDDLVRVLVVCPRHEYEYEQDAALCRRPPVSVSCVVNVHHYAYQHQDDDPDDPRYSYHVLDLGSLLNSVVSCVVVVHDGDLNSLSSSLLGLCQSCVNQPRPSRDSSSVVSNVVSCVSVDDPVVSCCSRPVPADPLLVVLCVLWVVQWDADPQQEIETEAEPVSCPPPPAPPCNCPPVQVVVQPDPSHFKYKYWYQDPLQWTKMWIFGDDQQACQVLQVVQPWGDGRGIIIHIHPDHRVVVVVVSVVVVNVD/DVVVVVVVVVVVVVCVVLVVVDDADPPLLVLVVVVLVVAAAEEEEEFPPDDLQRQLLRLLVVVVSVVVVGHYAYEAADFDDPLCPVLHVRVRHAHDDDVGDDLVRVLVVCPRHEYEYEQDAALCRRPPVSVSCVVNVHHYAYQHQDDDPDDPRYSYHVLDLGSLLNSVVSCVVVVHDGDLNSLSSSLLGLCQSCVNQPRPSRDSSSVVSNVVSCVSVDDPVVSCCSRPVPADPLLVVLCVLWVVQWDAAPQQEIETEAEPVSCPPPPAPPCNCPPVQVVVQPDPRHFKYKYWYQDPLQWTKMWIFGDDQQACQVLQVVQPWGDGRGIIIHIHPDHRVVVVVVSVVVVNVD

Secondary structure (DSSP, 8-state):
-HHHHHHHHHHHHHHHHHHHH----TTHHHHHHHHHHH-SEEEEEE-SS--HHHHHHHHHHHHHHHHTT-EEEEEESSPPPGGGTTTS-GGGEEEBSTTSB-HHHHHHHHTTPEEEEES-S-GGGGHHHHHHHHHTT--EEEEE-S-----TTEEE-TTSS-HHHHHHHHHHHTT-PPPHHHHHHHHHHHHHHTTTTTSTT--HHHHHHHHHHHTTT--HHHHHHHHHS-B-THHHHHHHHHGGG-EE-TTSEEEEEE-HHHHTT----TTTTTTHHHHHH-BTT--EEEEEEEPTTS-EEEEEEE-TT--HHHHHHTTT-EEETTEEEEEE-S-HHHHHHHHHHHHTT-/-HHHHHHHHHHHHHHHHHHHH----TTHHHHHHHHHHH-SEEEEEE-SS--HHHHHHHHHHHHHHHHTT-EEEEEESSPPPGGGTTTS-GGGEEEBSTTSB-HHHHHHHHTTPEEEEES-S-GGGGHHHHHHHHHTT--EEEEE-S-----TTEEE-TTSS-HHHHHHHHHHHTT-PPPHHHHHHHHHHHHHHTTTTTSTT--HHHHHHHHHHHTTT--HHHHHHHHHS-B-THHHHHHHHHGGG-EE-TTSEEEEEE-HHHHTT----TTTTTTHHHHHH-BTT--EEEEEEEPTTS-EEEEEEE-TT--HHHHHHTTT-EEETTEEEEEE-S-HHHHHHHHHHHHTT-

pLDDT: mean 91.71, std 9.95, range [52.03, 98.75]

Organism: Turneriella parva (strain ATCC BAA-1111 / DSM 21527 / NCTC 11395 / H) (NCBI:txid869212)

Nearest PDB structures (foldseek):
  5o25-assembly1_B  TM=8.979E-01  e=3.146E-29  Thermotoga maritima
  5o4z-assembly1_A  TM=8.669E-01  e=1.884E-28  Thermotoga maritima
  4py9-assembly1_A  TM=8.890E-01  e=1.861E-26  Bacteroides fragilis
  8ioo-assembly1_A  TM=7.706E-01  e=4.500E-24  Deinococcus radiodurans
  3dev-assembly1_B  TM=8.316E-01  e=1.613E-22  Staphylococcus haemolyticus JCSC1435

Solvent-accessible surface area (backbone atoms only — not comparable to full-atom values): 35946 Å² total; per-residue (Å²): 109,70,59,60,51,49,50,50,50,42,30,47,56,50,26,54,55,49,32,72,68,44,76,68,66,74,60,40,47,58,52,54,52,50,54,55,70,75,47,59,34,36,34,35,33,31,32,60,81,59,45,50,28,25,50,7,27,44,48,34,45,48,51,55,39,46,74,70,70,38,50,71,46,40,48,29,47,51,70,81,48,76,74,45,49,88,55,39,71,58,91,65,53,38,21,42,46,94,94,46,43,46,70,72,59,46,53,64,70,49,61,88,24,41,32,41,30,27,56,34,88,52,54,72,47,17,42,69,50,25,52,51,44,56,73,66,66,45,55,62,35,24,41,25,21,61,89,64,81,95,45,91,46,49,36,51,44,55,80,41,47,22,32,14,51,53,50,56,50,41,32,51,73,69,70,44,81,81,52,76,86,29,32,56,22,24,46,43,2,37,36,58,55,15,59,44,59,27,36,75,56,43,41,43,62,53,21,47,49,52,14,58,37,36,71,74,71,54,56,43,36,59,52,44,35,49,75,72,26,53,37,58,63,54,43,52,60,39,44,27,63,43,38,70,53,55,41,78,46,93,75,23,35,37,38,35,74,40,52,60,75,66,48,60,96,46,91,55,66,96,64,54,63,64,63,48,38,57,60,62,36,30,19,49,79,44,42,29,16,30,32,36,36,39,44,98,85,39,22,31,39,37,41,32,36,34,46,89,86,40,57,41,17,66,59,20,43,77,51,75,27,38,67,41,52,42,40,15,32,29,56,41,96,39,57,33,74,62,45,48,55,55,54,50,58,54,58,68,70,96,109,70,52,59,51,49,43,48,48,43,26,48,53,50,29,50,54,51,28,70,67,51,76,74,65,79,62,41,47,59,52,53,53,51,52,56,71,75,48,58,34,36,34,35,32,32,30,60,80,59,45,50,29,27,50,7,27,45,49,35,46,48,51,54,40,45,74,69,71,36,50,73,45,41,47,30,45,52,71,79,47,75,74,44,50,88,55,38,72,58,91,64,54,39,20,42,47,94,95,46,44,47,69,71,59,43,53,63,71,49,62,88,25,41,34,39,30,27,57,33,89,51,55,72,48,17,42,69,51,24,52,49,42,55,73,69,64,45,56,62,34,25,40,24,22,61,89,63,79,94,44,92,46,48,38,53,46,57,79,40,47,22,34,13,52,54,48,56,49,42,31,49,73,68,71,45,81,81,52,76,86,28,32,55,21,24,46,42,3,37,36,58,56,15,60,45,60,26,36,77,56,44,41,42,61,52,21,46,49,51,13,58,36,39,72,75,71,55,57,42,38,59,53,44,34,50,74,75,27,52,38,59,62,54,42,51,61,38,44,28,64,43,38,71,52,55,40,76,48,95,74,23,36,37,37,34,74,40,51,60,74,66,48,60,95,46,90,56,65,94,64,55,62,66,62,49,38,57,60,62,36,30,21,49,79,43,42,28,16,30,32,34,36,38,43,97,84,38,20,30,39,35,39,33,38,33,47,88,88,40,54,40,16,66,59,20,42,77,51,75,27,38,67,39,52,42,41,15,32,29,55,40,96,39,56,33,72,62,44,48,56,54,52,50,58,53,57,67,70,97